Protein AF-0000000070401386 (afdb_homodimer)

InterPro domains:
  IPR006029 Neurotransmitter-gated ion-channel transmembrane domain [PF02932] (225-312)
  IPR006201 Neurotransmitter-gated ion-channel [PTHR18945] (27-308)
  IPR006202 Neurotransmitter-gated ion-channel ligand-binding domain [PF02931] (22-180)
  IPR036719 Neurotransmitter-gated ion-channel transmembrane domain superfamily [SSF90112] (221-349)
  IPR036734 Neurotransmitter-gated ion-channel ligand-binding domain superfamily [G3DSA:2.70.170.10] (16-221)
  IPR036734 Neurotransmitter-gated ion-channel ligand-binding domain superfamily [SSF63712] (21-200)
  IPR038050 Neuronal acetylcholine receptor [G3DSA:1.20.58.390] (222-329)

Foldseek 3Di:
DPPPPPPPPPPPPPPPPCLVVVLCCVLLPPVQADQVDALDPDQQAAKEKEWEKEFQAWPDADQVQQKGKGWMKIKIKTFRNSQADDCVVRVNDFKDKDAPVSHHDAWKFKAQFPDPGRTADKDIWMAGNRRMIMIMGGDMTMGGFHADQALPPFAKGKDKMKMFHPPDDLSHYWYDYDYYHYDPNHQDDPFKGWPDKDWDDDDTGMIMIMTMITTDCVVVCCVQVVVLVVLLVQLLCLLVDDLVPVCSLVSLVVSLVVLVVSVVVVVVVGRPDDPHDHLSNLLSVLLSVLSVLSNVLSVVLNVLLVVLVVVLVVVVVVVPPPDPDDDPDPVNVVSNVVSVVVSNVSSVVSSVSSVVSNVVSVVSNVVSNVVNCVVVVVD/DPPPPPPPPPVPPPCLVVLVVVLCCVLLPPVQADQVDDLDPDQQAAKEKEWEKEFQAWPDADQVQQKGKGWMKIKIKTFRPSQADDCVVRVNDFKDKDQCVSHHDAWKFKAQFPDPGRTADKDIWMAGNRRMIMIMGGDMTMGGFHADQALPPFAKGKDKMKMFHPPDDLSHYWYDYDYYHYDPNHQDDPFKGWPDKDWDDDDTGMIMIMTMITTDCVVVCCVQVVVLVVLLVQLLVLLVDDLVPVCSLVSLVVSLVVLVVSVVVVVVVRRPDDPHDHLSNLLSVLLSVLSVLSNVLSVVLNVLLVVLVVVLVVVVVVVVPPPPDDDPDPPNVVSNVVSVVVSNVSSVVSSVSSVVSNVVSVVSNVVSNVVNCVVVVVD

Solvent-accessible surface area (backbone atoms only — not comparable to full-atom values): 40080 Å² total; per-residue (Å²): 135,86,76,80,76,76,74,72,72,69,70,69,62,72,85,59,44,45,39,67,54,48,51,49,53,64,54,55,28,78,89,74,34,60,42,88,46,74,53,46,88,55,80,80,53,57,46,59,33,37,36,30,39,36,39,42,31,53,61,45,73,39,68,84,77,18,37,34,35,29,32,36,34,43,35,41,35,34,64,30,69,75,50,55,59,64,32,80,80,40,84,60,50,52,61,52,59,43,57,49,82,71,39,62,68,80,68,52,28,37,49,47,40,71,51,96,62,42,56,69,72,66,41,62,27,38,40,30,35,87,10,42,32,38,36,32,32,57,26,49,48,41,25,44,28,74,72,57,48,45,26,26,61,37,24,43,38,65,36,54,41,34,38,28,47,87,81,56,50,59,71,48,40,28,44,38,79,71,47,79,42,76,38,74,57,30,55,65,36,51,49,40,39,61,72,49,73,43,80,40,88,75,50,92,28,36,41,26,39,38,37,28,36,36,44,45,34,52,39,58,43,55,68,49,52,49,58,50,51,50,49,52,53,51,45,60,43,55,72,53,33,45,68,85,45,81,43,45,53,57,42,39,50,41,51,51,52,31,48,54,50,44,47,58,49,48,61,74,71,51,74,83,55,91,88,44,70,30,32,54,55,52,30,49,50,31,44,51,50,22,42,50,49,46,38,52,45,46,50,51,40,42,52,53,57,52,54,51,54,51,54,52,57,54,53,54,60,60,48,63,75,69,74,78,81,80,88,76,72,80,56,70,64,50,55,59,49,54,53,50,49,51,41,47,50,49,47,51,54,41,49,52,53,30,50,49,32,43,50,49,21,52,47,48,50,53,48,24,60,60,64,37,51,55,69,65,66,74,101,136,86,78,80,77,75,72,74,73,70,72,73,68,73,61,68,66,52,36,54,47,49,50,50,53,64,53,56,27,77,87,76,34,59,40,71,37,75,52,36,51,53,78,80,51,58,45,58,33,37,38,30,39,36,38,44,29,55,73,47,74,41,64,79,64,18,35,34,33,30,34,36,36,44,35,40,36,33,64,30,69,73,50,53,58,62,33,78,79,42,84,60,51,52,62,53,76,46,56,49,83,70,38,60,66,82,65,51,28,38,52,46,40,72,36,55,58,28,58,66,72,66,40,63,26,40,37,29,34,87,8,42,32,38,34,32,32,79,45,76,48,44,26,44,28,71,74,54,50,46,25,29,60,37,22,44,39,64,37,54,41,32,38,29,46,86,81,55,51,57,70,46,39,28,44,39,79,73,47,78,43,77,40,74,56,31,54,66,36,92,53,39,38,61,75,49,76,44,80,40,89,77,49,90,27,34,41,26,39,38,38,29,36,35,43,54,35,64,68,59,45,54,68,51,52,49,59,48,50,54,51,51,54,52,45,59,46,54,72,68,48,54,68,83,46,71,53,46,54,52,51,41,42,50,50,51,32,51,48,39,56,48,48,49,57,48,60,74,71,51,70,75,38,24,79,43,68,29,30,52,56,51,30,49,51,30,42,51,49,23,42,50,48,45,39,53,42,47,33,50,38,42,32,52,57,53,57,47,53,53,51,48,58,58,54,53,60,64,49,58,75,69,67,77,82,76,90,77,73,76,54,69,60,46,59,53,47,52,51,50,46,51,40,50,48,45,48,53,51,40,48,53,52,29,50,49,31,44,50,50,20,52,47,48,48,53,51,24,60,62,64,36,51,56,71,66,63,75,102

Secondary structure (DSSP, 8-state):
----------------S-HHHHHHHHHS-TTT--TTS-S-SSTTSPEEEEEEEEEEEEEEEETTTTEEEEEEEEEEEEE-TTS---GGGGTT--EEEE-GGGS-----EEETB-SS--B-----EEEETTSEEEEEEEEEEEEE-----TTTTS-EEEEEEEEE-SSS-TTTEEEEEEEEEE-GGGG--SSEEEEEEEEEEEETTEEEEEEEEEE--HHHIIIIIHHHHHHHHHHHHHTTS-TTSTHHHHHHHHHHHHHHHHHHHHHHHS---SSS--HHHHHHHHHHHHHHHHHHHHHHHHHHHHHHHHHHHHHHHHHHHH--SS-----HHHHHHHHHHHHHHHHHHHHHHHHHHHHHHHHHHHHHHHHTTHHHHT-/--------------THHHHHHHHHHHHS-TTT--TTS-S-SSTTSPEEEEEEEEEEEEEEEETTTTEEEEEEEEEEEEE-TT----GGGGTT--EEEE-GGGS-----EEETB-SS--B----PEEEETTSEEEEEEEEEEEEE-----TTTTS-EEEEEEEEE-SSS-TTTEEEEEEEEEE-GGGG--SSEEEEEEEEEEEETTEEEEEEEEEE--HHHIIIIIHHHHHHHHHHHHHTTS-TTSTHHHHHHHHHHHHHHHHHHHHHHHS---SSS--HHHHHHHHHHHHHHHHHHHHHHHHHHHHHHHHHHHHHHHHHHHH--SS-----HHHHHHHHHHHHHHHHHHHHHHHHHHHHHHHHHHHHHHHHTTHHHHT-

pLDDT: mean 83.63, std 17.45, range [29.8, 98.12]

Radius of gyration: 40.47 Å; Cα contacts (8 Å, |Δi|>4): 1368; chains: 2; bounding box: 64×164×123 Å

Nearest PDB structures (foldseek):
  8bl8-assembly1_E  TM=8.056E-01  e=4.457E-22  Homo sapiens
  4pir-assembly1_E  TM=6.881E-01  e=7.272E-24  Mus musculus
  8frw-assembly1_A  TM=6.995E-01  e=2.914E-24  Mus musculus
  6w1m-assembly1_A  TM=7.099E-01  e=8.022E-23  Mus musculus
  8bla-assembly1_A  TM=8.311E-01  e=7.280E-17  Homo sapiens

Organism: Crassostrea virginica (NCBI:txid6565)

Structure (mmCIF, N/CA/C/O backbone):
data_AF-0000000070401386-model_v1
#
loop_
_entity.id
_entity.type
_entity.pdbx_description
1 polymer 'Acetylcholine receptor subunit beta-type unc-29-like'
#
loop_
_atom_site.group_PDB
_atom_site.id
_atom_site.type_symbol
_atom_site.label_atom_id
_atom_site.label_alt_id
_atom_site.label_comp_id
_atom_site.label_asym_id
_atom_site.label_entity_id
_atom_site.label_seq_id
_atom_site.pdbx_PDB_ins_code
_atom_site.Cartn_x
_atom_site.Cartn_y
_atom_site.Cartn_z
_atom_site.occupancy
_atom_site.B_iso_or_equiv
_atom_site.auth_seq_id
_atom_site.auth_comp_id
_atom_site.auth_asym_id
_atom_site.auth_atom_id
_atom_site.pdbx_PDB_model_num
ATOM 1 N N . MET A 1 1 ? 14.156 -83.75 -37.094 1 29.8 1 MET A N 1
ATOM 2 C CA . MET A 1 1 ? 13.039 -82.875 -36.781 1 29.8 1 MET A CA 1
ATOM 3 C C . MET A 1 1 ? 13.383 -81.938 -35.656 1 29.8 1 MET A C 1
ATOM 5 O O . MET A 1 1 ? 13.18 -82.25 -34.469 1 29.8 1 MET A O 1
ATOM 9 N N . VAL A 1 2 ? 14.609 -81.312 -35.719 1 37.22 2 VAL A N 1
ATOM 10 C CA . VAL A 1 2 ? 15.203 -80.312 -34.812 1 37.22 2 VAL A CA 1
ATOM 11 C C . VAL A 1 2 ? 14.336 -79.062 -34.781 1 37.22 2 VAL A C 1
ATOM 13 O O . VAL A 1 2 ? 14.164 -78.375 -35.781 1 37.22 2 VAL A O 1
ATOM 16 N N . GLY A 1 3 ? 13.227 -79.125 -34 1 33 3 GLY A N 1
ATOM 17 C CA . GLY A 1 3 ? 12.32 -78 -33.719 1 33 3 GLY A CA 1
ATOM 18 C C . GLY A 1 3 ? 13.023 -76.812 -33.156 1 33 3 GLY A C 1
ATOM 19 O O . GLY A 1 3 ? 13.695 -76.875 -32.125 1 33 3 GLY A O 1
ATOM 20 N N . PHE A 1 4 ? 13.484 -75.875 -34.062 1 39.5 4 PHE A N 1
ATOM 21 C CA . PHE A 1 4 ? 13.969 -74.5 -33.781 1 39.5 4 PHE A CA 1
ATOM 22 C C . PHE A 1 4 ? 12.984 -73.75 -32.906 1 39.5 4 PHE A C 1
ATOM 24 O O . PHE A 1 4 ? 11.906 -73.375 -33.375 1 39.5 4 PHE A O 1
ATOM 31 N N . TRP A 1 5 ? 12.891 -74.062 -31.594 1 36.75 5 TRP A N 1
ATOM 32 C CA . TRP A 1 5 ? 12.195 -73.25 -30.625 1 36.75 5 TRP A CA 1
ATOM 33 C C . TRP A 1 5 ? 12.688 -71.812 -30.703 1 36.75 5 TRP A C 1
ATOM 35 O O . TRP A 1 5 ? 13.828 -71.5 -30.328 1 36.75 5 TRP A O 1
ATOM 45 N N . PHE A 1 6 ? 12.305 -71 -31.672 1 37.31 6 PHE A N 1
ATOM 46 C CA . PHE A 1 6 ? 12.43 -69.562 -31.625 1 37.31 6 PHE A CA 1
ATOM 47 C C . PHE A 1 6 ? 11.844 -69 -30.328 1 37.31 6 PHE A C 1
ATOM 49 O O . PHE A 1 6 ? 10.625 -69 -30.156 1 37.31 6 PHE A O 1
ATOM 56 N N . LEU A 1 7 ? 12.539 -69.188 -29.219 1 35.53 7 LEU A N 1
ATOM 57 C CA . LEU A 1 7 ? 12.219 -68.375 -28.031 1 35.53 7 LEU A CA 1
ATOM 58 C C . LEU A 1 7 ? 12.133 -66.938 -28.375 1 35.53 7 LEU A C 1
ATOM 60 O O . LEU A 1 7 ? 13.148 -66.312 -28.719 1 35.53 7 LEU A O 1
ATOM 64 N N . LEU A 1 8 ? 11.086 -66.5 -29.016 1 35.28 8 LEU A N 1
ATOM 65 C CA . LEU A 1 8 ? 10.758 -65.062 -29.062 1 35.28 8 LEU A CA 1
ATOM 66 C C . LEU A 1 8 ? 10.93 -64.438 -27.703 1 35.28 8 LEU A C 1
ATOM 68 O O . LEU A 1 8 ? 10.227 -64.812 -26.75 1 35.28 8 LEU A O 1
ATOM 72 N N . PHE A 1 9 ? 12.188 -64.25 -27.297 1 36 9 PHE A N 1
ATOM 73 C CA . PHE A 1 9 ? 12.438 -63.312 -26.203 1 36 9 PHE A CA 1
ATOM 74 C C . PHE A 1 9 ? 11.555 -62.062 -26.344 1 36 9 PHE A C 1
ATOM 76 O O . PHE A 1 9 ? 11.797 -61.219 -27.219 1 36 9 PHE A O 1
ATOM 83 N N . PHE A 1 10 ? 10.258 -62.312 -26.188 1 37.28 10 PHE A N 1
ATOM 84 C CA . PHE A 1 10 ? 9.5 -61.094 -25.906 1 37.28 10 PHE A CA 1
ATOM 85 C C . PHE A 1 10 ? 10.227 -60.25 -24.891 1 37.28 10 PHE A C 1
ATOM 87 O O . PHE A 1 10 ? 10.375 -60.625 -23.734 1 37.28 10 PHE A O 1
ATOM 94 N N . GLY A 1 11 ? 11.281 -59.562 -25.297 1 34.22 11 GLY A N 1
ATOM 95 C CA . GLY A 1 11 ? 11.773 -58.5 -24.469 1 34.22 11 GLY A CA 1
ATOM 96 C C . GLY A 1 11 ? 10.68 -57.812 -23.672 1 34.22 11 GLY A C 1
ATOM 97 O O . GLY A 1 11 ? 9.789 -57.156 -24.234 1 34.22 11 GLY A O 1
ATOM 98 N N . ILE A 1 12 ? 10.227 -58.438 -22.625 1 37.53 12 ILE A N 1
ATOM 99 C CA . ILE A 1 12 ? 9.523 -57.625 -21.625 1 37.53 12 ILE A CA 1
ATOM 100 C C . ILE A 1 12 ? 10.203 -56.25 -21.5 1 37.53 12 ILE A C 1
ATOM 102 O O . ILE A 1 12 ? 11.32 -56.156 -21 1 37.53 12 ILE A O 1
ATOM 106 N N . ARG A 1 13 ? 10.039 -55.469 -22.453 1 40.06 13 ARG A N 1
ATOM 107 C CA . ARG A 1 13 ? 10.32 -54.094 -22.141 1 40.06 13 ARG A CA 1
ATOM 108 C C . ARG A 1 13 ? 9.945 -53.75 -20.703 1 40.06 13 ARG A C 1
ATOM 110 O O . ARG A 1 13 ? 8.828 -54.062 -20.266 1 40.06 13 ARG A O 1
ATOM 117 N N . PRO A 1 14 ? 10.852 -53.812 -19.812 1 39.78 14 PRO A N 1
ATOM 118 C CA . PRO A 1 14 ? 10.469 -53.312 -18.484 1 39.78 14 PRO A CA 1
ATOM 119 C C . PRO A 1 14 ? 9.391 -52.25 -18.547 1 39.78 14 PRO A C 1
ATOM 121 O O . PRO A 1 14 ? 9.43 -51.375 -19.422 1 39.78 14 PRO A O 1
ATOM 124 N N . ILE A 1 15 ? 8.195 -52.688 -18.172 1 39.94 15 ILE A N 1
ATOM 125 C CA . ILE A 1 15 ? 7.098 -51.781 -17.844 1 39.94 15 ILE A CA 1
ATOM 126 C C . ILE A 1 15 ? 7.625 -50.594 -17.047 1 39.94 15 ILE A C 1
ATOM 128 O O . ILE A 1 15 ? 7.742 -50.656 -15.812 1 39.94 15 ILE A O 1
ATOM 132 N N . PHE A 1 16 ? 8.891 -50.125 -17.156 1 39.78 16 PHE A N 1
ATOM 133 C CA . PHE A 1 16 ? 9.461 -48.906 -16.562 1 39.78 16 PHE A CA 1
ATOM 134 C C . PHE A 1 16 ? 8.359 -47.938 -16.141 1 39.78 16 PHE A C 1
ATOM 136 O O . PHE A 1 16 ? 7.191 -48.125 -16.516 1 39.78 16 PHE A O 1
ATOM 143 N N . SER A 1 17 ? 8.781 -46.625 -15.664 1 46.41 17 SER A N 1
ATOM 144 C CA . SER A 1 17 ? 8.453 -45.375 -14.961 1 46.41 17 SER A CA 1
ATOM 145 C C . SER A 1 17 ? 7.152 -44.781 -15.492 1 46.41 17 SER A C 1
ATOM 147 O O . SER A 1 17 ? 6.879 -43.594 -15.281 1 46.41 17 SER A O 1
ATOM 149 N N . LEU A 1 18 ? 6.48 -45.531 -16.438 1 56.88 18 LEU A N 1
ATOM 150 C CA . LEU A 1 18 ? 5.352 -45.25 -17.328 1 56.88 18 LEU A CA 1
ATOM 151 C C . LEU A 1 18 ? 4.047 -45.188 -16.547 1 56.88 18 LEU A C 1
ATOM 153 O O . LEU A 1 18 ? 2.971 -45.062 -17.125 1 56.88 18 LEU A O 1
ATOM 157 N N . MET A 1 19 ? 4.301 -45.312 -15.234 1 72.81 19 MET A N 1
ATOM 158 C CA . MET A 1 19 ? 3.055 -45.688 -14.57 1 72.81 19 MET A CA 1
ATOM 159 C C . MET A 1 19 ? 2.109 -44.5 -14.477 1 72.81 19 MET A C 1
ATOM 161 O O . MET A 1 19 ? 0.922 -44.625 -14.781 1 72.81 19 MET A O 1
ATOM 165 N N . GLU A 1 20 ? 2.76 -43.406 -14.125 1 80.56 20 GLU A N 1
ATOM 166 C CA . GLU A 1 20 ? 1.847 -42.281 -14.078 1 80.56 20 GLU A CA 1
ATOM 167 C C . GLU A 1 20 ? 1.312 -41.938 -15.469 1 80.56 20 GLU A C 1
ATOM 169 O O . GLU A 1 20 ? 0.136 -41.594 -15.617 1 80.56 20 GLU A O 1
ATOM 174 N N . ALA A 1 21 ? 2.195 -42.062 -16.422 1 79.62 21 ALA A N 1
ATOM 175 C CA . ALA A 1 21 ? 1.771 -41.812 -17.797 1 79.62 21 ALA A CA 1
ATOM 176 C C . ALA A 1 21 ? 0.706 -42.812 -18.25 1 79.62 21 ALA A C 1
ATOM 178 O O . ALA A 1 21 ? -0.267 -42.438 -18.906 1 79.62 21 ALA A O 1
ATOM 179 N N . ASP A 1 22 ? 0.894 -44 -17.891 1 81.75 22 ASP A N 1
ATOM 180 C CA . ASP A 1 22 ? -0.069 -45.031 -18.25 1 81.75 22 ASP A CA 1
ATOM 181 C C . ASP A 1 22 ? -1.405 -44.812 -17.547 1 81.75 22 ASP A C 1
ATOM 183 O O . ASP A 1 22 ? -2.467 -45 -18.141 1 81.75 22 ASP A O 1
ATOM 187 N N . LEU A 1 23 ? -1.245 -44.469 -16.297 1 86.5 23 LEU A N 1
ATOM 188 C CA . LEU A 1 23 ? -2.453 -44.156 -15.539 1 86.5 23 LEU A CA 1
ATOM 189 C C . LEU A 1 23 ? -3.24 -43.031 -16.203 1 86.5 23 LEU A C 1
ATOM 191 O O . LEU A 1 23 ? -4.441 -43.156 -16.438 1 86.5 23 LEU A O 1
ATOM 195 N N . LYS A 1 24 ? -2.623 -41.969 -16.547 1 87.69 24 LYS A N 1
ATOM 196 C CA . LYS A 1 24 ? -3.279 -40.812 -17.172 1 87.69 24 LYS A CA 1
ATOM 197 C C . LYS A 1 24 ? -3.904 -41.188 -18.5 1 87.69 24 LYS A C 1
ATOM 199 O O . LYS A 1 24 ? -5.043 -40.781 -18.797 1 87.69 24 LYS A O 1
ATOM 204 N N . LYS A 1 25 ? -3.109 -41.875 -19.25 1 85.25 25 LYS A N 1
ATOM 205 C CA . LYS A 1 25 ? -3.611 -42.281 -20.562 1 85.25 25 LYS A CA 1
ATOM 206 C C . LYS A 1 25 ? -4.844 -43.156 -20.422 1 85.25 25 LYS A C 1
ATOM 208 O O . LYS A 1 25 ? -5.781 -43.062 -21.219 1 85.25 25 LYS A O 1
ATOM 213 N N . SER A 1 26 ? -4.879 -44.031 -19.5 1 87.31 26 SER A N 1
ATOM 214 C CA . SER A 1 26 ? -6 -44.938 -19.297 1 87.31 26 SER A CA 1
ATOM 215 C C . SER A 1 26 ? -7.23 -44.219 -18.781 1 87.31 26 SER A C 1
ATOM 217 O O . SER A 1 26 ? -8.352 -44.469 -19.219 1 87.31 26 SER A O 1
ATOM 219 N N . LEU A 1 27 ? -7.027 -43.312 -17.875 1 90.44 27 LEU A N 1
ATOM 220 C CA . LEU A 1 27 ? -8.148 -42.625 -17.219 1 90.44 27 LEU A CA 1
ATOM 221 C C . LEU A 1 27 ? -8.711 -41.531 -18.109 1 90.44 27 LEU A C 1
ATOM 223 O O . LEU A 1 27 ? -9.914 -41.25 -18.094 1 90.44 27 LEU A O 1
ATOM 227 N N . LEU A 1 28 ? -7.824 -40.875 -18.922 1 91.38 28 LEU A N 1
ATOM 228 C CA . LEU A 1 28 ? -8.25 -39.688 -19.641 1 91.38 28 LEU A CA 1
ATOM 229 C C . LEU A 1 28 ? -8.406 -39.969 -21.125 1 91.38 28 LEU A C 1
ATOM 231 O O . LEU A 1 28 ? -8.5 -39.062 -21.938 1 91.38 28 LEU A O 1
ATOM 235 N N . SER A 1 29 ? -8.406 -41.156 -21.422 1 89.12 29 SER A N 1
ATOM 236 C CA . SER A 1 29 ? -8.68 -41.5 -22.812 1 89.12 29 SER A CA 1
ATOM 237 C C . SER A 1 29 ? -10.039 -40.969 -23.266 1 89.12 29 SER A C 1
ATOM 239 O O . SER A 1 29 ? -11.016 -41.031 -22.5 1 89.12 29 SER A O 1
ATOM 241 N N . PRO A 1 30 ? -10.094 -40.438 -24.453 1 88.12 30 PRO A N 1
ATOM 242 C CA . PRO A 1 30 ? -11.352 -39.875 -24.953 1 88.12 30 PRO A CA 1
ATOM 243 C C . PRO A 1 30 ? -12.477 -40.906 -25 1 88.12 30 PRO A C 1
ATOM 245 O O . PRO A 1 30 ? -13.656 -40.531 -25.047 1 88.12 30 PRO A O 1
ATOM 248 N N . VAL A 1 31 ? -12.117 -42.094 -25 1 87.44 31 VAL A N 1
ATOM 249 C CA . VAL A 1 31 ? -13.117 -43.156 -25.062 1 87.44 31 VAL A CA 1
ATOM 250 C C . VAL A 1 31 ? -13.797 -43.312 -23.719 1 87.44 31 VAL A C 1
ATOM 252 O O . VAL A 1 31 ? -14.992 -43.625 -23.641 1 87.44 31 VAL A O 1
ATOM 255 N N . VAL A 1 32 ? -13.125 -43.031 -22.641 1 87.69 32 VAL A N 1
ATOM 256 C CA . VAL A 1 32 ? -13.617 -43.312 -21.297 1 87.69 32 VAL A CA 1
ATOM 257 C C . VAL A 1 32 ? -14.016 -42.031 -20.594 1 87.69 32 VAL A C 1
ATOM 259 O O . VAL A 1 32 ? -14.977 -42 -19.828 1 87.69 32 VAL A O 1
ATOM 262 N N . TYR A 1 33 ? -13.383 -41 -20.953 1 93.62 33 TYR A N 1
ATOM 263 C CA . TYR A 1 33 ? -13.586 -39.781 -20.188 1 93.62 33 TYR A CA 1
ATOM 264 C C . TYR A 1 33 ? -13.891 -38.594 -21.094 1 93.62 33 TYR A C 1
ATOM 266 O O . TYR A 1 33 ? -13.172 -38.344 -22.078 1 93.62 33 TYR A O 1
ATOM 274 N N . ASP A 1 34 ? -14.992 -37.781 -20.828 1 91.06 34 ASP A N 1
ATOM 275 C CA . ASP A 1 34 ? -15.391 -36.562 -21.531 1 91.06 34 ASP A CA 1
ATOM 276 C C . ASP A 1 34 ? -15.375 -35.375 -20.594 1 91.06 34 ASP A C 1
ATOM 278 O O . ASP A 1 34 ? -16.234 -35.25 -19.719 1 91.06 34 ASP A O 1
ATOM 282 N N . PRO A 1 35 ? -14.43 -34.5 -20.844 1 92.69 35 PRO A N 1
ATOM 283 C CA . PRO A 1 35 ? -14.312 -33.344 -19.953 1 92.69 35 PRO A CA 1
ATOM 284 C C . PRO A 1 35 ? -15.508 -32.406 -20.031 1 92.69 35 PRO A C 1
ATOM 286 O O . PRO A 1 35 ? -15.664 -31.531 -19.188 1 92.69 35 PRO A O 1
ATOM 289 N N . SER A 1 36 ? -16.422 -32.531 -20.969 1 91 36 SER A N 1
ATOM 290 C CA . SER A 1 36 ? -17.562 -31.641 -21.156 1 91 36 SER A CA 1
ATOM 291 C C . SER A 1 36 ? -18.781 -32.125 -20.391 1 91 36 SER A C 1
ATOM 293 O O . SER A 1 36 ? -19.766 -31.422 -20.266 1 91 36 SER A O 1
ATOM 295 N N . VAL A 1 37 ? -18.672 -33.312 -19.828 1 91.25 37 VAL A N 1
ATOM 296 C CA . VAL A 1 37 ? -19.797 -33.906 -19.109 1 91.25 37 VAL A CA 1
ATOM 297 C C . VAL A 1 37 ? -19.562 -33.781 -17.609 1 91.25 37 VAL A C 1
ATOM 299 O O . VAL A 1 37 ? -18.438 -34 -17.141 1 91.25 37 VAL A O 1
ATOM 302 N N . ARG A 1 38 ? -20.609 -33.531 -16.891 1 93.25 38 ARG A N 1
ATOM 303 C CA . ARG A 1 38 ? -20.516 -33.469 -15.445 1 93.25 38 ARG A CA 1
ATOM 304 C C . ARG A 1 38 ? -19.984 -34.781 -14.875 1 93.25 38 ARG A C 1
ATOM 306 O O . ARG A 1 38 ? -20.375 -35.844 -15.344 1 93.25 38 ARG A O 1
ATOM 313 N N . PRO A 1 39 ? -19.125 -34.688 -13.875 1 93.81 39 PRO A N 1
ATOM 314 C CA . PRO A 1 39 ? -18.438 -35.875 -13.375 1 93.81 39 PRO A CA 1
ATOM 315 C C . PRO A 1 39 ? -19.312 -36.75 -12.461 1 93.81 39 PRO A C 1
ATOM 317 O O . PRO A 1 39 ? -18.906 -37.062 -11.344 1 93.81 39 PRO A O 1
ATOM 320 N N . ARG A 1 40 ? -20.406 -37.031 -12.914 1 92.19 40 ARG A N 1
ATOM 321 C CA . ARG A 1 40 ? -21.344 -37.906 -12.219 1 92.19 40 ARG A CA 1
ATOM 322 C C . ARG A 1 40 ? -21.812 -39.062 -13.109 1 92.19 40 ARG A C 1
ATOM 324 O O . ARG A 1 40 ? -22.188 -38.844 -14.266 1 92.19 40 ARG A O 1
ATOM 331 N N . ILE A 1 41 ? -21.812 -40.219 -12.547 1 88.69 41 ILE A N 1
ATOM 332 C CA . ILE A 1 41 ? -22.297 -41.375 -13.289 1 88.69 41 ILE A CA 1
ATOM 333 C C . ILE A 1 41 ? -23.812 -41.281 -13.484 1 88.69 41 ILE A C 1
ATOM 335 O O . ILE A 1 41 ? -24.312 -41.5 -14.586 1 88.69 41 ILE A O 1
ATOM 339 N N . ASN A 1 42 ? -24.469 -40.906 -12.344 1 87.94 42 ASN A N 1
ATOM 340 C CA . ASN A 1 42 ? -25.891 -40.625 -12.398 1 87.94 42 ASN A CA 1
ATOM 341 C C . ASN A 1 42 ? -26.141 -39.125 -12.617 1 87.94 42 ASN A C 1
ATOM 343 O O . ASN A 1 42 ? -25.859 -38.312 -11.742 1 87.94 42 ASN A O 1
ATOM 347 N N . ALA A 1 43 ? -26.75 -38.812 -13.719 1 84.62 43 ALA A N 1
ATOM 348 C CA . ALA A 1 43 ? -26.938 -37.406 -14.141 1 84.62 43 ALA A CA 1
ATOM 349 C C . ALA A 1 43 ? -27.844 -36.656 -13.164 1 84.62 43 ALA A C 1
ATOM 351 O O . ALA A 1 43 ? -27.812 -35.438 -13.109 1 84.62 43 ALA A O 1
ATOM 352 N N . SER A 1 44 ? -28.641 -37.344 -12.414 1 86.81 44 SER A N 1
ATOM 353 C CA . SER A 1 44 ? -29.562 -36.688 -11.5 1 86.81 44 SER A CA 1
ATOM 354 C C . SER A 1 44 ? -28.859 -36.219 -10.227 1 86.81 44 SER A C 1
ATOM 356 O O . SER A 1 44 ? -29.391 -35.406 -9.477 1 86.81 44 SER A O 1
ATOM 358 N N . HIS A 1 45 ? -27.703 -36.75 -10.016 1 91.69 45 HIS A N 1
ATOM 359 C CA . HIS A 1 45 ? -26.953 -36.375 -8.828 1 91.69 45 HIS A CA 1
ATOM 360 C C . HIS A 1 45 ? -26.297 -35 -9.008 1 91.69 45 HIS A C 1
ATOM 362 O O . HIS A 1 45 ? -25.844 -34.688 -10.102 1 91.69 45 HIS A O 1
ATOM 368 N N . VAL A 1 46 ? -26.328 -34.219 -7.973 1 93.69 46 VAL A N 1
ATOM 369 C CA . VAL A 1 46 ? -25.734 -32.875 -7.973 1 93.69 46 VAL A CA 1
ATOM 370 C C . VAL A 1 46 ? -24.25 -33 -7.684 1 93.69 46 VAL A C 1
ATOM 372 O O . VAL A 1 46 ? -23.812 -33.812 -6.875 1 93.69 46 VAL A O 1
ATOM 375 N N . VAL A 1 47 ? -23.422 -32.219 -8.414 1 95.44 47 VAL A N 1
ATOM 376 C CA . VAL A 1 47 ? -22 -32.125 -8.133 1 95.44 47 VAL A CA 1
ATOM 377 C C . VAL A 1 47 ? -21.766 -31.078 -7.035 1 95.44 47 VAL A C 1
ATOM 379 O O . VAL A 1 47 ? -22.094 -29.906 -7.203 1 95.44 47 VAL A O 1
ATOM 382 N N . HIS A 1 48 ? -21.203 -31.484 -5.941 1 95.12 48 HIS A N 1
ATOM 383 C CA . HIS A 1 48 ? -20.891 -30.578 -4.84 1 95.12 48 HIS A CA 1
ATOM 384 C C . HIS A 1 48 ? -19.469 -30.062 -4.949 1 95.12 48 HIS A C 1
ATOM 386 O O . HIS A 1 48 ? -18.5 -30.828 -4.887 1 95.12 48 HIS A O 1
ATOM 392 N N . VAL A 1 49 ? -19.391 -28.781 -5.133 1 96.25 49 VAL A N 1
ATOM 393 C CA . VAL A 1 49 ? -18.078 -28.125 -5.203 1 96.25 49 VAL A CA 1
ATOM 394 C C . VAL A 1 49 ? -17.812 -27.375 -3.908 1 96.25 49 VAL A C 1
ATOM 396 O O . VAL A 1 49 ? -18.547 -26.453 -3.547 1 96.25 49 VAL A O 1
ATOM 399 N N . GLN A 1 50 ? -16.766 -27.734 -3.238 1 96.5 50 GLN A N 1
ATOM 400 C CA . GLN A 1 50 ? -16.344 -27.047 -2.02 1 96.5 50 GLN A CA 1
ATOM 401 C C . GLN A 1 50 ? -15.406 -25.875 -2.332 1 96.5 50 GLN A C 1
ATOM 403 O O . GLN A 1 50 ? -14.469 -26.031 -3.109 1 96.5 50 GLN A O 1
ATOM 408 N N . LEU A 1 51 ? -15.703 -24.781 -1.691 1 96 51 LEU A N 1
ATOM 409 C CA . LEU A 1 51 ? -14.891 -23.578 -1.9 1 96 51 LEU A CA 1
ATOM 410 C C . LEU A 1 51 ? -14.141 -23.203 -0.628 1 96 51 LEU A C 1
ATOM 412 O O . LEU A 1 51 ? -14.758 -22.953 0.41 1 96 51 LEU A O 1
ATOM 416 N N . ASP A 1 52 ? -12.828 -23.25 -0.684 1 96.88 52 ASP A N 1
ATOM 417 C CA . ASP A 1 52 ? -11.953 -22.703 0.35 1 96.88 52 ASP A CA 1
ATOM 418 C C . ASP A 1 52 ? -11.32 -21.391 -0.104 1 96.88 52 ASP A C 1
ATOM 420 O O . ASP A 1 52 ? -10.945 -21.25 -1.27 1 96.88 52 ASP A O 1
ATOM 424 N N . ILE A 1 53 ? -11.25 -20.5 0.809 1 96.38 53 ILE A N 1
ATOM 425 C CA . ILE A 1 53 ? -10.648 -19.203 0.487 1 96.38 53 ILE A CA 1
ATOM 426 C C . ILE A 1 53 ? -9.445 -18.953 1.394 1 96.38 53 ILE A C 1
ATOM 428 O O . ILE A 1 53 ? -9.516 -19.172 2.605 1 96.38 53 ILE A O 1
ATOM 432 N N . GLN A 1 54 ? -8.359 -18.609 0.782 1 94.81 54 GLN A N 1
ATOM 433 C CA . GLN A 1 54 ? -7.168 -18.172 1.499 1 94.81 54 GLN A CA 1
ATOM 434 C C . GLN A 1 54 ? -6.824 -16.719 1.153 1 94.81 54 GLN A C 1
ATOM 436 O O . GLN A 1 54 ? -6.461 -16.422 0.014 1 94.81 54 GLN A O 1
ATOM 441 N N . VAL A 1 55 ? -6.898 -15.914 2.131 1 94.94 55 VAL A N 1
ATOM 442 C CA . VAL A 1 55 ? -6.539 -14.516 1.936 1 94.94 55 VAL A CA 1
ATOM 443 C C . VAL A 1 55 ? -5.047 -14.32 2.207 1 94.94 55 VAL A C 1
ATOM 445 O O . VAL A 1 55 ? -4.59 -14.492 3.338 1 94.94 55 VAL A O 1
ATOM 448 N N . ILE A 1 56 ? -4.34 -13.883 1.241 1 90.12 56 ILE A N 1
ATOM 449 C CA . ILE A 1 56 ? -2.887 -13.82 1.347 1 90.12 56 ILE A CA 1
ATOM 450 C C . ILE A 1 56 ? -2.459 -12.422 1.784 1 90.12 56 ILE A C 1
ATOM 452 O O . ILE A 1 56 ? -1.85 -12.258 2.844 1 90.12 56 ILE A O 1
ATOM 456 N N . TYR A 1 57 ? -2.758 -11.438 1.021 1 88.19 57 TYR A N 1
ATOM 457 C CA . TYR A 1 57 ? -2.51 -10.062 1.434 1 88.19 57 TYR A CA 1
ATOM 458 C C . TYR A 1 57 ? -3.498 -9.109 0.773 1 88.19 57 TYR A C 1
ATOM 460 O O . TYR A 1 57 ? -4.09 -9.438 -0.259 1 88.19 57 TYR A O 1
ATOM 468 N N . ILE A 1 58 ? -3.654 -7.992 1.396 1 91.06 58 ILE A N 1
ATOM 469 C CA . ILE A 1 58 ? -4.543 -6.945 0.904 1 91.06 58 ILE A CA 1
ATOM 470 C C . ILE A 1 58 ? -3.729 -5.883 0.167 1 91.06 58 ILE A C 1
ATOM 472 O O . ILE A 1 58 ? -2.699 -5.422 0.667 1 91.06 58 ILE A O 1
ATOM 476 N N . LEU A 1 59 ? -4.066 -5.629 -1.023 1 88.25 59 LEU A N 1
ATOM 477 C CA . LEU A 1 59 ? -3.395 -4.582 -1.787 1 88.25 59 LEU A CA 1
ATOM 478 C C . LEU A 1 59 ? -3.951 -3.207 -1.436 1 88.25 59 LEU A C 1
ATOM 480 O O . LEU A 1 59 ? -3.193 -2.281 -1.143 1 88.25 59 LEU A O 1
ATOM 484 N N . GLY A 1 60 ? -5.324 -3.129 -1.492 1 87.56 60 GLY A N 1
ATOM 485 C CA . GLY A 1 60 ? -5.887 -1.859 -1.062 1 87.56 60 GLY A CA 1
ATOM 486 C C . GLY A 1 60 ? -7.219 -1.544 -1.716 1 87.56 60 GLY A C 1
ATOM 487 O O . GLY A 1 60 ? -7.793 -2.389 -2.406 1 87.56 60 GLY A O 1
ATOM 488 N N . LEU A 1 61 ? -7.664 -0.394 -1.312 1 89.88 61 LEU A N 1
ATOM 489 C CA . LEU A 1 61 ? -8.93 0.131 -1.814 1 89.88 61 LEU A CA 1
ATOM 490 C C . LEU A 1 61 ? -8.719 1.46 -2.531 1 89.88 61 LEU A C 1
ATOM 492 O O . LEU A 1 61 ? -8.055 2.354 -2.008 1 89.88 61 LEU A O 1
ATOM 496 N N . GLU A 1 62 ? -9.195 1.487 -3.721 1 84.75 62 GLU A N 1
ATOM 497 C CA . GLU A 1 62 ? -9.148 2.723 -4.496 1 84.75 62 GLU A CA 1
ATOM 498 C C . GLU A 1 62 ? -10.5 3.434 -4.484 1 84.75 62 GLU A C 1
ATOM 500 O O . GLU A 1 62 ? -11.484 2.916 -5.016 1 84.75 62 GLU A O 1
ATOM 505 N N . ASP A 1 63 ? -10.523 4.578 -3.99 1 78.19 63 ASP A N 1
ATOM 506 C CA . ASP A 1 63 ? -11.781 5.285 -3.764 1 78.19 63 ASP A CA 1
ATOM 507 C C . ASP A 1 63 ? -12.383 5.773 -5.082 1 78.19 63 ASP A C 1
ATOM 509 O O . ASP A 1 63 ? -13.594 5.699 -5.281 1 78.19 63 ASP A O 1
ATOM 513 N N . ARG A 1 64 ? -11.562 6.273 -5.91 1 77.88 64 ARG A N 1
ATOM 514 C CA . ARG A 1 64 ? -12.078 6.863 -7.145 1 77.88 64 ARG A CA 1
ATOM 515 C C . ARG A 1 64 ? -12.75 5.809 -8.016 1 77.88 64 ARG A C 1
ATOM 517 O O . ARG A 1 64 ? -13.828 6.051 -8.562 1 77.88 64 ARG A O 1
ATOM 524 N N . GLU A 1 65 ? -12.195 4.648 -7.984 1 82.44 65 GLU A N 1
ATOM 525 C CA . GLU A 1 65 ? -12.711 3.605 -8.867 1 82.44 65 GLU A CA 1
ATOM 526 C C . GLU A 1 65 ? -13.641 2.66 -8.117 1 82.44 65 GLU A C 1
ATOM 528 O O . GLU A 1 65 ? -14.391 1.902 -8.734 1 82.44 65 GLU A O 1
ATOM 533 N N . GLY A 1 66 ? -13.633 2.783 -6.828 1 88.19 66 GLY A N 1
ATOM 534 C CA . GLY A 1 66 ? -14.391 1.815 -6.055 1 88.19 66 GLY A CA 1
ATOM 535 C C . GLY A 1 66 ? -13.898 0.392 -6.227 1 88.19 66 GLY A C 1
ATOM 536 O O . GLY A 1 66 ? -14.695 -0.521 -6.465 1 88.19 66 GLY A O 1
ATOM 537 N N . LYS A 1 67 ? -12.664 0.24 -6.273 1 92.5 67 LYS A N 1
ATOM 538 C CA . LYS A 1 67 ? -12.008 -1.034 -6.547 1 92.5 67 LYS A CA 1
ATOM 539 C C . LYS A 1 67 ? -11.289 -1.56 -5.309 1 92.5 67 LYS A C 1
ATOM 541 O O . LYS A 1 67 ? -10.461 -0.858 -4.719 1 92.5 67 LYS A O 1
ATOM 546 N N . PHE A 1 68 ? -11.688 -2.754 -4.949 1 95.56 68 PHE A N 1
ATOM 547 C CA . PHE A 1 68 ? -11 -3.475 -3.887 1 95.56 68 PHE A CA 1
ATOM 548 C C . PHE A 1 68 ? -10.125 -4.586 -4.457 1 95.56 68 PHE A C 1
ATOM 550 O O . PHE A 1 68 ? -10.633 -5.5 -5.113 1 95.56 68 PHE A O 1
ATOM 557 N N . SER A 1 69 ? -8.758 -4.531 -4.18 1 92.94 69 SER A N 1
ATOM 558 C CA . SER A 1 69 ? -7.824 -5.512 -4.719 1 92.94 69 SER A CA 1
ATOM 559 C C . SER A 1 69 ? -7.148 -6.305 -3.605 1 92.94 69 SER A C 1
ATOM 561 O O . SER A 1 69 ? -6.73 -5.738 -2.594 1 92.94 69 SER A O 1
ATOM 563 N N . GLN A 1 70 ? -7.078 -7.559 -3.812 1 92.69 70 GLN A N 1
ATOM 564 C CA . GLN A 1 70 ? -6.453 -8.461 -2.854 1 92.69 70 GLN A CA 1
ATOM 565 C C . GLN A 1 70 ? -5.84 -9.672 -3.555 1 92.69 70 GLN A C 1
ATOM 567 O O . GLN A 1 70 ? -6.258 -10.031 -4.656 1 92.69 70 GLN A O 1
ATOM 572 N N . ALA A 1 71 ? -4.84 -10.18 -2.92 1 91.38 71 ALA A N 1
ATOM 573 C CA . ALA A 1 71 ? -4.328 -11.484 -3.334 1 91.38 71 ALA A CA 1
ATOM 574 C C . ALA A 1 71 ? -4.988 -12.609 -2.541 1 91.38 71 ALA A C 1
ATOM 576 O O . ALA A 1 71 ? -4.934 -12.625 -1.31 1 91.38 71 ALA A O 1
ATOM 577 N N . LEU A 1 72 ? -5.625 -13.469 -3.227 1 92.06 72 LEU A N 1
ATOM 578 C CA . LEU A 1 72 ? -6.258 -14.578 -2.523 1 92.06 72 LEU A CA 1
ATOM 579 C C . LEU A 1 72 ? -6.242 -15.844 -3.375 1 92.06 72 LEU A C 1
ATOM 581 O O . LEU A 1 72 ? -6.012 -15.773 -4.586 1 92.06 72 LEU A O 1
ATOM 585 N N . ASN A 1 73 ? -6.391 -16.969 -2.738 1 92.69 73 ASN A N 1
ATOM 586 C CA . ASN A 1 73 ? -6.566 -18.266 -3.375 1 92.69 73 ASN A CA 1
ATOM 587 C C . ASN A 1 73 ? -7.996 -18.781 -3.23 1 92.69 73 ASN A C 1
ATOM 589 O O . ASN A 1 73 ? -8.555 -18.766 -2.131 1 92.69 73 ASN A O 1
ATOM 593 N N . LEU A 1 74 ? -8.539 -19.078 -4.344 1 94.69 74 LEU A N 1
ATOM 594 C CA . LEU A 1 74 ? -9.789 -19.828 -4.34 1 94.69 74 LEU A CA 1
ATOM 595 C C . LEU A 1 74 ? -9.547 -21.312 -4.621 1 94.69 74 LEU A C 1
ATOM 597 O O . LEU A 1 74 ? -9.164 -21.688 -5.73 1 94.69 74 LEU A O 1
ATOM 601 N N . ILE A 1 75 ? -9.758 -22.109 -3.627 1 96 75 ILE A N 1
ATOM 602 C CA . ILE A 1 75 ? -9.516 -23.531 -3.77 1 96 75 ILE A CA 1
ATOM 603 C C . ILE A 1 75 ? -10.844 -24.266 -3.979 1 96 75 ILE A C 1
ATOM 605 O O . ILE A 1 75 ? -11.75 -24.172 -3.146 1 96 75 ILE A O 1
ATOM 609 N N . LEU A 1 76 ? -10.945 -24.906 -5.062 1 96.88 76 LEU A N 1
ATOM 610 C CA . LEU A 1 76 ? -12.148 -25.656 -5.398 1 96.88 76 LEU A CA 1
ATOM 611 C C . LEU A 1 76 ? -11.875 -27.156 -5.328 1 96.88 76 LEU A C 1
ATOM 613 O O . LEU A 1 76 ? -10.883 -27.641 -5.867 1 96.88 76 LEU A O 1
ATOM 617 N N . THR A 1 77 ? -12.719 -27.844 -4.652 1 97.75 77 THR A N 1
ATOM 618 C CA . THR A 1 77 ? -12.594 -29.297 -4.516 1 97.75 77 THR A CA 1
ATOM 619 C C . THR A 1 77 ? -13.922 -29.984 -4.82 1 97.75 77 THR A C 1
ATOM 621 O O . THR A 1 77 ? -14.977 -29.562 -4.336 1 97.75 77 THR A O 1
ATOM 624 N N . TRP A 1 78 ? -13.898 -30.984 -5.648 1 97.5 78 TRP A N 1
ATOM 625 C CA . TRP A 1 78 ? -15.07 -31.797 -5.938 1 97.5 78 TRP A CA 1
ATOM 626 C C . TRP A 1 78 ? -14.68 -33.25 -6.172 1 97.5 78 TRP A C 1
ATOM 628 O O . TRP A 1 78 ? -13.5 -33.594 -6.141 1 97.5 78 TRP A O 1
ATOM 638 N N . THR A 1 79 ? -15.68 -34.094 -6.27 1 97.12 79 THR A N 1
ATOM 639 C CA . THR A 1 79 ? -15.438 -35.5 -6.535 1 97.12 79 THR A CA 1
ATOM 640 C C . THR A 1 79 ? -15.844 -35.875 -7.961 1 97.12 79 THR A C 1
ATOM 642 O O . THR A 1 79 ? -16.984 -35.594 -8.375 1 97.12 79 THR A O 1
ATOM 645 N N . ASP A 1 80 ? -14.898 -36.312 -8.695 1 96.69 80 ASP A N 1
ATOM 646 C CA . ASP A 1 80 ? -15.172 -36.844 -10.023 1 96.69 80 ASP A CA 1
ATOM 647 C C . ASP A 1 80 ? -15.32 -38.375 -9.984 1 96.69 80 ASP A C 1
ATOM 649 O O . ASP A 1 80 ? -14.328 -39.094 -9.82 1 96.69 80 ASP A O 1
ATOM 653 N N . GLU A 1 81 ? -16.453 -38.875 -10.297 1 93.94 81 GLU A N 1
ATOM 654 C CA . GLU A 1 81 ? -16.75 -40.312 -10.141 1 93.94 81 GLU A CA 1
ATOM 655 C C . GLU A 1 81 ? -16.094 -41.125 -11.242 1 93.94 81 GLU A C 1
ATOM 657 O O . GLU A 1 81 ? -15.945 -42.344 -11.109 1 93.94 81 GLU A O 1
ATOM 662 N N . PHE A 1 82 ? -15.641 -40.469 -12.32 1 93.94 82 PHE A N 1
ATOM 663 C CA . PHE A 1 82 ? -15.031 -41.188 -13.438 1 93.94 82 PHE A CA 1
ATOM 664 C C . PHE A 1 82 ? -13.531 -41.344 -13.227 1 93.94 82 PHE A C 1
ATOM 666 O O . PHE A 1 82 ? -12.867 -42.062 -13.953 1 93.94 82 PHE A O 1
ATOM 673 N N . LEU A 1 83 ? -13 -40.656 -12.297 1 94.75 83 LEU A N 1
ATOM 674 C CA . LEU A 1 83 ? -11.547 -40.594 -12.156 1 94.75 83 LEU A CA 1
ATOM 675 C C . LEU A 1 83 ? -11.102 -41.312 -10.883 1 94.75 83 LEU A C 1
ATOM 677 O O . LEU A 1 83 ? -10.328 -40.75 -10.094 1 94.75 83 LEU A O 1
ATOM 681 N N . ARG A 1 84 ? -11.547 -42.5 -10.664 1 93.62 84 ARG A N 1
ATOM 682 C CA . ARG A 1 84 ? -11.117 -43.344 -9.555 1 93.62 84 ARG A CA 1
ATOM 683 C C . ARG A 1 84 ? -10.25 -44.5 -10.062 1 93.62 84 ARG A C 1
ATOM 685 O O . ARG A 1 84 ? -10.492 -45.031 -11.148 1 93.62 84 ARG A O 1
ATOM 692 N N . TRP A 1 85 ? -9.219 -44.844 -9.258 1 92.88 85 TRP A N 1
ATOM 693 C CA . TRP A 1 85 ? -8.398 -46 -9.625 1 92.88 85 TRP A CA 1
ATOM 694 C C . TRP A 1 85 ? -7.824 -46.656 -8.383 1 92.88 85 TRP A C 1
ATOM 696 O O . TRP A 1 85 ? -7.855 -46.094 -7.289 1 92.88 85 TRP A O 1
ATOM 706 N N . ASN A 1 86 ? -7.387 -47.906 -8.578 1 91.25 86 ASN A N 1
ATOM 707 C CA . ASN A 1 86 ? -6.699 -48.656 -7.527 1 91.25 86 ASN A CA 1
ATOM 708 C C . ASN A 1 86 ? -5.191 -48.438 -7.574 1 91.25 86 ASN A C 1
ATOM 710 O O . ASN A 1 86 ? -4.527 -48.812 -8.539 1 91.25 86 ASN A O 1
ATOM 714 N N . THR A 1 87 ? -4.652 -47.875 -6.543 1 88.94 87 THR A N 1
ATOM 715 C CA . THR A 1 87 ? -3.25 -47.469 -6.504 1 88.94 87 THR A CA 1
ATOM 716 C C . THR A 1 87 ? -2.336 -48.688 -6.691 1 88.94 87 THR A C 1
ATOM 718 O O . THR A 1 87 ? -1.233 -48.562 -7.227 1 88.94 87 THR A O 1
ATOM 721 N N . SER A 1 88 ? -2.752 -49.844 -6.312 1 86.38 88 SER A N 1
ATOM 722 C CA . SER A 1 88 ? -1.93 -51.031 -6.402 1 86.38 88 SER A CA 1
ATOM 723 C C . SER A 1 88 ? -1.651 -51.406 -7.855 1 86.38 88 SER A C 1
ATOM 725 O O . SER A 1 88 ? -0.631 -52.031 -8.164 1 86.38 88 SER A O 1
ATOM 727 N N . GLU A 1 89 ? -2.5 -50.969 -8.734 1 85.19 89 GLU A N 1
ATOM 728 C CA . GLU A 1 89 ? -2.359 -51.312 -10.148 1 85.19 89 GLU A CA 1
ATOM 729 C C . GLU A 1 89 ? -1.355 -50.375 -10.836 1 85.19 89 GLU A C 1
ATOM 731 O O . GLU A 1 89 ? -0.884 -50.656 -11.938 1 85.19 89 GLU A O 1
ATOM 736 N N . TYR A 1 90 ? -1.105 -49.344 -10.266 1 82.94 90 TYR A N 1
ATOM 737 C CA . TYR A 1 90 ? -0.235 -48.344 -10.883 1 82.94 90 TYR A CA 1
ATOM 738 C C . TYR A 1 90 ? 0.909 -47.969 -9.953 1 82.94 90 TYR A C 1
ATOM 740 O O . TYR A 1 90 ? 1.187 -46.781 -9.742 1 82.94 90 TYR A O 1
ATOM 748 N N . ASP A 1 91 ? 1.585 -48.906 -9.312 1 80.12 91 ASP A N 1
ATOM 749 C CA . ASP A 1 91 ? 2.779 -48.75 -8.484 1 80.12 91 ASP A CA 1
ATOM 750 C C . ASP A 1 91 ? 2.531 -47.75 -7.344 1 80.12 91 ASP A C 1
ATOM 752 O O . ASP A 1 91 ? 3.354 -46.875 -7.086 1 80.12 91 ASP A O 1
ATOM 756 N N . ASP A 1 92 ? 1.331 -47.656 -6.832 1 81.62 92 ASP A N 1
ATOM 757 C CA . ASP A 1 92 ? 0.944 -46.906 -5.629 1 81.62 92 ASP A CA 1
ATOM 758 C C . ASP A 1 92 ? 0.921 -45.406 -5.883 1 81.62 92 ASP A C 1
ATOM 760 O O . ASP A 1 92 ? 1.227 -44.625 -4.988 1 81.62 92 ASP A O 1
ATOM 764 N N . VAL A 1 93 ? 0.73 -45.125 -7.191 1 83.69 93 VAL A N 1
ATOM 765 C CA . VAL A 1 93 ? 0.505 -43.719 -7.508 1 83.69 93 VAL A CA 1
ATOM 766 C C . VAL A 1 93 ? -0.822 -43.25 -6.906 1 83.69 93 VAL A C 1
ATOM 768 O O . VAL A 1 93 ? -1.881 -43.781 -7.246 1 83.69 93 VAL A O 1
ATOM 771 N N . GLU A 1 94 ? -0.738 -42.25 -6.023 1 88.25 94 GLU A N 1
ATOM 772 C CA . GLU A 1 94 ? -1.94 -41.844 -5.316 1 88.25 94 GLU A CA 1
ATOM 773 C C . GLU A 1 94 ? -2.549 -40.594 -5.957 1 88.25 94 GLU A C 1
ATOM 775 O O . GLU A 1 94 ? -3.732 -40.312 -5.766 1 88.25 94 GLU A O 1
ATOM 780 N N . THR A 1 95 ? -1.739 -39.844 -6.617 1 89.25 95 THR A N 1
ATOM 781 C CA . THR A 1 95 ? -2.232 -38.594 -7.199 1 89.25 95 THR A CA 1
ATOM 782 C C . THR A 1 95 ? -1.501 -38.281 -8.5 1 89.25 95 THR A C 1
ATOM 784 O O . THR A 1 95 ? -0.407 -38.781 -8.742 1 89.25 95 THR A O 1
ATOM 787 N N . PHE A 1 96 ? -2.107 -37.531 -9.375 1 87 96 PHE A N 1
ATOM 788 C CA . PHE A 1 96 ? -1.435 -37 -10.547 1 87 96 PHE A CA 1
ATOM 789 C C . PHE A 1 96 ? -1.942 -35.594 -10.852 1 87 96 PHE A C 1
ATOM 791 O O . PHE A 1 96 ? -2.969 -35.156 -10.32 1 87 96 PHE A O 1
ATOM 798 N N . VAL A 1 97 ? -1.161 -34.812 -11.602 1 88.94 97 VAL A N 1
ATOM 799 C CA . VAL A 1 97 ? -1.483 -33.438 -11.953 1 88.94 97 VAL A CA 1
ATOM 800 C C . VAL A 1 97 ? -1.686 -33.344 -13.461 1 88.94 97 VAL A C 1
ATOM 802 O O . VAL A 1 97 ? -0.97 -33.969 -14.242 1 88.94 97 VAL A O 1
ATOM 805 N N . THR A 1 98 ? -2.705 -32.562 -13.836 1 88.94 98 THR A N 1
ATOM 806 C CA . THR A 1 98 ? -2.973 -32.375 -15.258 1 88.94 98 THR A CA 1
ATOM 807 C C . THR A 1 98 ? -3.523 -30.969 -15.531 1 88.94 98 THR A C 1
ATOM 809 O O . THR A 1 98 ? -3.734 -30.188 -14.602 1 88.94 98 THR A O 1
ATOM 812 N N . GLU A 1 99 ? -3.654 -30.641 -16.766 1 88.56 99 GLU A N 1
ATOM 813 C CA . GLU A 1 99 ? -4.219 -29.359 -17.172 1 88.56 99 GLU A CA 1
ATOM 814 C C . GLU A 1 99 ? -5.727 -29.312 -16.922 1 88.56 99 GLU A C 1
ATOM 816 O O . GLU A 1 99 ? -6.414 -30.328 -17.109 1 88.56 99 GLU A O 1
ATOM 821 N N . PRO A 1 100 ? -6.191 -28.141 -16.641 1 91 100 PRO A N 1
ATOM 822 C CA . PRO A 1 100 ? -7.625 -28.016 -16.375 1 91 100 PRO A CA 1
ATOM 823 C C . PRO A 1 100 ? -8.484 -28.359 -17.578 1 91 100 PRO A C 1
ATOM 825 O O . PRO A 1 100 ? -9.617 -28.828 -17.438 1 91 100 PRO A O 1
ATOM 828 N N . ALA A 1 101 ? -7.914 -28.234 -18.734 1 89.62 101 ALA A N 1
ATOM 829 C CA . ALA A 1 101 ? -8.68 -28.484 -19.953 1 89.62 101 ALA A CA 1
ATOM 830 C C . ALA A 1 101 ? -8.891 -29.984 -20.156 1 89.62 101 ALA A C 1
ATOM 832 O O . ALA A 1 101 ? -9.797 -30.391 -20.891 1 89.62 101 ALA A O 1
ATOM 833 N N . SER A 1 102 ? -8.125 -30.781 -19.484 1 91.38 102 SER A N 1
ATOM 834 C CA . SER A 1 102 ? -8.141 -32.219 -19.719 1 91.38 102 SER A CA 1
ATOM 835 C C . SER A 1 102 ? -9.227 -32.906 -18.891 1 91.38 102 SER A C 1
ATOM 837 O O . SER A 1 102 ? -9.562 -34.062 -19.125 1 91.38 102 SER A O 1
ATOM 839 N N . ILE A 1 103 ? -9.789 -32.188 -17.922 1 94.5 103 ILE A N 1
ATOM 840 C CA . ILE A 1 103 ? -10.836 -32.75 -17.094 1 94.5 103 ILE A CA 1
ATOM 841 C C . ILE A 1 103 ? -11.984 -31.75 -16.938 1 94.5 103 ILE A C 1
ATOM 843 O O . ILE A 1 103 ? -11.852 -30.594 -17.312 1 94.5 103 ILE A O 1
ATOM 847 N N . TRP A 1 104 ? -13.078 -32.25 -16.406 1 95.5 104 TRP A N 1
ATOM 848 C CA . TRP A 1 104 ? -14.195 -31.344 -16.109 1 95.5 104 TRP A CA 1
ATOM 849 C C . TRP A 1 104 ? -13.859 -30.406 -14.953 1 95.5 104 TRP A C 1
ATOM 851 O O . TRP A 1 104 ? -13.352 -30.844 -13.922 1 95.5 104 TRP A O 1
ATOM 861 N N . THR A 1 105 ? -14.023 -29.172 -15.156 1 95.62 105 THR A N 1
ATOM 862 C CA . THR A 1 105 ? -13.898 -28.172 -14.094 1 95.62 105 THR A CA 1
ATOM 863 C C . THR A 1 105 ? -15.172 -27.344 -13.977 1 95.62 105 THR A C 1
ATOM 865 O O . THR A 1 105 ? -15.859 -27.109 -14.969 1 95.62 105 THR A O 1
ATOM 868 N N . PRO A 1 106 ? -15.516 -27.031 -12.773 1 94.12 106 PRO A N 1
ATOM 869 C CA . PRO A 1 106 ? -16.688 -26.172 -12.633 1 94.12 106 PRO A CA 1
ATOM 870 C C . PRO A 1 106 ? -16.469 -24.781 -13.203 1 94.12 106 PRO A C 1
ATOM 872 O O . PRO A 1 106 ? -15.352 -24.266 -13.195 1 94.12 106 PRO A O 1
ATOM 875 N N . ASP A 1 107 ? -17.594 -24.297 -13.695 1 91.94 107 ASP A N 1
ATOM 876 C CA . ASP A 1 107 ? -17.562 -22.875 -14.07 1 91.94 107 ASP A CA 1
ATOM 877 C C . ASP A 1 107 ? -17.547 -21.984 -12.836 1 91.94 107 ASP A C 1
ATOM 879 O O . ASP A 1 107 ? -18.375 -22.141 -11.938 1 91.94 107 ASP A O 1
ATOM 883 N N . VAL A 1 108 ? -16.578 -21.172 -12.742 1 93.44 108 VAL A N 1
ATOM 884 C CA . VAL A 1 108 ? -16.453 -20.281 -11.586 1 93.44 108 VAL A CA 1
ATOM 885 C C . VAL A 1 108 ? -16.5 -18.828 -12.031 1 93.44 108 VAL A C 1
ATOM 887 O O . VAL A 1 108 ? -15.656 -18.375 -12.805 1 93.44 108 VAL A O 1
ATOM 890 N N . THR A 1 109 ? -17.469 -18.172 -11.539 1 93 109 THR A N 1
ATOM 891 C CA . THR A 1 109 ? -17.656 -16.75 -11.797 1 93 109 THR A CA 1
ATOM 892 C C . THR A 1 109 ? -17.609 -15.961 -10.492 1 93 109 THR A C 1
ATOM 894 O O . THR A 1 109 ? -18.219 -16.344 -9.5 1 93 109 THR A O 1
ATOM 897 N N . VAL A 1 110 ? -16.812 -14.938 -10.531 1 94.06 110 VAL A N 1
ATOM 898 C CA . VAL A 1 110 ? -16.781 -14.016 -9.406 1 94.06 110 VAL A CA 1
ATOM 899 C C . VAL A 1 110 ? -17.625 -12.781 -9.719 1 94.06 110 VAL A C 1
ATOM 901 O O . VAL A 1 110 ? -17.219 -11.93 -10.508 1 94.06 110 VAL A O 1
ATOM 904 N N . TYR A 1 111 ? -18.672 -12.734 -9.031 1 91.31 111 TYR A N 1
ATOM 905 C CA . TYR A 1 111 ? -19.562 -11.586 -9.227 1 91.31 111 TYR A CA 1
ATOM 906 C C . TYR A 1 111 ? -19.016 -10.352 -8.516 1 91.31 111 TYR A C 1
ATOM 908 O O . TYR A 1 111 ? -18.75 -10.383 -7.312 1 91.31 111 TYR A O 1
ATOM 916 N N . GLY A 1 112 ? -18.781 -9.258 -9.289 1 88.94 112 GLY A N 1
ATOM 917 C CA . GLY A 1 112 ? -18.188 -8.039 -8.742 1 88.94 112 GLY A CA 1
ATOM 918 C C . GLY A 1 112 ? -16.75 -7.828 -9.188 1 88.94 112 GLY A C 1
ATOM 919 O O . GLY A 1 112 ? -16.141 -6.812 -8.852 1 88.94 112 GLY A O 1
ATOM 920 N N . LYS A 1 113 ? -16.219 -8.906 -9.828 1 91.56 113 LYS A N 1
ATOM 921 C CA . LYS A 1 113 ? -14.875 -8.773 -10.367 1 91.56 113 LYS A CA 1
ATOM 922 C C . LYS A 1 113 ? -14.789 -7.594 -11.336 1 91.56 113 LYS A C 1
ATOM 924 O O . LYS A 1 113 ? -15.672 -7.406 -12.172 1 91.56 113 LYS A O 1
ATOM 929 N N . MET A 1 114 ? -13.836 -6.789 -11.125 1 89.38 114 MET A N 1
ATOM 930 C CA . MET A 1 114 ? -13.656 -5.605 -11.961 1 89.38 114 MET A CA 1
ATOM 931 C C . MET A 1 114 ? -12.742 -5.91 -13.141 1 89.38 114 MET A C 1
ATOM 933 O O . MET A 1 114 ? -11.648 -5.352 -13.242 1 89.38 114 MET A O 1
ATOM 937 N N . ASP A 1 115 ? -13.141 -6.762 -13.93 1 84.06 115 ASP A N 1
ATOM 938 C CA . ASP A 1 115 ? -12.469 -7.156 -15.164 1 84.06 115 ASP A CA 1
ATOM 939 C C . ASP A 1 115 ? -13.477 -7.461 -16.266 1 84.06 115 ASP A C 1
ATOM 941 O O . ASP A 1 115 ? -14.672 -7.59 -16 1 84.06 115 ASP A O 1
ATOM 945 N N . THR A 1 116 ? -13.008 -7.473 -17.438 1 74.44 116 THR A N 1
ATOM 946 C CA . THR A 1 116 ? -13.875 -7.766 -18.578 1 74.44 116 THR A CA 1
ATOM 947 C C . THR A 1 116 ? -14.453 -9.172 -18.469 1 74.44 116 THR A C 1
ATOM 949 O O . THR A 1 116 ? -15.625 -9.391 -18.766 1 74.44 116 THR A O 1
ATOM 952 N N . ASN A 1 117 ? -13.625 -10.047 -18.047 1 81.88 117 ASN A N 1
ATOM 953 C CA . ASN A 1 117 ? -14.031 -11.43 -17.828 1 81.88 117 ASN A CA 1
ATOM 954 C C . ASN A 1 117 ? -14.164 -11.742 -16.344 1 81.88 117 ASN A C 1
ATOM 956 O O . ASN A 1 117 ? -13.203 -11.617 -15.586 1 81.88 117 ASN A O 1
ATOM 960 N N . GLN A 1 118 ? -15.438 -12.078 -16.062 1 82.62 118 GLN A N 1
ATOM 961 C CA . GLN A 1 118 ? -15.672 -12.312 -14.633 1 82.62 118 GLN A CA 1
ATOM 962 C C . GLN A 1 118 ? -15.336 -13.75 -14.25 1 82.62 118 GLN A C 1
ATOM 964 O O . GLN A 1 118 ? -15.43 -14.125 -13.086 1 82.62 118 GLN A O 1
ATOM 969 N N . GLY A 1 119 ? -14.891 -14.477 -15.219 1 87.88 119 GLY A N 1
ATOM 970 C CA . GLY A 1 119 ? -14.375 -15.805 -14.922 1 87.88 119 GLY A CA 1
ATOM 971 C C . GLY A 1 119 ? -12.969 -15.789 -14.359 1 87.88 119 GLY A C 1
ATOM 972 O O . GLY A 1 119 ? -12.297 -14.75 -14.383 1 87.88 119 GLY A O 1
ATOM 973 N N . VAL A 1 120 ? -12.648 -16.969 -13.719 1 86.88 120 VAL A N 1
ATOM 974 C CA . VAL A 1 120 ? -11.297 -17.047 -13.172 1 86.88 120 VAL A CA 1
ATOM 975 C C . VAL A 1 120 ? -10.516 -18.141 -13.898 1 86.88 120 VAL A C 1
ATOM 977 O O . VAL A 1 120 ? -11.094 -19.141 -14.344 1 86.88 120 VAL A O 1
ATOM 980 N N . ASP A 1 121 ? -9.258 -17.922 -14.086 1 84.31 121 ASP A N 1
ATOM 981 C CA . ASP A 1 121 ? -8.375 -18.938 -14.641 1 84.31 121 ASP A CA 1
ATOM 982 C C . ASP A 1 121 ? -7.895 -19.906 -13.555 1 84.31 121 ASP A C 1
ATOM 984 O O . ASP A 1 121 ? -7.27 -19.469 -12.578 1 84.31 121 ASP A O 1
ATOM 988 N N . LEU A 1 122 ? -8.18 -21.109 -13.844 1 88 122 LEU A N 1
ATOM 989 C CA . LEU A 1 122 ? -7.82 -22.109 -12.859 1 88 122 LEU A CA 1
ATOM 990 C C . LEU A 1 122 ? -6.422 -22.656 -13.125 1 88 122 LEU A C 1
ATOM 992 O O . LEU A 1 122 ? -5.992 -22.734 -14.281 1 88 122 LEU A O 1
ATOM 996 N N . SER A 1 123 ? -5.758 -23 -12.07 1 86.38 123 SER A N 1
ATOM 997 C CA . SER A 1 123 ? -4.434 -23.609 -12.164 1 86.38 123 SER A CA 1
ATOM 998 C C . SER A 1 123 ? -4.527 -25.094 -12.477 1 86.38 123 SER A C 1
ATOM 1000 O O . SER A 1 123 ? -5.609 -25.609 -12.766 1 86.38 123 SER A O 1
ATOM 1002 N N . LEU A 1 124 ? -3.348 -25.719 -12.5 1 88.06 124 LEU A N 1
ATOM 1003 C CA . LEU A 1 124 ? -3.287 -27.172 -12.711 1 88.06 124 LEU A CA 1
ATOM 1004 C C . LEU A 1 124 ? -4.156 -27.906 -11.695 1 88.06 124 LEU A C 1
ATOM 1006 O O . LEU A 1 124 ? -4.328 -27.438 -10.57 1 88.06 124 LEU A O 1
ATOM 1010 N N . VAL A 1 125 ? -4.688 -29 -12.195 1 92.31 125 VAL A N 1
ATOM 1011 C CA . VAL A 1 125 ? -5.641 -29.766 -11.398 1 92.31 125 VAL A CA 1
ATOM 1012 C C . VAL A 1 125 ? -4.957 -31 -10.805 1 92.31 125 VAL A C 1
ATOM 1014 O O . VAL A 1 125 ? -4.191 -31.672 -11.492 1 92.31 125 VAL A O 1
ATOM 1017 N N . ARG A 1 126 ? -5.23 -31.234 -9.555 1 93.31 126 ARG A N 1
ATOM 1018 C CA . ARG A 1 126 ? -4.746 -32.438 -8.883 1 93.31 126 ARG A CA 1
ATOM 1019 C C . ARG A 1 126 ? -5.871 -33.438 -8.695 1 93.31 126 ARG A C 1
ATOM 1021 O O . ARG A 1 126 ? -6.934 -33.094 -8.164 1 93.31 126 ARG A O 1
ATOM 1028 N N . VAL A 1 127 ? -5.578 -34.625 -9.148 1 94.62 127 VAL A N 1
ATOM 1029 C CA . VAL A 1 127 ? -6.555 -35.688 -9.031 1 94.62 127 VAL A CA 1
ATOM 1030 C C . VAL A 1 127 ? -6.027 -36.781 -8.086 1 94.62 127 VAL A C 1
ATOM 1032 O O . VAL A 1 127 ? -4.871 -37.188 -8.195 1 94.62 127 VAL A O 1
ATOM 1035 N N . ARG A 1 128 ? -6.867 -37.156 -7.168 1 94.75 128 ARG A N 1
ATOM 1036 C CA . ARG A 1 128 ? -6.512 -38.219 -6.242 1 94.75 128 ARG A CA 1
ATOM 1037 C C . ARG A 1 128 ? -7.191 -39.531 -6.629 1 94.75 128 ARG A C 1
ATOM 1039 O O . ARG A 1 128 ? -8.234 -39.531 -7.281 1 94.75 128 ARG A O 1
ATOM 1046 N N . SER A 1 129 ? -6.66 -40.594 -6.098 1 94.5 129 SER A N 1
ATOM 1047 C CA . SER A 1 129 ? -7.121 -41.938 -6.484 1 94.5 129 SER A CA 1
ATOM 1048 C C . SER A 1 129 ? -8.57 -42.156 -6.062 1 94.5 129 SER A C 1
ATOM 1050 O O . SER A 1 129 ? -9.273 -42.969 -6.664 1 94.5 129 SER A O 1
ATOM 1052 N N . ASP A 1 130 ? -9.031 -41.469 -5.016 1 95.25 130 ASP A N 1
ATOM 1053 C CA . ASP A 1 130 ? -10.406 -41.625 -4.547 1 95.25 130 ASP A CA 1
ATOM 1054 C C . ASP A 1 130 ? -11.383 -40.812 -5.395 1 95.25 130 ASP A C 1
ATOM 1056 O O . ASP A 1 130 ? -12.594 -40.844 -5.16 1 95.25 130 ASP A O 1
ATOM 1060 N N . GLY A 1 131 ? -10.867 -40 -6.383 1 95.94 131 GLY A N 1
ATOM 1061 C CA . GLY A 1 131 ? -11.703 -39.219 -7.273 1 95.94 131 GLY A CA 1
ATOM 1062 C C . GLY A 1 131 ? -11.789 -37.75 -6.883 1 95.94 131 GLY A C 1
ATOM 1063 O O . GLY A 1 131 ? -12.406 -36.969 -7.586 1 95.94 131 GLY A O 1
ATOM 1064 N N . LYS A 1 132 ? -11.188 -37.5 -5.793 1 97.12 132 LYS A N 1
ATOM 1065 C CA . LYS A 1 132 ? -11.18 -36.094 -5.355 1 97.12 132 LYS A CA 1
ATOM 1066 C C . LYS A 1 132 ? -10.281 -35.25 -6.242 1 97.12 132 LYS A C 1
ATOM 1068 O O . LYS A 1 132 ? -9.141 -35.625 -6.527 1 97.12 132 LYS A O 1
ATOM 1073 N N . VAL A 1 133 ? -10.875 -34.188 -6.715 1 97.25 133 VAL A N 1
ATOM 1074 C CA . VAL A 1 133 ? -10.164 -33.281 -7.605 1 97.25 133 VAL A CA 1
ATOM 1075 C C . VAL A 1 133 ? -10.07 -31.891 -6.965 1 97.25 133 VAL A C 1
ATOM 1077 O O . VAL A 1 133 ? -11.031 -31.406 -6.363 1 97.25 133 VAL A O 1
ATOM 1080 N N . THR A 1 134 ? -8.906 -31.297 -7.004 1 96.25 134 THR A N 1
ATOM 1081 C CA . THR A 1 134 ? -8.688 -29.969 -6.438 1 96.25 134 THR A CA 1
ATOM 1082 C C . THR A 1 134 ? -7.992 -29.062 -7.445 1 96.25 134 THR A C 1
ATOM 1084 O O . THR A 1 134 ? -7.07 -29.484 -8.141 1 96.25 134 THR A O 1
ATOM 1087 N N . THR A 1 135 ? -8.5 -27.922 -7.609 1 94.69 135 THR A N 1
ATOM 1088 C CA . THR A 1 135 ? -7.879 -26.875 -8.406 1 94.69 135 THR A CA 1
ATOM 1089 C C . THR A 1 135 ? -7.977 -25.531 -7.688 1 94.69 135 THR A C 1
ATOM 1091 O O . THR A 1 135 ? -8.609 -25.422 -6.637 1 94.69 135 THR A O 1
ATOM 1094 N N . LYS A 1 136 ? -7.203 -24.578 -8.148 1 92 136 LYS A N 1
ATOM 1095 C CA . LYS A 1 136 ? -7.262 -23.312 -7.438 1 92 136 LYS A CA 1
ATOM 1096 C C . LYS A 1 136 ? -7.023 -22.125 -8.383 1 92 136 LYS A C 1
ATOM 1098 O O . LYS A 1 136 ? -6.457 -22.297 -9.461 1 92 136 LYS A O 1
ATOM 1103 N N . PHE A 1 137 ? -7.617 -21.078 -8.078 1 90.88 137 PHE A N 1
ATOM 1104 C CA . PHE A 1 137 ? -7.254 -19.766 -8.602 1 90.88 137 PHE A CA 1
ATOM 1105 C C . PHE A 1 137 ? -6.277 -19.062 -7.668 1 90.88 137 PHE A C 1
ATOM 1107 O O . PHE A 1 137 ? -6.531 -18.953 -6.465 1 90.88 137 PHE A O 1
ATOM 1114 N N . VAL A 1 138 ? -5.141 -18.734 -8.25 1 87.62 138 VAL A N 1
ATOM 1115 C CA . VAL A 1 138 ? -4.117 -18.031 -7.484 1 87.62 138 VAL A CA 1
ATOM 1116 C C . VAL A 1 138 ? -3.799 -16.688 -8.148 1 87.62 138 VAL A C 1
ATOM 1118 O O . VAL A 1 138 ? -3.389 -16.656 -9.305 1 87.62 138 VAL A O 1
ATOM 1121 N N . GLY A 1 139 ? -4.055 -15.625 -7.41 1 86.88 139 GLY A N 1
ATOM 1122 C CA . GLY A 1 139 ? -3.715 -14.336 -7.992 1 86.88 139 GLY A CA 1
ATOM 1123 C C . GLY A 1 139 ? -4.426 -13.172 -7.328 1 86.88 139 GLY A C 1
ATOM 1124 O O . GLY A 1 139 ? -4.906 -13.297 -6.199 1 86.88 139 GLY A O 1
ATOM 1125 N N . ILE A 1 140 ? -4.352 -12.109 -8.023 1 89.81 140 ILE A N 1
ATOM 1126 C CA . ILE A 1 140 ? -4.984 -10.891 -7.531 1 89.81 140 ILE A CA 1
ATOM 1127 C C . ILE A 1 140 ? -6.426 -10.82 -8.023 1 89.81 140 ILE A C 1
ATOM 1129 O O . ILE A 1 140 ? -6.699 -11.055 -9.203 1 89.81 140 ILE A O 1
ATOM 1133 N N . LEU A 1 141 ? -7.266 -10.586 -7.125 1 92.31 141 LEU A N 1
ATOM 1134 C CA . LEU A 1 141 ? -8.68 -10.383 -7.426 1 92.31 141 LEU A CA 1
ATOM 1135 C C . LEU A 1 141 ? -9.102 -8.961 -7.102 1 92.31 141 LEU A C 1
ATOM 1137 O O . LEU A 1 141 ? -8.945 -8.5 -5.969 1 92.31 141 LEU A O 1
ATOM 1141 N N . SER A 1 142 ? -9.578 -8.273 -8.094 1 93.06 142 SER A N 1
ATOM 1142 C CA . SER A 1 142 ? -10.125 -6.934 -7.922 1 93.06 142 SER A CA 1
ATOM 1143 C C . SER A 1 142 ? -11.648 -6.941 -8.023 1 93.06 142 SER A C 1
ATOM 1145 O O . SER A 1 142 ? -12.203 -7.387 -9.023 1 93.06 142 SER A O 1
ATOM 1147 N N . THR A 1 143 ? -12.281 -6.465 -7 1 94.81 143 THR A N 1
ATOM 1148 C CA . THR A 1 143 ? -13.742 -6.461 -6.973 1 94.81 143 THR A CA 1
ATOM 1149 C C . THR A 1 143 ? -14.273 -5.055 -6.699 1 94.81 143 THR A C 1
ATOM 1151 O O . THR A 1 143 ? -13.539 -4.195 -6.203 1 94.81 143 THR A O 1
ATOM 1154 N N . HIS A 1 144 ? -15.492 -4.879 -7.094 1 93.56 144 HIS A N 1
ATOM 1155 C CA . HIS A 1 144 ? -16.141 -3.596 -6.863 1 93.56 144 HIS A CA 1
ATOM 1156 C C . HIS A 1 144 ? -16.5 -3.412 -5.391 1 93.56 144 HIS A C 1
ATOM 1158 O O . HIS A 1 144 ? -16.969 -4.348 -4.738 1 93.56 144 HIS A O 1
ATOM 1164 N N . CYS A 1 145 ? -16.172 -2.238 -4.875 1 92.75 145 CYS A N 1
ATOM 1165 C CA . CYS A 1 145 ? -16.484 -1.884 -3.492 1 92.75 145 CYS A CA 1
ATOM 1166 C C . CYS A 1 145 ? -16.734 -0.388 -3.357 1 92.75 145 CYS A C 1
ATOM 1168 O O . CYS A 1 145 ? -15.828 0.421 -3.506 1 92.75 145 CYS A O 1
ATOM 1170 N N . ILE A 1 146 ? -17.969 -0.044 -3.023 1 87.56 146 ILE A N 1
ATOM 1171 C CA . ILE A 1 146 ? -18.312 1.358 -2.834 1 87.56 146 ILE A CA 1
ATOM 1172 C C . ILE A 1 146 ? -17.938 1.802 -1.423 1 87.56 146 ILE A C 1
ATOM 1174 O O . ILE A 1 146 ? -18.406 1.221 -0.437 1 87.56 146 ILE A O 1
ATOM 1178 N N . MET A 1 147 ? -17.141 2.805 -1.357 1 89.12 147 MET A N 1
ATOM 1179 C CA . MET A 1 147 ? -16.641 3.27 -0.067 1 89.12 147 MET A CA 1
ATOM 1180 C C . MET A 1 147 ? -17.609 4.254 0.572 1 89.12 147 MET A C 1
ATOM 1182 O O . MET A 1 147 ? -18.312 4.992 -0.13 1 89.12 147 MET A O 1
ATOM 1186 N N . ASN A 1 148 ? -17.734 4.246 1.8 1 89.5 148 ASN A N 1
ATOM 1187 C CA . ASN A 1 148 ? -18.422 5.242 2.619 1 89.5 148 ASN A CA 1
ATOM 1188 C C . ASN A 1 148 ? -17.438 6.199 3.279 1 89.5 148 ASN A C 1
ATOM 1190 O O . ASN A 1 148 ? -16.734 5.828 4.23 1 89.5 148 ASN A O 1
ATOM 1194 N N . ALA A 1 149 ? -17.438 7.406 2.842 1 90.62 149 ALA A N 1
ATOM 1195 C CA . ALA A 1 149 ? -16.422 8.344 3.297 1 90.62 149 ALA A CA 1
ATOM 1196 C C . ALA A 1 149 ? -16.969 9.281 4.371 1 90.62 149 ALA A C 1
ATOM 1198 O O . ALA A 1 149 ? -16.328 10.273 4.73 1 90.62 149 ALA A O 1
ATOM 1199 N N . ALA A 1 150 ? -18.094 9.031 4.926 1 91.31 150 ALA A N 1
ATOM 1200 C CA . ALA A 1 150 ? -18.75 9.922 5.875 1 91.31 150 ALA A CA 1
ATOM 1201 C C . ALA A 1 150 ? -17.844 10.203 7.074 1 91.31 150 ALA A C 1
ATOM 1203 O O . ALA A 1 150 ? -17.812 11.328 7.59 1 91.31 150 ALA A O 1
ATOM 1204 N N . HIS A 1 151 ? -17.125 9.25 7.488 1 92.75 151 HIS A N 1
ATOM 1205 C CA . HIS A 1 151 ? -16.312 9.406 8.688 1 92.75 151 HIS A CA 1
ATOM 1206 C C . HIS A 1 151 ? -14.828 9.391 8.344 1 92.75 151 HIS A C 1
ATOM 1208 O O . HIS A 1 151 ? -13.992 9.078 9.195 1 92.75 151 HIS A O 1
ATOM 1214 N N . PHE A 1 152 ? -14.484 9.648 7.152 1 93.56 152 PHE A N 1
ATOM 1215 C CA . PHE A 1 152 ? -13.102 9.781 6.723 1 93.56 152 PHE A CA 1
ATOM 1216 C C . PHE A 1 152 ? -12.367 10.828 7.551 1 93.56 152 PHE A C 1
ATOM 1218 O O . PHE A 1 152 ? -12.875 11.938 7.746 1 93.56 152 PHE A O 1
ATOM 1225 N N . PRO A 1 153 ? -11.18 10.586 8.109 1 93 153 PRO A N 1
ATOM 1226 C CA . PRO A 1 153 ? -10.312 9.438 7.828 1 93 153 PRO A CA 1
ATOM 1227 C C . PRO A 1 153 ? -10.438 8.336 8.883 1 93 153 PRO A C 1
ATOM 1229 O O . PRO A 1 153 ? -9.555 7.48 8.984 1 93 153 PRO A O 1
ATOM 1232 N N . PHE A 1 154 ? -11.531 8.398 9.719 1 93.69 154 PHE A N 1
ATOM 1233 C CA . PHE A 1 154 ? -11.758 7.371 10.727 1 93.69 154 PHE A CA 1
ATOM 1234 C C . PHE A 1 154 ? -12.852 6.406 10.273 1 93.69 154 PHE A C 1
ATOM 1236 O O . PHE A 1 154 ? -13.648 5.93 11.086 1 93.69 154 PHE A O 1
ATOM 1243 N N . ASP A 1 155 ? -12.875 6.113 9.039 1 91.19 155 ASP A N 1
ATOM 1244 C CA . ASP A 1 155 ? -13.969 5.344 8.453 1 91.19 155 ASP A CA 1
ATOM 1245 C C . ASP A 1 155 ? -13.609 3.859 8.367 1 91.19 155 ASP A C 1
ATOM 1247 O O . ASP A 1 155 ? -12.438 3.494 8.445 1 91.19 155 ASP A O 1
ATOM 1251 N N . TYR A 1 156 ? -14.633 3.074 8.266 1 91.44 156 TYR A N 1
ATOM 1252 C CA . TYR A 1 156 ? -14.531 1.661 7.922 1 91.44 156 TYR A CA 1
ATOM 1253 C C . TYR A 1 156 ? -15.266 1.366 6.617 1 91.44 156 TYR A C 1
ATOM 1255 O O . TYR A 1 156 ? -16.156 2.119 6.215 1 91.44 156 TYR A O 1
ATOM 1263 N N . GLN A 1 157 ? -14.867 0.381 5.961 1 92.06 157 GLN A N 1
ATOM 1264 C CA . GLN A 1 157 ? -15.461 0.003 4.684 1 92.06 157 GLN A CA 1
ATOM 1265 C C . GLN A 1 157 ? -15.898 -1.459 4.695 1 92.06 157 GLN A C 1
ATOM 1267 O O . GLN A 1 157 ? -15.219 -2.314 5.258 1 92.06 157 GLN A O 1
ATOM 1272 N N . LEU A 1 158 ? -17.031 -1.704 4.156 1 92.31 158 LEU A N 1
ATOM 1273 C CA . LEU A 1 158 ? -17.547 -3.053 3.938 1 92.31 158 LEU A CA 1
ATOM 1274 C C . LEU A 1 158 ? -17.5 -3.414 2.455 1 92.31 158 LEU A C 1
ATOM 1276 O O . LEU A 1 158 ? -18.062 -2.695 1.624 1 92.31 158 LEU A O 1
ATOM 1280 N N . CYS A 1 159 ? -16.828 -4.422 2.164 1 93.88 159 CYS A N 1
ATOM 1281 C CA . CYS A 1 159 ? -16.734 -4.879 0.78 1 93.88 159 CYS A CA 1
ATOM 1282 C C . CYS A 1 159 ? -17.25 -6.309 0.641 1 93.88 159 CYS A C 1
ATOM 1284 O O . CYS A 1 159 ? -17.047 -7.137 1.529 1 93.88 159 CYS A O 1
ATOM 1286 N N . TYR A 1 160 ? -17.859 -6.547 -0.535 1 92.38 160 TYR A N 1
ATOM 1287 C CA . TYR A 1 160 ? -18.484 -7.84 -0.791 1 92.38 160 TYR A CA 1
ATOM 1288 C C . TYR A 1 160 ? -18.141 -8.344 -2.189 1 92.38 160 TYR A C 1
ATOM 1290 O O . TYR A 1 160 ? -17.969 -7.551 -3.117 1 92.38 160 TYR A O 1
ATOM 1298 N N . PHE A 1 161 ? -18 -9.625 -2.248 1 93.62 161 PHE A N 1
ATOM 1299 C CA . PHE A 1 161 ? -18.062 -10.273 -3.555 1 93.62 161 PHE A CA 1
ATOM 1300 C C . PHE A 1 161 ? -18.672 -11.664 -3.449 1 93.62 161 PHE A C 1
ATOM 1302 O O . PHE A 1 161 ? -18.828 -12.195 -2.35 1 93.62 161 PHE A O 1
ATOM 1309 N N . TYR A 1 162 ? -19.094 -12.172 -4.59 1 93.12 162 TYR A N 1
ATOM 1310 C CA . TYR A 1 162 ? -19.781 -13.453 -4.629 1 93.12 162 TYR A CA 1
ATOM 1311 C C . TYR A 1 162 ? -19.156 -14.383 -5.656 1 93.12 162 TYR A C 1
ATOM 1313 O O . TYR A 1 162 ? -18.672 -13.93 -6.695 1 93.12 162 TYR A O 1
ATOM 1321 N N . VAL A 1 163 ? -19.125 -15.586 -5.309 1 94.31 163 VAL A N 1
ATOM 1322 C CA . VAL A 1 163 ? -18.578 -16.609 -6.203 1 94.31 163 VAL A CA 1
ATOM 1323 C C . VAL A 1 163 ? -19.656 -17.656 -6.488 1 94.31 163 VAL A C 1
ATOM 1325 O O . VAL A 1 163 ? -20.312 -18.141 -5.566 1 94.31 163 VAL A O 1
ATOM 1328 N N . GLY A 1 164 ? -19.859 -17.906 -7.73 1 92.19 164 GLY A N 1
ATOM 1329 C CA . GLY A 1 164 ? -20.812 -18.906 -8.141 1 92.19 164 GLY A CA 1
ATOM 1330 C C . GLY A 1 164 ? -20.672 -19.328 -9.594 1 92.19 164 GLY A C 1
ATOM 1331 O O . GLY A 1 164 ? -19.625 -19.094 -10.203 1 92.19 164 GLY A O 1
ATOM 1332 N N . SER A 1 165 ? -21.609 -20.125 -10.023 1 91.56 165 SER A N 1
ATOM 1333 C CA . SER A 1 165 ? -21.641 -20.547 -11.422 1 91.56 165 SER A CA 1
ATOM 1334 C C . SER A 1 165 ? -22.672 -19.75 -12.219 1 91.56 165 SER A C 1
ATOM 1336 O O . SER A 1 165 ? -23.766 -19.469 -11.727 1 91.56 165 SER A O 1
ATOM 1338 N N . ASP A 1 166 ? -22.281 -19.297 -13.375 1 88.56 166 ASP A N 1
ATOM 1339 C CA . ASP A 1 166 ? -23.188 -18.578 -14.242 1 88.56 166 ASP A CA 1
ATOM 1340 C C . ASP A 1 166 ? -23.875 -19.516 -15.234 1 88.56 166 ASP A C 1
ATOM 1342 O O . ASP A 1 166 ? -24.875 -19.141 -15.859 1 88.56 166 ASP A O 1
ATOM 1346 N N . VAL A 1 167 ? -23.375 -20.734 -15.344 1 90 167 VAL A N 1
ATOM 1347 C CA . VAL A 1 167 ? -23.844 -21.641 -16.375 1 90 167 VAL A CA 1
ATOM 1348 C C . VAL A 1 167 ? -24.734 -22.719 -15.75 1 90 167 VAL A C 1
ATOM 1350 O O . VAL A 1 167 ? -25.797 -23.047 -16.281 1 90 167 VAL A O 1
ATOM 1353 N N . TYR A 1 168 ? -24.328 -23.266 -14.688 1 91.19 168 TYR A N 1
ATOM 1354 C CA . TYR A 1 168 ? -25.031 -24.391 -14.078 1 91.19 168 TYR A CA 1
ATOM 1355 C C . TYR A 1 168 ? -26.047 -23.906 -13.062 1 91.19 168 TYR A C 1
ATOM 1357 O O . TYR A 1 168 ? -25.812 -22.938 -12.344 1 91.19 168 TYR A O 1
ATOM 1365 N N . VAL A 1 169 ? -27.109 -24.625 -12.984 1 90.12 169 VAL A N 1
ATOM 1366 C CA . VAL A 1 169 ? -28.109 -24.391 -11.945 1 90.12 169 VAL A CA 1
ATOM 1367 C C . VAL A 1 169 ? -27.75 -25.203 -10.703 1 90.12 169 VAL A C 1
ATOM 1369 O O . VAL A 1 169 ? -26.922 -26.094 -10.758 1 90.12 169 VAL A O 1
ATOM 1372 N N . THR A 1 170 ? -28.359 -24.906 -9.602 1 91.06 170 THR A N 1
ATOM 1373 C CA . THR A 1 170 ? -28.016 -25.484 -8.305 1 91.06 170 THR A CA 1
ATOM 1374 C C . THR A 1 170 ? -28.359 -26.969 -8.273 1 91.06 170 THR A C 1
ATOM 1376 O O . THR A 1 170 ? -27.812 -27.719 -7.461 1 91.06 170 THR A O 1
ATOM 1379 N N . SER A 1 171 ? -29.266 -27.438 -9.133 1 90.5 171 SER A N 1
ATOM 1380 C CA . SER A 1 171 ? -29.609 -28.859 -9.18 1 90.5 171 SER A CA 1
ATOM 1381 C C . SER A 1 171 ? -28.531 -29.656 -9.891 1 90.5 171 SER A C 1
ATOM 1383 O O . SER A 1 171 ? -28.484 -30.891 -9.766 1 90.5 171 SER A O 1
ATOM 1385 N N . GLU A 1 172 ? -27.719 -28.969 -10.57 1 93.12 172 GLU A N 1
ATOM 1386 C CA . GLU A 1 172 ? -26.625 -29.625 -11.305 1 93.12 172 GLU A CA 1
ATOM 1387 C C . GLU A 1 172 ? -25.312 -29.5 -10.555 1 93.12 172 GLU A C 1
ATOM 1389 O O . GLU A 1 172 ? -24.625 -30.5 -10.305 1 93.12 172 GLU A O 1
ATOM 1394 N N . VAL A 1 173 ? -24.969 -28.281 -10.297 1 94.06 173 VAL A N 1
ATOM 1395 C CA . VAL A 1 173 ? -23.734 -27.984 -9.578 1 94.06 173 VAL A CA 1
ATOM 1396 C C . VAL A 1 173 ? -24.016 -27.016 -8.438 1 94.06 173 VAL A C 1
ATOM 1398 O O . VAL A 1 173 ? -24.672 -25.984 -8.633 1 94.06 173 VAL A O 1
ATOM 1401 N N . VAL A 1 174 ? -23.594 -27.359 -7.23 1 93 174 VAL A N 1
ATOM 1402 C CA . VAL A 1 174 ? -23.781 -26.469 -6.082 1 93 174 VAL A CA 1
ATOM 1403 C C . VAL A 1 174 ? -22.438 -26.172 -5.43 1 93 174 VAL A C 1
ATOM 1405 O O . VAL A 1 174 ? -21.672 -27.094 -5.125 1 93 174 VAL A O 1
ATOM 1408 N N . MET A 1 175 ? -22.188 -24.922 -5.293 1 93.31 175 MET A N 1
ATOM 1409 C CA . MET A 1 175 ? -20.969 -24.5 -4.617 1 93.31 175 MET A CA 1
ATOM 1410 C C . MET A 1 175 ? -21.234 -24.219 -3.143 1 93.31 175 MET A C 1
ATOM 1412 O O . MET A 1 175 ? -22.219 -23.547 -2.799 1 93.31 175 MET A O 1
ATOM 1416 N N . GLU A 1 176 ? -20.375 -24.766 -2.312 1 93.31 176 GLU A N 1
ATOM 1417 C CA . GLU A 1 176 ? -20.531 -24.594 -0.871 1 93.31 176 GLU A CA 1
ATOM 1418 C C . GLU A 1 176 ? -19.234 -24.094 -0.232 1 93.31 176 GLU A C 1
ATOM 1420 O O . GLU A 1 176 ? -18.156 -24.516 -0.63 1 93.31 176 GLU A O 1
ATOM 1425 N N . THR A 1 177 ? -19.422 -23.219 0.749 1 93.5 177 THR A N 1
ATOM 1426 C CA . THR A 1 177 ? -18.266 -22.703 1.465 1 93.5 177 THR A CA 1
ATOM 1427 C C . THR A 1 177 ? -17.734 -23.75 2.443 1 93.5 177 THR A C 1
ATOM 1429 O O . THR A 1 177 ? -18.5 -24.5 3.039 1 93.5 177 THR A O 1
ATOM 1432 N N . ASN A 1 178 ? -16.422 -23.719 2.611 1 93.44 178 ASN A N 1
ATOM 1433 C CA . ASN A 1 178 ? -15.812 -24.703 3.51 1 93.44 178 ASN A CA 1
ATOM 1434 C C . ASN A 1 178 ? -14.859 -24.031 4.496 1 93.44 178 ASN A C 1
ATOM 1436 O O . ASN A 1 178 ? -15.234 -23.734 5.633 1 93.44 178 ASN A O 1
ATOM 1440 N N . VAL A 1 179 ? -13.703 -23.656 4.039 1 94.62 179 VAL A N 1
ATOM 1441 C CA . VAL A 1 179 ? -12.695 -23.109 4.941 1 94.62 179 VAL A CA 1
ATOM 1442 C C . VAL A 1 179 ? -12.281 -21.719 4.48 1 94.62 179 VAL A C 1
ATOM 1444 O O . VAL A 1 179 ? -12.164 -21.453 3.279 1 94.62 179 VAL A O 1
ATOM 1447 N N . MET A 1 180 ? -12.172 -20.859 5.48 1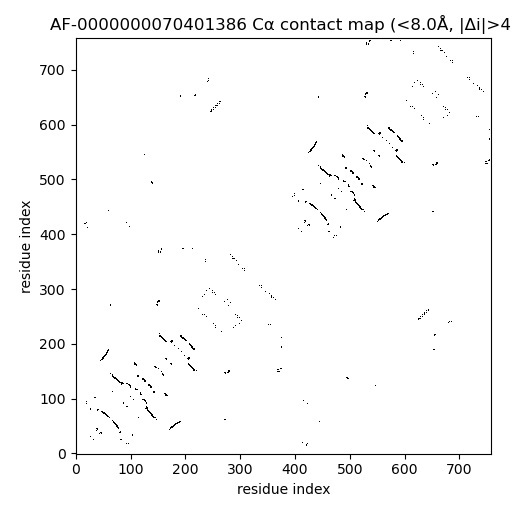 95.19 180 MET A N 1
ATOM 1448 C CA . MET A 1 180 ? -11.586 -19.531 5.281 1 95.19 180 MET A CA 1
ATOM 1449 C C . MET A 1 180 ? -10.297 -19.375 6.078 1 95.19 180 MET A C 1
ATOM 1451 O O . MET A 1 180 ? -10.297 -19.531 7.301 1 95.19 180 MET A O 1
ATOM 1455 N N . GLU A 1 181 ? -9.211 -19.188 5.352 1 95.75 181 GLU A N 1
ATOM 1456 C CA . GLU A 1 181 ? -7.922 -18.984 6 1 95.75 181 GLU A CA 1
ATOM 1457 C C . GLU A 1 181 ? -7.371 -17.578 5.711 1 95.75 181 GLU A C 1
ATOM 1459 O O . GLU A 1 181 ? -7.305 -17.172 4.555 1 95.75 181 GLU A O 1
ATOM 1464 N N . ILE A 1 182 ? -7.027 -16.906 6.766 1 94.81 182 ILE A N 1
ATOM 1465 C CA . ILE A 1 182 ? -6.438 -15.57 6.645 1 94.81 182 ILE A CA 1
ATOM 1466 C C . ILE A 1 182 ? -4.953 -15.633 7.008 1 94.81 182 ILE A C 1
ATOM 1468 O O . ILE A 1 182 ? -4.602 -15.969 8.141 1 94.81 182 ILE A O 1
ATOM 1472 N N . TYR A 1 183 ? -4.168 -15.258 6.078 1 90.75 183 TYR A N 1
ATOM 1473 C CA . TYR A 1 183 ? -2.73 -15.258 6.328 1 90.75 183 TYR A CA 1
ATOM 1474 C C . TYR A 1 183 ? -2.314 -14.031 7.125 1 90.75 183 TYR A C 1
ATOM 1476 O O . TYR A 1 183 ? -3.01 -13.008 7.113 1 90.75 183 TYR A O 1
ATOM 1484 N N . GLU A 1 184 ? -1.146 -14.07 7.789 1 87.06 184 GLU A N 1
ATOM 1485 C CA . GLU A 1 184 ? -0.623 -12.945 8.562 1 87.06 184 GLU A CA 1
ATOM 1486 C C . GLU A 1 184 ? -0.287 -11.766 7.66 1 87.06 184 GLU A C 1
ATOM 1488 O O . GLU A 1 184 ? -0.435 -10.609 8.062 1 87.06 184 GLU A O 1
ATOM 1493 N N . SER A 1 185 ? 0.036 -12.102 6.484 1 85.12 185 SER A N 1
ATOM 1494 C CA . SER A 1 185 ? 0.384 -11.055 5.523 1 85.12 185 SER A CA 1
ATOM 1495 C C . SER A 1 185 ? -0.828 -10.203 5.172 1 85.12 185 SER A C 1
ATOM 1497 O O . SER A 1 185 ? -0.681 -9.055 4.742 1 85.12 185 SER A O 1
ATOM 1499 N N . ALA A 1 186 ? -1.983 -10.773 5.344 1 89.88 186 ALA A N 1
ATOM 1500 C CA . ALA A 1 186 ? -3.207 -10.039 5.039 1 89.88 186 ALA A CA 1
ATOM 1501 C C . ALA A 1 186 ? -3.506 -9 6.113 1 89.88 186 ALA A C 1
ATOM 1503 O O . ALA A 1 186 ? -4.266 -8.055 5.879 1 89.88 186 ALA A O 1
ATOM 1504 N N . LYS A 1 187 ? -2.855 -9.102 7.199 1 88.88 187 LYS A N 1
ATOM 1505 C CA . LYS A 1 187 ? -3.156 -8.242 8.336 1 88.88 187 LYS A CA 1
ATOM 1506 C C . LYS A 1 187 ? -2.168 -7.082 8.43 1 88.88 187 LYS A C 1
ATOM 1508 O O . LYS A 1 187 ? -2.314 -6.199 9.273 1 88.88 187 LYS A O 1
ATOM 1513 N N . ILE A 1 188 ? -1.181 -7.141 7.59 1 84.69 188 ILE A N 1
ATOM 1514 C CA . ILE A 1 188 ? -0.132 -6.133 7.699 1 84.69 188 ILE A CA 1
ATOM 1515 C C . ILE A 1 188 ? -0.234 -5.156 6.531 1 84.69 188 ILE A C 1
ATOM 1517 O O . ILE A 1 188 ? 0.708 -5.016 5.75 1 84.69 188 ILE A O 1
ATOM 1521 N N . ASN A 1 189 ? -1.325 -4.57 6.312 1 86.81 189 ASN A N 1
ATOM 1522 C CA . ASN A 1 189 ? -1.482 -3.521 5.312 1 86.81 189 ASN A CA 1
ATOM 1523 C C . ASN A 1 189 ? -1.176 -2.143 5.891 1 86.81 189 ASN A C 1
ATOM 1525 O O . ASN A 1 189 ? -1.544 -1.847 7.027 1 86.81 189 ASN A O 1
ATOM 1529 N N . PRO A 1 190 ? -0.495 -1.34 5.176 1 86.75 190 PRO A N 1
ATOM 1530 C CA . PRO A 1 190 ? -0.088 -0.045 5.727 1 86.75 190 PRO A CA 1
ATOM 1531 C C . PRO A 1 190 ? -1.258 0.924 5.883 1 86.75 190 PRO A C 1
ATOM 1533 O O . PRO A 1 190 ? -1.199 1.839 6.711 1 86.75 190 PRO A O 1
ATOM 1536 N N . SER A 1 191 ? -2.309 0.8 5.188 1 88.94 191 SER A N 1
ATOM 1537 C CA . SER A 1 191 ? -3.375 1.796 5.168 1 88.94 191 SER A CA 1
ATOM 1538 C C . SER A 1 191 ? -4.656 1.246 5.789 1 88.94 191 SER A C 1
ATOM 1540 O O . SER A 1 191 ? -5.527 2.012 6.211 1 88.94 191 SER A O 1
ATOM 1542 N N . TRP A 1 192 ? -4.727 -0.075 5.82 1 91 192 TRP A N 1
ATOM 1543 C CA . TRP A 1 192 ? -5.996 -0.659 6.238 1 91 192 TRP A CA 1
ATOM 1544 C C . TRP A 1 192 ? -5.773 -1.752 7.281 1 91 192 TRP A C 1
ATOM 1546 O O . TRP A 1 192 ? -4.832 -2.539 7.172 1 91 192 TRP A O 1
ATOM 1556 N N . ASP A 1 193 ? -6.645 -1.742 8.258 1 91.56 193 ASP A N 1
ATOM 1557 C CA . ASP A 1 193 ? -6.723 -2.855 9.195 1 91.56 193 ASP A CA 1
ATOM 1558 C C . ASP A 1 193 ? -7.844 -3.82 8.812 1 91.56 193 ASP A C 1
ATOM 1560 O O . ASP A 1 193 ? -9.008 -3.42 8.703 1 91.56 193 ASP A O 1
ATOM 1564 N N . LEU A 1 194 ? -7.438 -5.031 8.555 1 93.5 194 LEU A N 1
ATOM 1565 C CA . LEU A 1 194 ? -8.445 -6.055 8.297 1 93.5 194 LEU A CA 1
ATOM 1566 C C . LEU A 1 194 ? -9.086 -6.527 9.594 1 93.5 194 LEU A C 1
ATOM 1568 O O . LEU A 1 194 ? -8.43 -7.168 10.422 1 93.5 194 LEU A O 1
ATOM 1572 N N . ILE A 1 195 ? -10.312 -6.25 9.766 1 92.94 195 ILE A N 1
ATOM 1573 C CA . ILE A 1 195 ? -11.008 -6.586 11.008 1 92.94 195 ILE A CA 1
ATOM 1574 C C . ILE A 1 195 ? -11.539 -8.016 10.922 1 92.94 195 ILE A C 1
ATOM 1576 O O . ILE A 1 195 ? -11.273 -8.836 11.805 1 92.94 195 ILE A O 1
ATOM 1580 N N . PHE A 1 196 ? -12.281 -8.289 9.82 1 92.56 196 PHE A N 1
ATOM 1581 C CA . PHE A 1 196 ? -12.727 -9.672 9.633 1 92.56 196 PHE A CA 1
ATOM 1582 C C . PHE A 1 196 ? -13 -9.9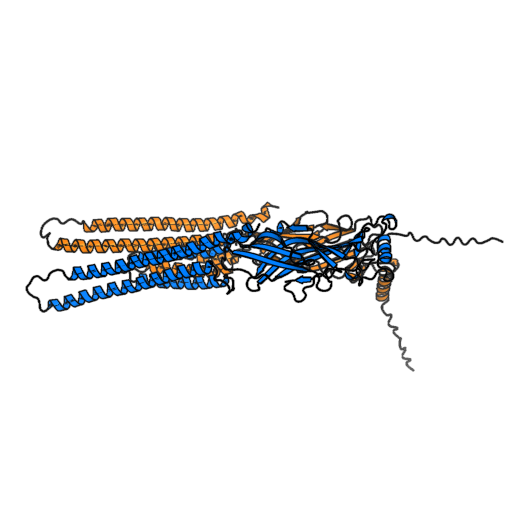53 8.156 1 92.56 196 PHE A C 1
ATOM 1584 O O . PHE A 1 196 ? -13.156 -9.023 7.359 1 92.56 196 PHE A O 1
ATOM 1591 N N . VAL A 1 197 ? -12.891 -11.125 7.871 1 94.81 197 VAL A N 1
ATOM 1592 C CA . VAL A 1 197 ? -13.367 -11.734 6.633 1 94.81 197 VAL A CA 1
ATOM 1593 C C . VAL A 1 197 ? -14.297 -12.906 6.953 1 94.81 197 VAL A C 1
ATOM 1595 O O . VAL A 1 197 ? -13.945 -13.781 7.75 1 94.81 197 VAL A O 1
ATOM 1598 N N . ARG A 1 198 ? -15.469 -12.898 6.348 1 93.06 198 ARG A N 1
ATOM 1599 C CA . ARG A 1 198 ? -16.391 -13.977 6.68 1 93.06 198 ARG A CA 1
ATOM 1600 C C . ARG A 1 198 ? -17.25 -14.359 5.477 1 93.06 198 ARG A C 1
ATOM 1602 O O . ARG A 1 198 ? -17.391 -13.57 4.539 1 93.06 198 ARG A O 1
ATOM 1609 N N . PHE A 1 199 ? -17.641 -15.609 5.551 1 94 199 PHE A N 1
ATOM 1610 C CA . PHE A 1 199 ? -18.625 -16.062 4.566 1 94 199 PHE A CA 1
ATOM 1611 C C . PHE A 1 199 ? -20 -15.508 4.887 1 94 199 PHE A C 1
ATOM 1613 O O . PHE A 1 199 ? -20.391 -15.43 6.055 1 94 199 PHE A O 1
ATOM 1620 N N . VAL A 1 200 ? -20.594 -14.992 3.916 1 88 200 VAL A N 1
ATOM 1621 C CA . VAL A 1 200 ? -21.984 -14.562 4.098 1 88 200 VAL A CA 1
ATOM 1622 C C . VAL A 1 200 ? -22.906 -15.375 3.191 1 88 200 VAL A C 1
ATOM 1624 O O . VAL A 1 200 ? -22.531 -15.711 2.064 1 88 200 VAL A O 1
ATOM 1627 N N . ASN A 1 201 ? -23.844 -16.078 3.811 1 71.94 201 ASN A N 1
ATOM 1628 C CA . ASN A 1 201 ? -24.766 -16.922 3.072 1 71.94 201 ASN A CA 1
ATOM 1629 C C . ASN A 1 201 ? -25.781 -16.109 2.287 1 71.94 201 ASN A C 1
ATOM 1631 O O . ASN A 1 201 ? -26.453 -15.234 2.846 1 71.94 201 ASN A O 1
ATOM 1635 N N . SER A 1 202 ? -25.719 -16.078 1.027 1 69.38 202 SER A N 1
ATOM 1636 C CA . SER A 1 202 ? -26.703 -15.328 0.27 1 69.38 202 SER A CA 1
ATOM 1637 C C . SER A 1 202 ? -27.766 -16.25 -0.329 1 69.38 202 SER A C 1
ATOM 1639 O O . SER A 1 202 ? -28.938 -16.156 0.018 1 69.38 202 SER A O 1
ATOM 1641 N N . THR A 1 203 ? -27.5 -16.953 -1.357 1 78.88 203 THR A N 1
ATOM 1642 C CA . THR A 1 203 ? -28.375 -17.891 -2.07 1 78.88 203 THR A CA 1
ATOM 1643 C C . THR A 1 203 ? -27.672 -19.2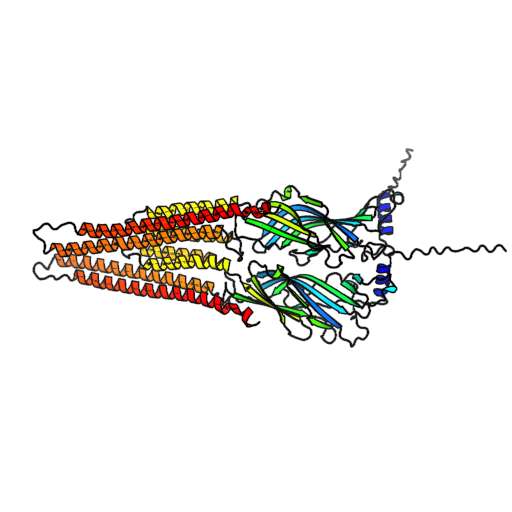19 -2.273 1 78.88 203 THR A C 1
ATOM 1645 O O . THR A 1 203 ? -26.438 -19.281 -2.312 1 78.88 203 THR A O 1
ATOM 1648 N N . PRO A 1 204 ? -28.547 -20.281 -2.166 1 80.94 204 PRO A N 1
ATOM 1649 C CA . PRO A 1 204 ? -27.922 -21.578 -2.43 1 80.94 204 PRO A CA 1
ATOM 1650 C C . PRO A 1 204 ? -27.109 -21.594 -3.717 1 80.94 204 PRO A C 1
ATOM 1652 O O . PRO A 1 204 ? -27.578 -21.141 -4.762 1 80.94 204 PRO A O 1
ATOM 1655 N N . GLY A 1 205 ? -25.859 -21.984 -3.635 1 87 205 GLY A N 1
ATOM 1656 C CA . GLY A 1 205 ? -25 -22.125 -4.809 1 87 205 GLY A CA 1
ATOM 1657 C C . GLY A 1 205 ? -24.094 -20.922 -5.031 1 87 205 GLY A C 1
ATOM 1658 O O . GLY A 1 205 ? -23.234 -20.953 -5.91 1 87 205 GLY A O 1
ATOM 1659 N N . VAL A 1 206 ? -24.406 -19.906 -4.406 1 89.94 206 VAL A N 1
ATOM 1660 C CA . VAL A 1 206 ? -23.547 -18.734 -4.516 1 89.94 206 VAL A CA 1
ATOM 1661 C C . VAL A 1 206 ? -22.922 -18.422 -3.162 1 89.94 206 VAL A C 1
ATOM 1663 O O . VAL A 1 206 ? -23.625 -18.281 -2.156 1 89.94 206 VAL A O 1
ATOM 1666 N N . CYS A 1 207 ? -21.625 -18.359 -3.16 1 92.81 207 CYS A N 1
ATOM 1667 C CA . CYS A 1 207 ? -20.875 -18.094 -1.933 1 92.81 207 CYS A CA 1
ATOM 1668 C C . CYS A 1 207 ? -20.5 -16.625 -1.819 1 92.81 207 CYS A C 1
ATOM 1670 O O . CYS A 1 207 ? -19.844 -16.078 -2.715 1 92.81 207 CYS A O 1
ATOM 1672 N N . GLY A 1 208 ? -20.906 -16.031 -0.754 1 93.94 208 GLY A N 1
ATOM 1673 C CA . GLY A 1 208 ? -20.562 -14.641 -0.522 1 93.94 208 GLY A CA 1
ATOM 1674 C C . GLY A 1 208 ? -19.453 -14.461 0.488 1 93.94 208 GLY A C 1
ATOM 1675 O O . GLY A 1 208 ? -19.359 -15.211 1.458 1 93.94 208 GLY A O 1
ATOM 1676 N N . VAL A 1 209 ? -18.703 -13.492 0.233 1 95.06 209 VAL A N 1
ATOM 1677 C CA . VAL A 1 209 ? -17.625 -13.141 1.15 1 95.06 209 VAL A CA 1
ATOM 1678 C C . VAL A 1 209 ? -17.719 -11.664 1.523 1 95.06 209 VAL A C 1
ATOM 1680 O O . VAL A 1 209 ? -17.938 -10.805 0.656 1 95.06 209 VAL A O 1
ATOM 1683 N N . GLU A 1 210 ? -17.578 -11.414 2.77 1 94.12 210 GLU A N 1
ATOM 1684 C CA . GLU A 1 210 ? -17.641 -10.055 3.283 1 94.12 210 GLU A CA 1
ATOM 1685 C C . GLU A 1 210 ? -16.344 -9.656 3.984 1 94.12 210 GLU A C 1
ATOM 1687 O O . GLU A 1 210 ? -15.812 -10.43 4.789 1 94.12 210 GLU A O 1
ATOM 1692 N N . TYR A 1 211 ? -15.883 -8.523 3.621 1 95.12 211 TYR A N 1
ATOM 1693 C CA . TYR A 1 211 ? -14.719 -7.938 4.266 1 95.12 211 TYR A CA 1
ATOM 1694 C C . TYR A 1 211 ? -15.102 -6.707 5.078 1 95.12 211 TYR A C 1
ATOM 1696 O O . TYR A 1 211 ? -15.953 -5.922 4.656 1 95.12 211 TYR A O 1
ATOM 1704 N N . CYS A 1 212 ? -14.484 -6.52 6.184 1 94.5 212 CYS A N 1
ATOM 1705 C CA . CYS A 1 212 ? -14.539 -5.273 6.941 1 94.5 212 CYS A CA 1
ATOM 1706 C C . CYS A 1 212 ? -13.141 -4.691 7.137 1 94.5 212 CYS A C 1
ATOM 1708 O O . CYS A 1 212 ? -12.289 -5.316 7.773 1 94.5 212 CYS A O 1
ATOM 1710 N N . LEU A 1 213 ? -12.938 -3.521 6.602 1 93.5 213 LEU A N 1
ATOM 1711 C CA . LEU A 1 213 ? -11.648 -2.848 6.676 1 93.5 213 LEU A CA 1
ATOM 1712 C C . LEU A 1 213 ? -11.766 -1.521 7.418 1 93.5 213 LEU A C 1
ATOM 1714 O O . LEU A 1 213 ? -12.688 -0.74 7.156 1 93.5 213 LEU A O 1
ATOM 1718 N N . TYR A 1 214 ? -10.859 -1.31 8.312 1 92.94 214 TYR A N 1
ATOM 1719 C CA . TYR A 1 214 ? -10.758 -0.041 9.031 1 92.94 214 TYR A CA 1
ATOM 1720 C C . TYR A 1 214 ? -9.547 0.756 8.562 1 92.94 214 TYR A C 1
ATOM 1722 O O . TYR A 1 214 ? -8.43 0.238 8.531 1 92.94 214 TYR A O 1
ATOM 1730 N N . ARG A 1 215 ? -9.758 1.966 8.227 1 91.81 215 ARG A N 1
ATOM 1731 C CA . ARG A 1 215 ? -8.664 2.805 7.754 1 91.81 215 ARG A CA 1
ATOM 1732 C C . ARG A 1 215 ? -7.738 3.191 8.898 1 91.81 215 ARG A C 1
ATOM 1734 O O . ARG A 1 215 ? -8.195 3.59 9.969 1 91.81 215 ARG A O 1
ATOM 1741 N N . LYS A 1 216 ? -6.445 3.053 8.633 1 91.62 216 LYS A N 1
ATOM 1742 C CA . LYS A 1 216 ? -5.465 3.629 9.555 1 91.62 216 LYS A CA 1
ATOM 1743 C C . LYS A 1 216 ? -5.352 5.137 9.359 1 91.62 216 LYS A C 1
ATOM 1745 O O . LYS A 1 216 ? -4.973 5.605 8.289 1 91.62 216 LYS A O 1
ATOM 1750 N N . SER A 1 217 ? -5.633 5.883 10.32 1 93.19 217 SER A N 1
ATOM 1751 C CA . SER A 1 217 ? -5.816 7.316 10.148 1 93.19 217 SER A CA 1
ATOM 1752 C C . SER A 1 217 ? -4.605 8.094 10.641 1 93.19 217 SER A C 1
ATOM 1754 O O . SER A 1 217 ? -4.578 9.328 10.57 1 93.19 217 SER A O 1
ATOM 1756 N N . LEU A 1 218 ? -3.549 7.457 11.086 1 92.06 218 LEU A N 1
ATOM 1757 C CA . LEU A 1 218 ? -2.428 8.148 11.703 1 92.06 218 LEU A CA 1
ATOM 1758 C C . LEU A 1 218 ? -1.784 9.125 10.727 1 92.06 218 LEU A C 1
ATOM 1760 O O . LEU A 1 218 ? -1.568 10.297 11.062 1 92.06 218 LEU A O 1
ATOM 1764 N N . TYR A 1 219 ? -1.546 8.695 9.57 1 89.44 219 TYR A N 1
ATOM 1765 C CA . TYR A 1 219 ? -0.909 9.516 8.555 1 89.44 219 TYR A CA 1
ATOM 1766 C C . TYR A 1 219 ? -1.745 10.758 8.25 1 89.44 219 TYR A C 1
ATOM 1768 O O . TYR A 1 219 ? -1.253 11.883 8.344 1 89.44 219 TYR A O 1
ATOM 1776 N N . LEU A 1 220 ? -2.945 10.555 7.969 1 92.31 220 LEU A N 1
ATOM 1777 C CA . LEU A 1 220 ? -3.828 11.656 7.598 1 92.31 220 LEU A CA 1
ATOM 1778 C C . LEU A 1 220 ? -4.168 12.516 8.812 1 92.31 220 LEU A C 1
ATOM 1780 O O . LEU A 1 220 ? -4.289 13.742 8.695 1 92.31 220 LEU A O 1
ATOM 1784 N N . GLY A 1 221 ? -4.312 11.914 9.906 1 92.56 221 GLY A N 1
ATOM 1785 C CA . GLY A 1 221 ? -4.605 12.656 11.125 1 92.56 221 GLY A CA 1
ATOM 1786 C C . GLY A 1 221 ? -3.537 13.672 11.477 1 92.56 221 GLY A C 1
ATOM 1787 O O . GLY A 1 221 ? -3.84 14.844 11.703 1 92.56 221 GLY A O 1
ATOM 1788 N N . VAL A 1 222 ? -2.365 13.234 11.469 1 92.62 222 VAL A N 1
ATOM 1789 C CA . VAL A 1 222 ? -1.266 14.133 11.82 1 92.62 222 VAL A CA 1
ATOM 1790 C C . VAL A 1 222 ? -1.088 15.18 10.719 1 92.62 222 VAL A C 1
ATOM 1792 O O . VAL A 1 222 ? -0.906 16.359 11.016 1 92.62 222 VAL A O 1
ATOM 1795 N N . LEU A 1 223 ? -1.233 14.727 9.539 1 93.62 223 LEU A N 1
ATOM 1796 C CA . LEU A 1 223 ? -0.978 15.594 8.391 1 93.62 223 LEU A CA 1
ATOM 1797 C C . LEU A 1 223 ? -1.996 16.734 8.328 1 93.62 223 LEU A C 1
ATOM 1799 O O . LEU A 1 223 ? -1.664 17.844 7.914 1 93.62 223 LEU A O 1
ATOM 1803 N N . TYR A 1 224 ? -3.223 16.484 8.812 1 95.38 224 TYR A N 1
ATOM 1804 C CA . TYR A 1 224 ? -4.246 17.5 8.578 1 95.38 224 TYR A CA 1
ATOM 1805 C C . TYR A 1 224 ? -4.766 18.062 9.891 1 95.38 224 TYR A C 1
ATOM 1807 O O . TYR A 1 224 ? -5.074 19.25 9.984 1 95.38 224 TYR A O 1
ATOM 1815 N N . MET A 1 225 ? -4.758 17.312 10.898 1 94.94 225 MET A N 1
ATOM 1816 C CA . MET A 1 225 ? -5.352 17.812 12.141 1 94.94 225 MET A CA 1
ATOM 1817 C C . MET A 1 225 ? -4.367 18.688 12.898 1 94.94 225 MET A C 1
ATOM 1819 O O . MET A 1 225 ? -4.773 19.656 13.539 1 94.94 225 MET A O 1
ATOM 1823 N N . VAL A 1 226 ? -3.102 18.422 12.773 1 94.69 226 VAL A N 1
ATOM 1824 C CA . VAL A 1 226 ? -2.117 19.203 13.523 1 94.69 226 VAL A CA 1
ATOM 1825 C C . VAL A 1 226 ? -2.025 20.609 12.953 1 94.69 226 VAL A C 1
ATOM 1827 O O . VAL A 1 226 ? -2.234 21.594 13.664 1 94.69 226 VAL A O 1
ATOM 1830 N N . PRO A 1 227 ? -1.807 20.781 11.695 1 95.38 227 PRO A N 1
ATOM 1831 C CA . PRO A 1 227 ? -1.776 22.141 11.148 1 95.38 227 PRO A CA 1
ATOM 1832 C C . PRO A 1 227 ? -3.1 22.875 11.344 1 95.38 227 PRO A C 1
ATOM 1834 O O . PRO A 1 227 ? -3.105 24.094 11.555 1 95.38 227 PRO A O 1
ATOM 1837 N N . THR A 1 228 ? -4.168 22.219 11.242 1 96.31 228 THR A N 1
ATOM 1838 C CA . THR A 1 228 ? -5.461 22.875 11.438 1 96.31 228 THR A CA 1
ATOM 1839 C C . THR A 1 228 ? -5.59 23.375 12.875 1 96.31 228 THR A C 1
ATOM 1841 O O . THR A 1 228 ? -6.121 24.469 13.102 1 96.31 228 THR A O 1
ATOM 1844 N N . SER A 1 229 ? -5.137 22.609 13.781 1 95.25 229 SER A N 1
ATOM 1845 C CA . SER A 1 229 ? -5.145 23.047 15.172 1 95.25 229 SER A CA 1
ATOM 1846 C C . SER A 1 229 ? -4.242 24.266 15.367 1 95.25 229 SER A C 1
ATOM 1848 O O . SER A 1 229 ? -4.547 25.141 16.172 1 95.25 229 SER A O 1
ATOM 1850 N N . MET A 1 230 ? -3.182 24.297 14.68 1 96.12 230 MET A N 1
ATOM 1851 C CA . MET A 1 230 ? -2.316 25.469 14.719 1 96.12 230 MET A CA 1
ATOM 1852 C C . MET A 1 230 ? -3.041 26.688 14.172 1 96.12 230 MET A C 1
ATOM 1854 O O . MET A 1 230 ? -2.951 27.781 14.75 1 96.12 230 MET A O 1
ATOM 1858 N N . HIS A 1 231 ? -3.75 26.531 13.086 1 96.81 231 HIS A N 1
ATOM 1859 C CA . HIS A 1 231 ? -4.578 27.609 12.555 1 96.81 231 HIS A CA 1
ATOM 1860 C C . HIS A 1 231 ? -5.594 28.094 13.586 1 96.81 231 HIS A C 1
ATOM 1862 O O . HIS A 1 231 ? -5.816 29.297 13.734 1 96.81 231 HIS A O 1
ATOM 1868 N N . ALA A 1 232 ? -6.152 27.109 14.258 1 96.56 232 ALA A N 1
ATOM 1869 C CA . ALA A 1 232 ? -7.164 27.453 15.266 1 96.56 232 ALA A CA 1
ATOM 1870 C C . ALA A 1 232 ? -6.582 28.344 16.359 1 96.56 232 ALA A C 1
ATOM 1872 O O . ALA A 1 232 ? -7.207 29.328 16.766 1 96.56 232 ALA A O 1
ATOM 1873 N N . ILE A 1 233 ? -5.422 28.016 16.766 1 96 233 ILE A N 1
ATOM 1874 C CA . ILE A 1 233 ? -4.746 28.828 17.781 1 96 233 ILE A CA 1
ATOM 1875 C C . ILE A 1 233 ? -4.516 30.234 17.25 1 96 233 ILE A C 1
ATOM 1877 O O . ILE A 1 233 ? -4.773 31.219 17.953 1 96 233 ILE A O 1
ATOM 1881 N N . LEU A 1 234 ? -4.141 30.344 16.062 1 95 234 LEU A N 1
ATOM 1882 C CA . LEU A 1 234 ? -3.838 31.641 15.469 1 95 234 LEU A CA 1
ATOM 1883 C C . LEU A 1 234 ? -5.113 32.438 15.242 1 95 234 LEU A C 1
ATOM 1885 O O . LEU A 1 234 ? -5.105 33.656 15.352 1 95 234 LEU A O 1
ATOM 1889 N N . ILE A 1 235 ? -6.164 31.766 14.938 1 95.81 235 ILE A N 1
ATOM 1890 C CA . ILE A 1 235 ? -7.453 32.438 14.805 1 95.81 235 ILE A CA 1
ATOM 1891 C C . ILE A 1 235 ? -7.828 33.094 16.125 1 95.81 235 ILE A C 1
ATOM 1893 O O . ILE A 1 235 ? -8.211 34.281 16.172 1 95.81 235 ILE A O 1
ATOM 1897 N N . LEU A 1 236 ? -7.641 32.406 17.125 1 94.5 236 LEU A N 1
ATOM 1898 C CA . LEU A 1 236 ? -7.988 32.938 18.438 1 94.5 236 LEU A CA 1
ATOM 1899 C C . LEU A 1 236 ? -7.043 34.062 18.828 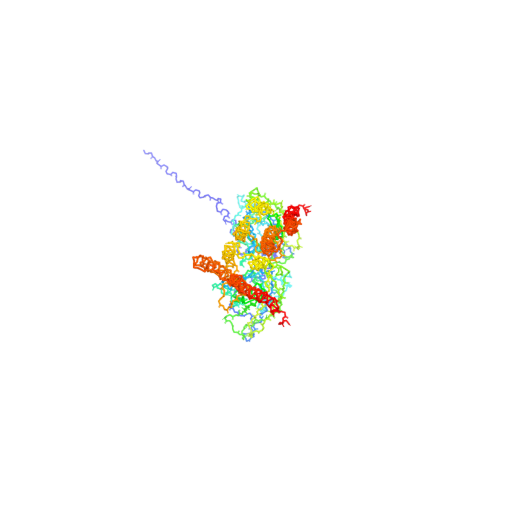1 94.5 236 LEU A C 1
ATOM 1901 O O . LEU A 1 236 ? -7.445 35 19.516 1 94.5 236 LEU A O 1
ATOM 1905 N N . MET A 1 237 ? -5.867 34 18.328 1 91.5 237 MET A N 1
ATOM 1906 C CA . MET A 1 237 ? -4.891 35.062 18.625 1 91.5 237 MET A CA 1
ATOM 1907 C C . MET A 1 237 ? -5.258 36.344 17.906 1 91.5 237 MET A C 1
ATOM 1909 O O . MET A 1 237 ? -4.84 37.438 18.328 1 91.5 237 MET A O 1
ATOM 1913 N N . THR A 1 238 ? -6.008 36.281 16.859 1 90.06 238 THR A N 1
ATOM 1914 C CA . THR A 1 238 ? -6.449 37.5 16.156 1 90.06 238 THR A CA 1
ATOM 1915 C C . THR A 1 238 ? -7.246 38.406 17.094 1 90.06 238 THR A C 1
ATOM 1917 O O . THR A 1 238 ? -7.199 39.625 16.953 1 90.06 238 THR A O 1
ATOM 1920 N N . TYR A 1 239 ? -7.922 37.844 18.031 1 90.31 239 TYR A N 1
ATOM 1921 C CA . TYR A 1 239 ? -8.758 38.625 18.953 1 90.31 239 TYR A CA 1
ATOM 1922 C C . TYR A 1 239 ? -7.914 39.25 20.047 1 90.31 239 TYR A C 1
ATOM 1924 O O . TYR A 1 239 ? -8.375 40.156 20.75 1 90.31 239 TYR A O 1
ATOM 1932 N N . VAL A 1 240 ? -6.703 38.781 20.188 1 86.12 240 VAL A N 1
ATOM 1933 C CA . VAL A 1 240 ? -5.809 39.312 21.219 1 86.12 240 VAL A CA 1
ATOM 1934 C C . VAL A 1 240 ? -5 40.469 20.641 1 86.12 240 VAL A C 1
ATOM 1936 O O . VAL A 1 240 ? -4.605 41.375 21.375 1 86.12 240 VAL A O 1
ATOM 1939 N N . VAL A 1 241 ? -4.781 40.469 19.328 1 83.12 241 VAL A N 1
ATOM 1940 C CA . VAL A 1 241 ? -4.027 41.531 18.672 1 83.12 241 VAL A CA 1
ATOM 1941 C C . VAL A 1 241 ? -4.809 42.844 18.734 1 83.12 241 VAL A C 1
ATOM 1943 O O . VAL A 1 241 ? -5.984 42.906 18.375 1 83.12 241 VAL A O 1
ATOM 1946 N N . PRO A 1 242 ? -4.168 43.844 19.281 1 78.12 242 PRO A N 1
ATOM 1947 C CA . PRO A 1 242 ? -4.871 45.125 19.406 1 78.12 242 PRO A CA 1
ATOM 1948 C C . PRO A 1 242 ? -5.258 45.719 18.062 1 78.12 242 PRO A C 1
ATOM 1950 O O . PRO A 1 242 ? -4.527 45.562 17.078 1 78.12 242 PRO A O 1
ATOM 1953 N N . SER A 1 243 ? -6.418 46.344 18.031 1 73 243 SER A N 1
ATOM 1954 C CA . SER A 1 243 ? -6.953 46.938 16.797 1 73 243 SER A CA 1
ATOM 1955 C C . SER A 1 243 ? -6.164 48.156 16.391 1 73 243 SER A C 1
ATOM 1957 O O . SER A 1 243 ? -6.191 48.562 15.219 1 73 243 SER A O 1
ATOM 1959 N N . GLU A 1 244 ? -5.492 48.656 17.359 1 68.31 244 GLU A N 1
ATOM 1960 C CA . GLU A 1 244 ? -4.754 49.875 17.094 1 68.31 244 GLU A CA 1
ATOM 1961 C C . GLU A 1 244 ? -3.516 49.594 16.234 1 68.31 244 GLU A C 1
ATOM 1963 O O . GLU A 1 244 ? -3.006 50.469 15.555 1 68.31 244 GLU A O 1
ATOM 1968 N N . VAL A 1 245 ? -3.203 48.219 16.328 1 68.88 245 VAL A N 1
ATOM 1969 C CA . VAL A 1 245 ? -2.039 47.844 15.531 1 68.88 245 VAL A CA 1
ATOM 1970 C C . VAL A 1 245 ? -2.469 47.531 14.102 1 68.88 245 VAL A C 1
ATOM 1972 O O . VAL A 1 245 ? -3.469 46.844 13.883 1 68.88 245 VAL A O 1
ATOM 1975 N N . GLY A 1 246 ? -2.727 48.438 13.148 1 65.94 246 GLY A N 1
ATOM 1976 C CA . GLY A 1 246 ? -3.125 48.312 11.758 1 65.94 246 GLY A CA 1
ATOM 1977 C C . GLY A 1 246 ? -2.801 46.969 11.164 1 65.94 246 GLY A C 1
ATOM 1978 O O . GLY A 1 246 ? -3.213 46.656 10.039 1 65.94 246 GLY A O 1
ATOM 1979 N N . GLU A 1 247 ? -2.268 46 11.938 1 79.31 247 GLU A N 1
ATOM 1980 C CA . GLU A 1 247 ? -1.812 44.75 11.328 1 79.31 247 GLU A CA 1
ATOM 1981 C C . GLU A 1 247 ? -2.809 43.625 11.57 1 79.31 247 GLU A C 1
ATOM 1983 O O . GLU A 1 247 ? -2.676 42.562 11.008 1 79.31 247 GLU A O 1
ATOM 1988 N N . ARG A 1 248 ? -3.803 43.875 12.289 1 84.62 248 ARG A N 1
ATOM 1989 C CA . ARG A 1 248 ? -4.77 42.844 12.648 1 84.62 248 ARG A CA 1
ATOM 1990 C C . ARG A 1 248 ? -5.492 42.312 11.414 1 84.62 248 ARG A C 1
ATOM 1992 O O . ARG A 1 248 ? -5.66 41.094 11.266 1 84.62 248 ARG A O 1
ATOM 1999 N N . ILE A 1 249 ? -5.836 43.125 10.508 1 85.88 249 ILE A N 1
ATOM 2000 C CA . ILE A 1 249 ? -6.562 42.719 9.305 1 85.88 249 ILE A CA 1
ATOM 2001 C C . ILE A 1 249 ? -5.629 41.969 8.367 1 85.88 249 ILE A C 1
ATOM 2003 O O . ILE A 1 249 ? -6.016 40.938 7.797 1 85.88 249 ILE A O 1
ATOM 2007 N N . SER A 1 250 ? -4.41 42.469 8.219 1 86.44 250 SER A N 1
ATOM 2008 C CA . SER A 1 250 ? -3.432 41.781 7.387 1 86.44 250 SER A CA 1
ATOM 2009 C C . SER A 1 250 ? -3.131 40.375 7.93 1 86.44 250 SER A C 1
ATOM 2011 O O . SER A 1 250 ? -2.979 39.438 7.16 1 86.44 250 SER A O 1
ATOM 2013 N N . PHE A 1 251 ? -3.068 40.312 9.219 1 87.81 251 PHE A N 1
ATOM 2014 C CA . PHE A 1 251 ? -2.887 39.031 9.891 1 87.81 251 PHE A CA 1
ATOM 2015 C C . PHE A 1 251 ? -4.012 38.062 9.531 1 87.81 251 PHE A C 1
ATOM 2017 O O . PHE A 1 251 ? -3.756 36.906 9.133 1 87.81 251 PHE A O 1
ATOM 2024 N N . GLY A 1 252 ? -5.227 38.5 9.578 1 88 252 GLY A N 1
ATOM 2025 C CA . GLY A 1 252 ? -6.375 37.656 9.258 1 88 252 GLY A CA 1
ATOM 2026 C C . GLY A 1 252 ? -6.422 37.25 7.801 1 88 252 GLY A C 1
ATOM 2027 O O . GLY A 1 252 ? -6.766 36.094 7.492 1 88 252 GLY A O 1
ATOM 2028 N N . MET A 1 253 ? -6.062 38.125 6.969 1 90 253 MET A N 1
ATOM 2029 C CA . MET A 1 253 ? -6.062 37.812 5.543 1 90 253 MET A CA 1
ATOM 2030 C C . MET A 1 253 ? -5.016 36.75 5.211 1 90 253 MET A C 1
ATOM 2032 O O . MET A 1 253 ? -5.273 35.844 4.414 1 90 253 MET A O 1
ATOM 2036 N N . SER A 1 254 ? -3.848 36.906 5.777 1 91.25 254 SER A N 1
ATOM 2037 C CA . SER A 1 254 ? -2.801 35.906 5.562 1 91.25 254 SER A CA 1
ATOM 2038 C C . SER A 1 254 ? -3.215 34.531 6.105 1 91.25 254 SER A C 1
ATOM 2040 O O . SER A 1 254 ? -2.893 33.5 5.512 1 91.25 254 SER A O 1
ATOM 2042 N N . LEU A 1 255 ? -3.875 34.625 7.18 1 93.06 255 LEU A N 1
ATOM 2043 C CA . LEU A 1 255 ? -4.379 33.375 7.75 1 93.06 255 LEU A CA 1
ATOM 2044 C C . LEU A 1 255 ? -5.379 32.688 6.809 1 93.06 255 LEU A C 1
ATOM 2046 O O . LEU A 1 255 ? -5.34 31.484 6.617 1 93.06 255 LEU A O 1
ATOM 2050 N N . PHE A 1 256 ? -6.254 33.531 6.223 1 92.38 256 PHE A N 1
ATOM 2051 C CA . PHE A 1 256 ? -7.223 33.031 5.27 1 92.38 256 PHE A CA 1
ATOM 2052 C C . PHE A 1 256 ? -6.523 32.469 4.035 1 92.38 256 PHE A C 1
ATOM 2054 O O . PHE A 1 256 ? -6.879 31.391 3.537 1 92.38 256 PHE A O 1
ATOM 2061 N N . LEU A 1 257 ? -5.523 33.156 3.607 1 93.25 257 LEU A N 1
ATOM 2062 C CA . LEU A 1 257 ? -4.734 32.688 2.479 1 93.25 257 LEU A CA 1
ATOM 2063 C C . LEU A 1 257 ? -4.051 31.359 2.814 1 93.25 257 LEU A C 1
ATOM 2065 O O . LEU A 1 257 ? -3.988 30.453 1.974 1 93.25 257 LEU A O 1
ATOM 2069 N N . SER A 1 258 ? -3.572 31.25 4.008 1 93.94 258 SER A N 1
ATOM 2070 C CA . SER A 1 258 ? -2.963 30 4.465 1 93.94 258 SER A CA 1
ATOM 2071 C C . SER A 1 258 ? -3.967 28.859 4.438 1 93.94 258 SER A C 1
ATOM 2073 O O . SER A 1 258 ? -3.627 27.734 4.043 1 93.94 258 SER A O 1
ATOM 2075 N N . PHE A 1 259 ? -5.203 29.125 4.777 1 93.69 259 PHE A N 1
ATOM 2076 C CA . PHE A 1 259 ? -6.258 28.109 4.711 1 93.69 259 PHE A CA 1
ATOM 2077 C C . PHE A 1 259 ? -6.512 27.688 3.266 1 93.69 259 PHE A C 1
ATOM 2079 O O . PHE A 1 259 ? -6.734 26.516 2.986 1 93.69 259 PHE A O 1
ATOM 2086 N N . MET A 1 260 ? -6.422 28.594 2.418 1 92.94 260 MET A N 1
ATOM 2087 C CA . MET A 1 260 ? -6.688 28.281 1.015 1 92.94 260 MET A CA 1
ATOM 2088 C C . MET A 1 260 ? -5.602 27.391 0.436 1 92.94 260 MET A C 1
ATOM 2090 O O . MET A 1 260 ? -5.895 26.453 -0.312 1 92.94 260 MET A O 1
ATOM 2094 N N . VAL A 1 261 ? -4.414 27.656 0.829 1 92.81 261 VAL A N 1
ATOM 2095 C CA . VAL A 1 261 ? -3.322 26.797 0.392 1 92.81 261 VAL A CA 1
ATOM 2096 C C . VAL A 1 261 ? -3.496 25.406 0.991 1 92.81 261 VAL A C 1
ATOM 2098 O O . VAL A 1 261 ? -3.32 24.391 0.299 1 92.81 261 VAL A O 1
ATOM 2101 N N . PHE A 1 262 ? -3.832 25.406 2.201 1 93.69 262 PHE A N 1
ATOM 2102 C CA . PHE A 1 262 ? -4.031 24.141 2.895 1 93.69 262 PHE A CA 1
ATOM 2103 C C . PHE A 1 262 ? -5.176 23.359 2.27 1 93.69 262 PHE A C 1
ATOM 2105 O O . PHE A 1 262 ? -5.137 22.125 2.209 1 93.69 262 PHE A O 1
ATOM 2112 N N . LEU A 1 263 ? -6.164 24.047 1.832 1 92.75 263 LEU A N 1
ATOM 2113 C CA . LEU A 1 263 ? -7.312 23.422 1.188 1 92.75 263 LEU A CA 1
ATOM 2114 C C . LEU A 1 263 ? -6.898 22.734 -0.108 1 92.75 263 LEU A C 1
ATOM 2116 O O . LEU A 1 263 ? -7.438 21.688 -0.457 1 92.75 263 LEU A O 1
ATOM 2120 N N . LEU A 1 264 ? -5.965 23.266 -0.751 1 92.75 264 LEU A N 1
ATOM 2121 C CA . LEU A 1 264 ? -5.461 22.625 -1.962 1 92.75 264 LEU A CA 1
ATOM 2122 C C . LEU A 1 264 ? -4.844 21.266 -1.645 1 92.75 264 LEU A C 1
ATOM 2124 O O . LEU A 1 264 ? -5.039 20.297 -2.387 1 92.75 264 LEU A O 1
ATOM 2128 N N . GLN A 1 265 ? -4.172 21.234 -0.615 1 92.31 265 GLN A N 1
ATOM 2129 C CA . GLN A 1 265 ? -3.551 20 -0.181 1 92.31 265 GLN A CA 1
ATOM 2130 C C . GLN A 1 265 ? -4.602 18.984 0.264 1 92.31 265 GLN A C 1
ATOM 2132 O O . GLN A 1 265 ? -4.527 17.797 -0.091 1 92.31 265 GLN A O 1
ATOM 2137 N N . LEU A 1 266 ? -5.52 19.406 1.014 1 92.44 266 LEU A N 1
ATOM 2138 C CA . LEU A 1 266 ? -6.578 18.547 1.521 1 92.44 266 LEU A CA 1
ATOM 2139 C C . LEU A 1 266 ? -7.395 17.953 0.377 1 92.44 266 LEU A C 1
ATOM 2141 O O . LEU A 1 266 ? -7.773 16.781 0.421 1 92.44 266 LEU A O 1
ATOM 2145 N N . ASN A 1 267 ? -7.656 18.703 -0.638 1 90.38 267 ASN A N 1
ATOM 2146 C CA . ASN A 1 267 ? -8.438 18.266 -1.788 1 90.38 267 ASN A CA 1
ATOM 2147 C C . ASN A 1 267 ? -7.809 17.062 -2.473 1 90.38 267 ASN A C 1
ATOM 2149 O O . ASN A 1 267 ? -8.516 16.188 -2.998 1 90.38 267 ASN A O 1
ATOM 2153 N N . GLY A 1 268 ? -6.547 16.953 -2.402 1 87.94 268 GLY A N 1
ATOM 2154 C CA . GLY A 1 268 ? -5.848 15.852 -3.031 1 87.94 268 GLY A CA 1
ATOM 2155 C C . GLY A 1 268 ? -6.016 14.539 -2.287 1 87.94 268 GLY A C 1
ATOM 2156 O O . GLY A 1 268 ? -5.91 13.461 -2.881 1 87.94 268 GLY A O 1
ATOM 2157 N N . ASP A 1 269 ? -6.34 14.625 -1.014 1 90.25 269 ASP A N 1
ATOM 2158 C CA . ASP A 1 269 ? -6.379 13.414 -0.196 1 90.25 269 ASP A CA 1
ATOM 2159 C C . ASP A 1 269 ? -7.82 13.023 0.136 1 90.25 269 ASP A C 1
ATOM 2161 O O . ASP A 1 269 ? -8.07 11.914 0.606 1 90.25 269 ASP A O 1
ATOM 2165 N N . LEU A 1 270 ? -8.773 13.867 -0.138 1 91 270 LEU A N 1
ATOM 2166 C CA . LEU A 1 270 ? -10.172 13.57 0.158 1 91 270 LEU A CA 1
ATOM 2167 C C . LEU A 1 270 ? -10.758 12.617 -0.878 1 91 270 LEU A C 1
ATOM 2169 O O . LEU A 1 270 ? -10.477 12.742 -2.072 1 91 270 LEU A O 1
ATOM 2173 N N . PRO A 1 271 ? -11.508 11.609 -0.316 1 88.38 271 PRO A N 1
ATOM 2174 C CA . PRO A 1 271 ? -12.188 10.758 -1.289 1 88.38 271 PRO A CA 1
ATOM 2175 C C . PRO A 1 271 ? -13.219 11.523 -2.119 1 88.38 271 PRO A C 1
ATOM 2177 O O . PRO A 1 271 ? -13.914 12.391 -1.597 1 88.38 271 PRO A O 1
ATOM 2180 N N . GLU A 1 272 ? -13.266 11.258 -3.406 1 85.19 272 GLU A N 1
ATOM 2181 C CA . GLU A 1 272 ? -14.188 11.938 -4.309 1 85.19 272 GLU A CA 1
ATOM 2182 C C . GLU A 1 272 ? -15.539 11.227 -4.355 1 85.19 272 GLU A C 1
ATOM 2184 O O . GLU A 1 272 ? -15.93 10.688 -5.395 1 85.19 272 GLU A O 1
ATOM 2189 N N . ILE A 1 273 ? -16.141 11.211 -3.281 1 82.62 273 ILE A N 1
ATOM 2190 C CA . ILE A 1 273 ? -17.453 10.57 -3.156 1 82.62 273 ILE A CA 1
ATOM 2191 C C . ILE A 1 273 ? -18.5 11.609 -2.768 1 82.62 273 ILE A C 1
ATOM 2193 O O . ILE A 1 273 ? -18.281 12.398 -1.841 1 82.62 273 ILE A O 1
ATOM 2197 N N . SER A 1 274 ? -19.656 11.656 -3.508 1 79.88 274 SER A N 1
ATOM 2198 C CA . SER A 1 274 ? -20.625 12.734 -3.326 1 79.88 274 SER A CA 1
ATOM 2199 C C . SER A 1 274 ? -21.812 12.273 -2.488 1 79.88 274 SER A C 1
ATOM 2201 O O . SER A 1 274 ? -22.812 12.984 -2.373 1 79.88 274 SER A O 1
ATOM 2203 N N . THR A 1 275 ? -21.75 11.086 -1.865 1 85.19 275 THR A N 1
ATOM 2204 C CA . THR A 1 275 ? -22.875 10.602 -1.081 1 85.19 275 THR A CA 1
ATOM 2205 C C . THR A 1 275 ? -22.828 11.172 0.334 1 85.19 275 THR A C 1
ATOM 2207 O O . THR A 1 275 ? -23.859 11.219 1.017 1 85.19 275 THR A O 1
ATOM 2210 N N . SER A 1 276 ? -21.688 11.516 0.763 1 88.19 276 SER A N 1
ATOM 2211 C CA . SER A 1 276 ? -21.547 12.102 2.09 1 88.19 276 SER A CA 1
ATOM 2212 C C . SER A 1 276 ? -20.359 13.07 2.141 1 88.19 276 SER A C 1
ATOM 2214 O O . SER A 1 276 ? -19.484 13.031 1.28 1 88.19 276 SER A O 1
ATOM 2216 N N . ILE A 1 277 ? -20.484 14.016 3.012 1 93.19 277 ILE A N 1
ATOM 2217 C CA . ILE A 1 277 ? -19.359 14.914 3.266 1 93.19 277 ILE A CA 1
ATOM 2218 C C . ILE A 1 277 ? -18.438 14.305 4.324 1 93.19 277 ILE A C 1
ATOM 2220 O O . ILE A 1 277 ? -18.875 14.047 5.449 1 93.19 277 ILE A O 1
ATOM 2224 N N . PRO A 1 278 ? -17.219 14.023 3.947 1 94.38 278 PRO A N 1
ATOM 2225 C CA . PRO A 1 278 ? -16.297 13.445 4.918 1 94.38 278 PRO A CA 1
ATOM 2226 C C . PRO A 1 278 ? -16.156 14.289 6.184 1 94.38 278 PRO A C 1
ATOM 2228 O O . PRO A 1 278 ? -16.188 15.523 6.117 1 94.38 278 PRO A O 1
ATOM 2231 N N . ALA A 1 279 ? -15.992 13.68 7.301 1 95.81 279 ALA A N 1
ATOM 2232 C CA . ALA A 1 279 ? -15.82 14.359 8.586 1 95.81 279 ALA A CA 1
ATOM 2233 C C . ALA A 1 279 ? -14.633 15.312 8.547 1 95.81 279 ALA A C 1
ATOM 2235 O O . ALA A 1 279 ? -14.703 16.422 9.078 1 95.81 279 ALA A O 1
ATOM 2236 N N . LEU A 1 280 ? -13.57 14.898 7.969 1 96.31 280 LEU A N 1
ATOM 2237 C CA . LEU A 1 280 ? -12.367 15.727 7.887 1 96.31 280 LEU A CA 1
ATOM 2238 C C . LEU A 1 280 ? -12.656 17.031 7.152 1 96.31 280 LEU A C 1
ATOM 2240 O O . LEU A 1 280 ? -12.109 18.078 7.504 1 96.31 280 LEU A O 1
ATOM 2244 N N . GLU A 1 281 ? -13.492 16.984 6.145 1 95.69 281 GLU A N 1
ATOM 2245 C CA . GLU A 1 281 ? -13.867 18.172 5.395 1 95.69 281 GLU A CA 1
ATOM 2246 C C . GLU A 1 281 ? -14.719 19.109 6.238 1 95.69 281 GLU A C 1
ATOM 2248 O O . GLU A 1 281 ? -14.523 20.328 6.211 1 95.69 281 GLU A O 1
ATOM 2253 N N . ILE A 1 282 ? -15.641 18.625 6.938 1 96.5 282 ILE A N 1
ATOM 2254 C CA . ILE A 1 282 ? -16.469 19.422 7.828 1 96.5 282 ILE A CA 1
ATOM 2255 C C . ILE A 1 282 ? -15.586 20.094 8.891 1 96.5 282 ILE A C 1
ATOM 2257 O O . ILE A 1 282 ? -15.742 21.281 9.172 1 96.5 282 ILE A O 1
ATOM 2261 N N . PHE A 1 283 ? -14.703 19.312 9.414 1 97.56 283 PHE A N 1
ATOM 2262 C CA . PHE A 1 283 ? -13.734 19.797 10.391 1 97.56 283 PHE A CA 1
ATOM 2263 C C . PHE A 1 283 ? -12.977 21 9.844 1 97.56 283 PHE A C 1
ATOM 2265 O O . PHE A 1 283 ? -12.883 22.047 10.508 1 97.56 283 PHE A O 1
ATOM 2272 N N . PHE A 1 284 ? -12.531 20.859 8.688 1 96.94 284 PHE A N 1
ATOM 2273 C CA . PHE A 1 284 ? -11.758 21.906 8.039 1 96.94 284 PHE A CA 1
ATOM 2274 C C . PHE A 1 284 ? -12.617 23.125 7.754 1 96.94 284 PHE A C 1
ATOM 2276 O O . PHE A 1 284 ? -12.219 24.25 8.031 1 96.94 284 PHE A O 1
ATOM 2283 N N . MET A 1 285 ? -13.828 22.969 7.27 1 96.81 285 MET A N 1
ATOM 2284 C CA . MET A 1 285 ? -14.719 24.062 6.895 1 96.81 285 MET A CA 1
ATOM 2285 C C . MET A 1 285 ? -15.156 24.844 8.125 1 96.81 285 MET A C 1
ATOM 2287 O O . MET A 1 285 ? -15.281 26.078 8.062 1 96.81 285 MET A O 1
ATOM 2291 N N . LEU A 1 286 ? -15.312 24.172 9.148 1 97.56 286 LEU A N 1
ATOM 2292 C CA . LEU A 1 286 ? -15.711 24.859 10.375 1 97.56 286 LEU A CA 1
ATOM 2293 C C . LEU A 1 286 ? -14.57 25.734 10.898 1 97.56 286 LEU A C 1
ATOM 2295 O O . LEU A 1 286 ? -14.805 26.859 11.352 1 97.56 286 LEU A O 1
ATOM 2299 N N . HIS A 1 287 ? -13.383 25.25 10.82 1 97.75 287 HIS A N 1
ATOM 2300 C CA . HIS A 1 287 ? -12.242 26.062 11.234 1 97.75 287 HIS A CA 1
ATOM 2301 C C . HIS A 1 287 ? -12.055 27.266 10.305 1 97.75 287 HIS A C 1
ATOM 2303 O O . HIS A 1 287 ? -11.789 28.375 10.766 1 97.75 287 HIS A O 1
ATOM 2309 N N . MET A 1 288 ? -12.195 26.969 9.039 1 96.38 288 MET A N 1
ATOM 2310 C CA . MET A 1 288 ? -12.086 28.062 8.078 1 96.38 288 MET A CA 1
ATOM 2311 C C . MET A 1 288 ? -13.156 29.125 8.328 1 96.38 288 MET A C 1
ATOM 2313 O O . MET A 1 288 ? -12.875 30.328 8.273 1 96.38 288 MET A O 1
ATOM 2317 N N . SER A 1 289 ? -14.359 28.703 8.594 1 96.88 289 SER A N 1
ATOM 2318 C CA . SER A 1 289 ? -15.445 29.625 8.898 1 96.88 289 SER A CA 1
ATOM 2319 C C . SER A 1 289 ? -15.141 30.438 10.148 1 96.88 289 SER A C 1
ATOM 2321 O O . SER A 1 289 ? -15.461 31.625 10.211 1 96.88 289 SER A O 1
ATOM 2323 N N . SER A 1 290 ? -14.57 29.781 11.07 1 97.19 290 SER A N 1
ATOM 2324 C CA . SER A 1 290 ? -14.148 30.5 12.273 1 97.19 290 SER A CA 1
ATOM 2325 C C . SER A 1 290 ? -13.156 31.609 11.938 1 97.19 290 SER A C 1
ATOM 2327 O O . SER A 1 290 ? -13.219 32.688 12.508 1 97.19 290 SER A O 1
ATOM 2329 N N . GLY A 1 291 ? -12.266 31.312 11.031 1 95.56 291 GLY A N 1
ATOM 2330 C CA . GLY A 1 291 ? -11.32 32.344 10.578 1 95.56 291 GLY A CA 1
ATOM 2331 C C . GLY A 1 291 ? -11.992 33.5 9.883 1 95.56 291 GLY A C 1
ATOM 2332 O O . GLY A 1 291 ? -11.594 34.656 10.07 1 95.56 291 GLY A O 1
ATOM 2333 N N . VAL A 1 292 ? -13 33.25 9.125 1 95.62 292 VAL A N 1
ATOM 2334 C CA . VAL A 1 292 ? -13.734 34.312 8.43 1 95.62 292 VAL A CA 1
ATOM 2335 C C . VAL A 1 292 ? -14.445 35.188 9.445 1 95.62 292 VAL A C 1
ATOM 2337 O O . VAL A 1 292 ? -14.438 36.406 9.32 1 95.62 292 VAL A O 1
ATOM 2340 N N . VAL A 1 293 ? -14.992 34.594 10.398 1 96.38 293 VAL A N 1
ATOM 2341 C CA . VAL A 1 293 ? -15.648 35.375 11.445 1 96.38 293 VAL A CA 1
ATOM 2342 C C . VAL A 1 293 ? -14.641 36.312 12.117 1 96.38 293 VAL A C 1
ATOM 2344 O O . VAL A 1 293 ? -14.922 37.469 12.328 1 96.38 293 VAL A O 1
ATOM 2347 N N . ALA A 1 294 ? -13.523 35.75 12.438 1 95.25 294 ALA A N 1
ATOM 2348 C CA . ALA A 1 294 ? -12.484 36.531 13.078 1 95.25 294 ALA A CA 1
ATOM 2349 C C . ALA A 1 294 ? -12.078 37.719 12.203 1 95.25 294 ALA A C 1
ATOM 2351 O O . ALA A 1 294 ? -11.875 38.812 12.703 1 95.25 294 ALA A O 1
ATOM 2352 N N . LEU A 1 295 ? -12.008 37.531 10.953 1 93 295 LEU A N 1
ATOM 2353 C CA . LEU A 1 295 ? -11.617 38.562 10.023 1 93 295 LEU A CA 1
ATOM 2354 C C . LEU A 1 295 ? -12.703 39.656 9.93 1 93 295 LEU A C 1
ATOM 2356 O O . LEU A 1 295 ? -12.391 40.844 9.883 1 93 295 LEU A O 1
ATOM 2360 N N . VAL A 1 296 ? -13.922 39.25 9.891 1 93.88 296 VAL A N 1
ATOM 2361 C CA . VAL A 1 296 ? -15.039 40.219 9.82 1 93.88 296 VAL A CA 1
ATOM 2362 C C . VAL A 1 296 ? -15.07 41.062 11.086 1 93.88 296 VAL A C 1
ATOM 2364 O O . VAL A 1 296 ? -15.25 42.281 11.008 1 93.88 296 VAL A O 1
ATOM 2367 N N . VAL A 1 297 ? -14.883 40.438 12.203 1 93 297 VAL A N 1
ATOM 2368 C CA . VAL A 1 297 ? -14.867 41.188 13.469 1 93 297 VAL A CA 1
ATOM 2369 C C . VAL A 1 297 ? -13.695 42.156 13.492 1 93 297 VAL A C 1
ATOM 2371 O O . VAL A 1 297 ? -13.828 43.281 13.922 1 93 297 VAL A O 1
ATOM 2374 N N . ALA A 1 298 ? -12.531 41.719 13.023 1 90.62 298 ALA A N 1
ATOM 2375 C CA . ALA A 1 298 ? -11.359 42.562 12.969 1 90.62 298 ALA A CA 1
ATOM 2376 C C . ALA A 1 298 ? -11.617 43.781 12.086 1 90.62 298 ALA A C 1
ATOM 2378 O O . ALA A 1 298 ? -11.289 44.906 12.469 1 90.62 298 ALA A O 1
ATOM 2379 N N . ALA A 1 299 ? -12.258 43.594 10.984 1 89.44 299 ALA A N 1
ATOM 2380 C CA . ALA A 1 299 ? -12.539 44.688 10.062 1 89.44 299 ALA A CA 1
ATOM 2381 C C . ALA A 1 299 ? -13.586 45.656 10.641 1 89.44 299 ALA A C 1
ATOM 2383 O O . ALA A 1 299 ? -13.453 46.875 10.523 1 89.44 299 ALA A O 1
ATOM 2384 N N . THR A 1 300 ? -14.57 45.125 11.242 1 89.81 300 THR A N 1
ATOM 2385 C CA . THR A 1 300 ? -15.633 45.969 11.797 1 89.81 300 THR A CA 1
ATOM 2386 C C . THR A 1 300 ? -15.133 46.781 12.992 1 89.81 300 THR A C 1
ATOM 2388 O O . THR A 1 300 ? -15.484 47.938 13.164 1 89.81 300 THR A O 1
ATOM 2391 N N . THR A 1 301 ? -14.344 46.156 13.867 1 85.81 301 THR A N 1
ATOM 2392 C CA . THR A 1 301 ? -13.789 46.875 15.016 1 85.81 301 THR A CA 1
ATOM 2393 C C . THR A 1 301 ? -12.867 48 14.562 1 85.81 301 THR A C 1
ATOM 2395 O O . THR A 1 301 ? -12.828 49.062 15.18 1 85.81 301 THR A O 1
ATOM 2398 N N . ALA A 1 302 ? -12.062 47.75 13.539 1 83.44 302 ALA A N 1
ATOM 2399 C CA . ALA A 1 302 ? -11.203 48.781 12.992 1 83.44 302 ALA A CA 1
ATOM 2400 C C . ALA A 1 302 ? -12.031 49.938 12.445 1 83.44 302 ALA A C 1
ATOM 2402 O O . ALA A 1 302 ? -11.68 51.125 12.625 1 83.44 302 ALA A O 1
ATOM 2403 N N . TYR A 1 303 ? -13.07 49.656 11.789 1 83.06 303 TYR A N 1
ATOM 2404 C CA . TYR A 1 303 ? -13.961 50.656 11.234 1 83.06 303 TYR A CA 1
ATOM 2405 C C . TYR A 1 303 ? -14.57 51.531 12.344 1 83.06 303 TYR A C 1
ATOM 2407 O O . TYR A 1 303 ? -14.609 52.75 12.242 1 83.06 303 TYR A O 1
ATOM 2415 N N . VAL A 1 304 ? -14.992 50.938 13.43 1 81.12 304 VAL A N 1
ATOM 2416 C CA . VAL A 1 304 ? -15.648 51.656 14.531 1 81.12 304 VAL A CA 1
ATOM 2417 C C . VAL A 1 304 ? -14.633 52.531 15.266 1 81.12 304 VAL A C 1
ATOM 2419 O O . VAL A 1 304 ? -14.938 53.656 15.648 1 81.12 304 VAL A O 1
ATOM 2422 N N . THR A 1 305 ? -13.438 52.062 15.531 1 74.81 305 THR A N 1
ATOM 2423 C CA . THR A 1 305 ? -12.406 52.812 16.25 1 74.81 305 THR A CA 1
ATOM 2424 C C . THR A 1 305 ? -11.961 54 15.438 1 74.81 305 THR A C 1
ATOM 2426 O O . THR A 1 305 ? -11.75 55.094 15.992 1 74.81 305 THR A O 1
ATOM 2429 N N . LEU A 1 306 ? -11.836 53.906 14.164 1 74.62 306 LEU A N 1
ATOM 2430 C CA . LEU A 1 306 ? -11.398 55 13.312 1 74.62 306 LEU A CA 1
ATOM 2431 C C . LEU A 1 306 ? -12.484 56.062 13.211 1 74.62 306 LEU A C 1
ATOM 2433 O O . LEU A 1 306 ? -12.18 57.25 13.18 1 74.62 306 LEU A O 1
ATOM 2437 N N . ASN A 1 307 ? -13.664 55.75 13.086 1 72.06 307 ASN A N 1
ATOM 2438 C CA . ASN A 1 307 ? -14.75 56.719 12.945 1 72.06 307 ASN A CA 1
ATOM 2439 C C . ASN A 1 307 ? -15 57.469 14.25 1 72.06 307 ASN A C 1
ATOM 2441 O O . ASN A 1 307 ? -15.445 58.625 14.234 1 72.06 307 ASN A O 1
ATOM 2445 N N . THR A 1 308 ? -14.664 56.875 15.352 1 64.06 308 THR A N 1
ATOM 2446 C CA . THR A 1 308 ? -14.828 57.562 16.625 1 64.06 308 THR A CA 1
ATOM 2447 C C . THR A 1 308 ? -13.719 58.594 16.828 1 64.06 308 THR A C 1
ATOM 2449 O O . THR A 1 308 ? -13.961 59.656 17.359 1 64.06 308 THR A O 1
ATOM 2452 N N . THR A 1 309 ? -12.578 58.281 16.438 1 60.97 309 THR A N 1
ATOM 2453 C CA . THR A 1 309 ? -11.477 59.219 16.578 1 60.97 309 THR A CA 1
ATOM 2454 C C . THR A 1 309 ? -11.664 60.406 15.641 1 60.97 309 THR A C 1
ATOM 2456 O O . THR A 1 309 ? -11.336 61.531 16 1 60.97 309 THR A O 1
ATOM 2459 N N . GLN A 1 310 ? -12.203 60.188 14.5 1 58.06 310 GLN A N 1
ATOM 2460 C CA . GLN A 1 310 ? -12.438 61.281 13.562 1 58.06 310 GLN A CA 1
ATOM 2461 C C . GLN A 1 310 ? -13.562 62.219 14.047 1 58.06 310 GLN A C 1
ATOM 2463 O O . GLN A 1 310 ? -13.5 63.438 13.867 1 58.06 310 GLN A O 1
ATOM 2468 N N . THR A 1 311 ? -14.547 61.656 14.633 1 53.78 311 THR A N 1
ATOM 2469 C CA . THR A 1 311 ? -15.641 62.5 15.117 1 53.78 311 THR A CA 1
ATOM 2470 C C . THR A 1 311 ? -15.18 63.375 16.281 1 53.78 311 THR A C 1
ATOM 2472 O O . THR A 1 311 ? -15.617 64.5 16.422 1 53.78 311 THR A O 1
ATOM 2475 N N . VAL A 1 312 ? -14.227 62.938 17.062 1 52.69 312 VAL A N 1
ATOM 2476 C CA . VAL A 1 312 ? -13.734 63.719 18.188 1 52.69 312 VAL A CA 1
ATOM 2477 C C . VAL A 1 312 ? -12.844 64.875 17.672 1 52.69 312 VAL A C 1
ATOM 2479 O O . VAL A 1 312 ? -12.898 66 18.188 1 52.69 312 VAL A O 1
ATOM 2482 N N . SER A 1 313 ? -12.062 64.625 16.625 1 51.72 313 SER A N 1
ATOM 2483 C CA . SER A 1 313 ? -11.211 65.688 16.094 1 51.72 313 SER A CA 1
ATOM 2484 C C . SER A 1 313 ? -12.039 66.75 15.438 1 51.72 313 SER A C 1
ATOM 2486 O O . SER A 1 313 ? -11.695 67.938 15.539 1 51.72 313 SER A O 1
ATOM 2488 N N . LEU A 1 314 ? -13.086 66.5 14.805 1 50.59 314 LEU A N 1
ATOM 2489 C CA . LEU A 1 314 ? -13.906 67.5 14.141 1 50.59 314 LEU A CA 1
ATOM 2490 C C . LEU A 1 314 ? -14.734 68.312 15.156 1 50.59 314 LEU A C 1
ATOM 2492 O O . LEU A 1 314 ? -14.953 69.5 14.992 1 50.59 314 LEU A O 1
ATOM 2496 N N . GLY A 1 315 ? -15.125 67.75 16.156 1 45.62 315 GLY A N 1
ATOM 2497 C CA . GLY A 1 315 ? -15.891 68.5 17.172 1 45.62 315 GLY A CA 1
ATOM 2498 C C . GLY A 1 315 ? -15.047 69.438 17.969 1 45.62 315 GLY A C 1
ATOM 2499 O O . GLY A 1 315 ? -15.539 70.5 18.375 1 45.62 315 GLY A O 1
ATOM 2500 N N . SER A 1 316 ? -13.766 69.125 18.109 1 47 316 SER A N 1
ATOM 2501 C CA . SER A 1 316 ? -12.883 70.062 18.812 1 47 316 SER A CA 1
ATOM 2502 C C . SER A 1 316 ? -12.562 71.25 17.969 1 47 316 SER A C 1
ATOM 2504 O O . SER A 1 316 ? -12.406 72.375 18.484 1 47 316 SER A O 1
ATOM 2506 N N . VAL A 1 317 ? -12.469 71.125 16.672 1 46.94 317 VAL A N 1
ATOM 2507 C CA . VAL A 1 317 ? -12.125 72.25 15.859 1 46.94 317 VAL A CA 1
ATOM 2508 C C . VAL A 1 317 ? -13.312 73.188 15.797 1 46.94 317 VAL A C 1
ATOM 2510 O O . VAL A 1 317 ? -13.133 74.438 15.773 1 46.94 317 VAL A O 1
ATOM 2513 N N . ARG A 1 318 ? -14.469 72.75 15.742 1 47.09 318 ARG A N 1
ATOM 2514 C CA . ARG A 1 318 ? -15.57 73.688 15.625 1 47.09 318 ARG A CA 1
ATOM 2515 C C . ARG A 1 318 ? -15.773 74.5 16.922 1 47.09 318 ARG A C 1
ATOM 2517 O O . ARG A 1 318 ? -16.188 75.625 16.906 1 47.09 318 ARG A O 1
ATOM 2524 N N . ASP A 1 319 ? -15.5 73.812 18.016 1 40.47 319 ASP A N 1
ATOM 2525 C CA . ASP A 1 319 ? -15.812 74.562 19.25 1 40.47 319 ASP A CA 1
ATOM 2526 C C . ASP A 1 319 ? -14.703 75.5 19.625 1 40.47 319 ASP A C 1
ATOM 2528 O O . ASP A 1 319 ? -14.797 76.25 20.641 1 40.47 319 ASP A O 1
ATOM 2532 N N . VAL A 1 320 ? -13.539 75.562 18.891 1 41.81 320 VAL A N 1
ATOM 2533 C CA . VAL A 1 320 ? -12.57 76.562 19.312 1 41.81 320 VAL A CA 1
ATOM 2534 C C . VAL A 1 320 ? -13.094 77.938 18.969 1 41.81 320 VAL A C 1
ATOM 2536 O O . VAL A 1 320 ? -12.727 78.938 19.609 1 41.81 320 VAL A O 1
ATOM 2539 N N . SER A 1 321 ? -13.758 78.188 17.828 1 38.34 321 SER A N 1
ATOM 2540 C CA . SER A 1 321 ? -14.078 79.625 17.562 1 38.34 321 SER A CA 1
ATOM 2541 C C . SER A 1 321 ? -15.062 80.125 18.594 1 38.34 321 SER A C 1
ATOM 2543 O O . SER A 1 321 ? -15.016 81.312 18.922 1 38.34 321 SER A O 1
ATOM 2545 N N . THR A 1 322 ? -16.281 79.688 18.703 1 35.56 322 THR A N 1
ATOM 2546 C CA . THR A 1 322 ? -17.281 80.438 19.438 1 35.56 322 THR A CA 1
ATOM 2547 C C . THR A 1 322 ? -17.062 80.375 20.938 1 35.56 322 THR A C 1
ATOM 2549 O O . THR A 1 322 ? -17.391 81.25 21.688 1 35.56 322 THR A O 1
ATOM 2552 N N . VAL A 1 323 ? -17.188 79.25 21.609 1 34.56 323 VAL A N 1
ATOM 2553 C CA . VAL A 1 323 ? -17.516 79.188 23.031 1 34.56 323 VAL A CA 1
ATOM 2554 C C . VAL A 1 323 ? -16.297 79.562 23.875 1 34.56 323 VAL A C 1
ATOM 2556 O O . VAL A 1 323 ? -15.305 78.812 23.891 1 34.56 323 VAL A O 1
ATOM 2559 N N . THR A 1 324 ? -15.867 80.938 23.906 1 34.34 324 THR A N 1
ATOM 2560 C CA . THR A 1 324 ? -15.086 81.562 24.953 1 34.34 324 THR A CA 1
ATOM 2561 C C . THR A 1 324 ? -15.336 80.938 26.312 1 34.34 324 THR A C 1
ATOM 2563 O O . THR A 1 324 ? -14.406 80.688 27.094 1 34.34 324 THR A O 1
ATOM 2566 N N . SER A 1 325 ? -16.531 81.5 26.953 1 32.09 325 SER A N 1
ATOM 2567 C CA . SER A 1 325 ? -16.641 81.562 28.406 1 32.09 325 SER A CA 1
ATOM 2568 C C . SER A 1 325 ? -16.734 80.188 29.031 1 32.09 325 SER A C 1
ATOM 2570 O O . SER A 1 325 ? -16.062 79.875 30.031 1 32.09 325 SER A O 1
ATOM 2572 N N . LEU A 1 326 ? -18.109 79.625 29.078 1 32.56 326 LEU A N 1
ATOM 2573 C CA . LEU A 1 326 ? -18.625 78.812 30.188 1 32.56 326 LEU A CA 1
ATOM 2574 C C . LEU A 1 326 ? -17.984 77.438 30.203 1 32.56 326 LEU A C 1
ATOM 2576 O O . LEU A 1 326 ? -17.391 77 29.203 1 32.56 326 LEU A O 1
ATOM 2580 N N . ASN A 1 327 ? -18.734 76.375 31.062 1 33.31 327 ASN A N 1
ATOM 2581 C CA . ASN A 1 327 ? -18.484 75.125 31.719 1 33.31 327 ASN A CA 1
ATOM 2582 C C . ASN A 1 327 ? -18.312 74 30.703 1 33.31 327 ASN A C 1
ATOM 2584 O O . ASN A 1 327 ? -19.297 73.375 30.281 1 33.31 327 ASN A O 1
ATOM 2588 N N . LYS A 1 328 ? -17.672 74.062 29.766 1 42.88 328 LYS A N 1
ATOM 2589 C CA . LYS A 1 328 ? -17.5 73.062 28.719 1 42.88 328 LYS A CA 1
ATOM 2590 C C . LYS A 1 328 ? -17.016 71.75 29.297 1 42.88 328 LYS A C 1
ATOM 2592 O O . LYS A 1 328 ? -15.828 71.562 29.594 1 42.88 328 LYS A O 1
ATOM 2597 N N . LYS A 1 329 ? -17.875 71 29.922 1 42.28 329 LYS A N 1
ATOM 2598 C CA . LYS A 1 329 ? -17.656 69.688 30.484 1 42.28 329 LYS A CA 1
ATOM 2599 C C . LYS A 1 329 ? -17.156 68.688 29.406 1 42.28 329 LYS A C 1
ATOM 2601 O O . LYS A 1 329 ? -17.469 68.875 28.234 1 42.28 329 LYS A O 1
ATOM 2606 N N . PRO A 1 330 ? -16.25 67.562 29.797 1 38.94 330 PRO A N 1
ATOM 2607 C CA . PRO A 1 330 ? -15.477 66.5 29.188 1 38.94 330 PRO A CA 1
ATOM 2608 C C . PRO A 1 330 ? -16.328 65.562 28.344 1 38.94 330 PRO A C 1
ATOM 2610 O O . PRO A 1 330 ? -16.859 64.562 28.859 1 38.94 330 PRO A O 1
ATOM 2613 N N . LEU A 1 331 ? -17.203 65.875 27.562 1 39.53 331 LEU A N 1
ATOM 2614 C CA . LEU A 1 331 ? -17.969 65.062 26.688 1 39.53 331 LEU A CA 1
ATOM 2615 C C . LEU A 1 331 ? -17.062 64.188 25.797 1 39.53 331 LEU A C 1
ATOM 2617 O O . LEU A 1 331 ? -17.422 63.094 25.391 1 39.53 331 LEU A O 1
ATOM 2621 N N . ARG A 1 332 ? -15.977 64.625 25.359 1 45.91 332 ARG A N 1
ATOM 2622 C CA . ARG A 1 332 ? -15.023 63.906 24.5 1 45.91 332 ARG A CA 1
ATOM 2623 C C . ARG A 1 332 ? -14.617 62.594 25.125 1 45.91 332 ARG A C 1
ATOM 2625 O O . ARG A 1 332 ? -14.414 61.594 24.406 1 45.91 332 ARG A O 1
ATOM 2632 N N . SER A 1 333 ? -14.43 62.625 26.391 1 44.81 333 SER A N 1
ATOM 2633 C CA . SER A 1 333 ? -14.031 61.406 27.094 1 44.81 333 SER A CA 1
ATOM 2634 C C . SER A 1 333 ? -15.148 60.375 27.078 1 44.81 333 SER A C 1
ATOM 2636 O O . SER A 1 333 ? -14.875 59.156 27.047 1 44.81 333 SER A O 1
ATOM 2638 N N . LEU A 1 334 ? -16.359 60.812 26.922 1 44.12 334 LEU A N 1
ATOM 2639 C CA . LEU A 1 334 ? -17.469 59.906 27 1 44.12 334 LEU A CA 1
ATOM 2640 C C . LEU A 1 334 ? -17.609 59.094 25.703 1 44.12 334 LEU A C 1
ATOM 2642 O O . LEU A 1 334 ? -17.922 57.906 25.719 1 44.12 334 LEU A O 1
ATOM 2646 N N . CYS A 1 335 ? -17.562 59.75 24.547 1 42.47 335 CYS A N 1
ATOM 2647 C CA . CYS A 1 335 ? -17.75 59.094 23.266 1 42.47 335 CYS A CA 1
ATOM 2648 C C . CYS A 1 335 ? -16.656 58.062 23.016 1 42.47 335 CYS A C 1
ATOM 2650 O O . CYS A 1 335 ? -16.922 56.969 22.516 1 42.47 335 CYS A O 1
ATOM 2652 N N . ARG A 1 336 ? -15.445 58.438 23.297 1 51.69 336 ARG A N 1
ATOM 2653 C CA . ARG A 1 336 ? -14.328 57.531 23.141 1 51.69 336 ARG A CA 1
ATOM 2654 C C . ARG A 1 336 ? -14.531 56.281 24 1 51.69 336 ARG A C 1
ATOM 2656 O O . ARG A 1 336 ? -14.219 55.156 23.578 1 51.69 336 ARG A O 1
ATOM 2663 N N . CYS A 1 337 ? -15.125 56.531 25.141 1 49.78 337 CYS A N 1
ATOM 2664 C CA . CYS A 1 337 ? -15.344 55.406 26.078 1 49.78 337 CYS A CA 1
ATOM 2665 C C . CYS A 1 337 ? -16.438 54.5 25.562 1 49.78 337 CYS A C 1
ATOM 2667 O O . CYS A 1 337 ? -16.328 53.281 25.703 1 49.78 337 CYS A O 1
ATOM 2669 N N . ARG A 1 338 ? -17.578 55.094 24.969 1 48.22 338 ARG A N 1
ATOM 2670 C CA . ARG A 1 338 ? -18.688 54.25 24.531 1 48.22 338 ARG A CA 1
ATOM 2671 C C . ARG A 1 338 ? -18.281 53.406 23.328 1 48.22 338 ARG A C 1
ATOM 2673 O O . ARG A 1 338 ? -18.656 52.219 23.219 1 48.22 338 ARG A O 1
ATOM 2680 N N . CYS A 1 339 ? -17.578 53.969 22.391 1 52.28 339 CYS A N 1
ATOM 2681 C CA . CYS A 1 339 ? -17.156 53.281 21.172 1 52.28 339 CYS A CA 1
ATOM 2682 C C . CYS A 1 339 ? -16.125 52.188 21.484 1 52.28 339 CYS A C 1
ATOM 2684 O O . CYS A 1 339 ? -16.156 51.094 20.906 1 52.28 339 CYS A O 1
ATOM 2686 N N . LEU A 1 340 ? -15.383 52.469 22.438 1 58.53 340 LEU A N 1
ATOM 2687 C CA . LEU A 1 340 ? -14.414 51.469 22.891 1 58.53 340 LEU A CA 1
ATOM 2688 C C . LEU A 1 340 ? -15.109 50.281 23.562 1 58.53 340 LEU A C 1
ATOM 2690 O O . LEU A 1 340 ? -14.68 49.156 23.406 1 58.53 340 LEU A O 1
ATOM 2694 N N . LYS A 1 341 ? -16.219 50.688 24.188 1 69.88 341 LYS A N 1
ATOM 2695 C CA . LYS A 1 341 ? -17 49.656 24.828 1 69.88 341 LYS A CA 1
ATOM 2696 C C . LYS A 1 341 ? -17.688 48.75 23.781 1 69.88 341 LYS A C 1
ATOM 2698 O O . LYS A 1 341 ? -17.75 47.531 23.938 1 69.88 341 LYS A O 1
ATOM 2703 N N . SER A 1 342 ? -18.109 49.375 22.719 1 70.25 342 SER A N 1
ATOM 2704 C CA . SER A 1 342 ? -18.766 48.625 21.656 1 70.25 342 SER A CA 1
ATOM 2705 C C . SER A 1 342 ? -17.781 47.719 20.922 1 70.25 342 SER A C 1
ATOM 2707 O O . SER A 1 342 ? -18.078 46.562 20.609 1 70.25 342 SER A O 1
ATOM 2709 N N . ALA A 1 343 ? -16.656 48.188 20.641 1 78.62 343 ALA A N 1
ATOM 2710 C CA . ALA A 1 343 ? -15.609 47.406 19.984 1 78.62 343 ALA A CA 1
ATOM 2711 C C . ALA A 1 343 ? -15.172 46.219 20.844 1 78.62 343 ALA A C 1
ATOM 2713 O O . ALA A 1 343 ? -14.922 45.125 20.328 1 78.62 343 ALA A O 1
ATOM 2714 N N . SER A 1 344 ? -15.234 46.406 22.109 1 81.56 344 SER A N 1
ATOM 2715 C CA . SER A 1 344 ? -14.859 45.344 23.031 1 81.56 344 SER A CA 1
ATOM 2716 C C . SER A 1 344 ? -15.93 44.25 23.094 1 81.56 344 SER A C 1
ATOM 2718 O O . SER A 1 344 ? -15.609 43.062 23.188 1 81.56 344 SER A O 1
ATOM 2720 N N . LEU A 1 345 ? -17.094 44.781 23.031 1 86.88 345 LEU A N 1
ATOM 2721 C CA . LEU A 1 345 ? -18.188 43.812 23.047 1 86.88 345 LEU A CA 1
ATOM 2722 C C . LEU A 1 345 ? -18.188 42.969 21.766 1 86.88 345 LEU A C 1
ATOM 2724 O O . LEU A 1 345 ? -18.438 41.781 21.812 1 86.88 345 LEU A O 1
ATOM 2728 N N . LEU A 1 346 ? -17.953 43.594 20.641 1 88.69 346 LEU A N 1
ATOM 2729 C CA . LEU A 1 346 ? -17.859 42.875 19.359 1 88.69 346 LEU A CA 1
ATOM 2730 C C . LEU A 1 346 ? -16.719 41.875 19.359 1 88.69 346 LEU A C 1
ATOM 2732 O O . LEU A 1 346 ? -16.859 40.75 18.859 1 88.69 346 LEU A O 1
ATOM 2736 N N . ASN A 1 347 ? -15.656 42.219 19.922 1 90.62 347 ASN A N 1
ATOM 2737 C CA . ASN A 1 347 ? -14.492 41.344 20.016 1 90.62 347 ASN A CA 1
ATOM 2738 C C . ASN A 1 347 ? -14.773 40.156 20.906 1 90.62 347 ASN A C 1
ATOM 2740 O O . ASN A 1 347 ? -14.398 39.031 20.578 1 90.62 347 ASN A O 1
ATOM 2744 N N . ARG A 1 348 ? -15.453 40.375 21.984 1 91.56 348 ARG A N 1
ATOM 2745 C CA . ARG A 1 348 ? -15.789 39.312 22.906 1 91.56 348 ARG A CA 1
ATOM 2746 C C . ARG A 1 348 ? -16.797 38.344 22.266 1 91.56 348 ARG A C 1
ATOM 2748 O O . ARG A 1 348 ? -16.656 37.125 22.375 1 91.56 348 ARG A O 1
ATOM 2755 N N . THR A 1 349 ? -17.781 38.938 21.641 1 93.25 349 THR A N 1
ATOM 2756 C CA . THR A 1 349 ? -18.781 38.094 20.969 1 93.25 349 THR A CA 1
ATOM 2757 C C . THR A 1 349 ? -18.141 37.312 19.828 1 93.25 349 THR A C 1
ATOM 2759 O O . THR A 1 349 ? -18.453 36.125 19.641 1 93.25 349 THR A O 1
ATOM 2762 N N . GLY A 1 350 ? -17.312 37.938 19.031 1 94.81 350 GLY A N 1
ATOM 2763 C CA . GLY A 1 350 ? -16.594 37.25 17.969 1 94.81 350 GLY A CA 1
ATOM 2764 C C . GLY A 1 350 ? -15.734 36.094 18.453 1 94.81 350 GLY A C 1
ATOM 2765 O O . GLY A 1 350 ? -15.68 35.031 17.828 1 94.81 350 GLY A O 1
ATOM 2766 N N . PHE A 1 351 ? -15.023 36.312 19.562 1 95.25 351 PHE A N 1
ATOM 2767 C CA . PHE A 1 351 ? -14.195 35.281 20.156 1 95.25 351 PHE A CA 1
ATOM 2768 C C . PHE A 1 351 ? -15.031 34.062 20.547 1 95.25 351 PHE A C 1
ATOM 2770 O O . PHE A 1 351 ? -14.656 32.938 20.266 1 95.25 351 PHE A O 1
ATOM 2777 N N . VAL A 1 352 ? -16.172 34.312 21.141 1 96.5 352 VAL A N 1
ATOM 2778 C CA . VAL A 1 352 ? -17.047 33.219 21.594 1 96.5 352 VAL A CA 1
ATOM 2779 C C . VAL A 1 352 ? -17.562 32.438 20.391 1 96.5 352 VAL A C 1
ATOM 2781 O O . VAL A 1 352 ? -17.594 31.219 20.406 1 96.5 352 VAL A O 1
ATOM 2784 N N . VAL A 1 353 ? -17.953 33.125 19.344 1 96.56 353 VAL A N 1
ATOM 2785 C CA . VAL A 1 353 ? -18.469 32.469 18.141 1 96.56 353 VAL A CA 1
ATOM 2786 C C . VAL A 1 353 ? -17.359 31.625 17.5 1 96.56 353 VAL A C 1
ATOM 2788 O O . VAL A 1 353 ? -17.578 30.469 17.156 1 96.56 353 VAL A O 1
ATOM 2791 N N . SER A 1 354 ? -16.203 32.188 17.312 1 97.31 354 SER A N 1
ATOM 2792 C CA . SER A 1 354 ? -15.078 31.469 16.719 1 97.31 354 SER A CA 1
ATOM 2793 C C . SER A 1 354 ? -14.695 30.266 17.578 1 97.31 354 SER A C 1
ATOM 2795 O O . SER A 1 354 ? -14.445 29.172 17.047 1 97.31 354 SER A O 1
ATOM 2797 N N . PHE A 1 355 ? -14.695 30.469 18.844 1 97.19 355 PHE A N 1
ATOM 2798 C CA . PHE A 1 355 ? -14.344 29.375 19.766 1 97.19 355 PHE A CA 1
ATOM 2799 C C . PHE A 1 355 ? -15.367 28.25 19.688 1 97.19 355 PHE A C 1
ATOM 2801 O O . PHE A 1 355 ? -15.008 27.078 19.719 1 97.19 355 PHE A O 1
ATOM 2808 N N . THR A 1 356 ? -16.594 28.578 19.578 1 97.69 356 THR A N 1
ATOM 2809 C CA . THR A 1 356 ? -17.656 27.578 19.469 1 97.69 356 THR A CA 1
ATOM 2810 C C . THR A 1 356 ? -17.531 26.812 18.156 1 97.69 356 THR A C 1
ATOM 2812 O O . THR A 1 356 ? -17.766 25.594 18.125 1 97.69 356 THR A O 1
ATOM 2815 N N . LEU A 1 357 ? -17.203 27.469 17.125 1 97.69 357 LEU A N 1
ATOM 2816 C CA . LEU A 1 357 ? -17 26.797 15.852 1 97.69 357 LEU A CA 1
ATOM 2817 C C . LEU A 1 357 ? -15.828 25.828 15.914 1 97.69 357 LEU A C 1
ATOM 2819 O O . LEU A 1 357 ? -15.898 24.734 15.367 1 97.69 357 LEU A O 1
ATOM 2823 N N . ILE A 1 358 ? -14.75 26.234 16.547 1 97.94 358 ILE A N 1
ATOM 2824 C CA . ILE A 1 358 ? -13.578 25.391 16.703 1 97.94 358 ILE A CA 1
ATOM 2825 C C . ILE A 1 358 ? -13.938 24.172 17.547 1 97.94 358 ILE A C 1
ATOM 2827 O O . ILE A 1 358 ? -13.539 23.047 17.234 1 97.94 358 ILE A O 1
ATOM 2831 N N . LEU A 1 359 ? -14.711 24.391 18.594 1 97.75 359 LEU A N 1
ATOM 2832 C CA . LEU A 1 359 ? -15.148 23.281 19.438 1 97.75 359 LEU A CA 1
ATOM 2833 C C . LEU A 1 359 ? -16.047 22.328 18.656 1 97.75 359 LEU A C 1
ATOM 2835 O O . LEU A 1 359 ? -15.953 21.109 18.812 1 97.75 359 LEU A O 1
ATOM 2839 N N . ALA A 1 360 ? -16.969 22.891 17.891 1 97.69 360 ALA A N 1
ATOM 2840 C CA . ALA A 1 360 ? -17.828 22.078 17.047 1 97.69 360 ALA A CA 1
ATOM 2841 C C . ALA A 1 360 ? -17.016 21.234 16.078 1 97.69 360 ALA A C 1
ATOM 2843 O O . ALA A 1 360 ? -17.344 20.062 15.836 1 97.69 360 ALA A O 1
ATOM 2844 N N . ALA A 1 361 ? -16.016 21.812 15.461 1 97.62 361 ALA A N 1
ATOM 2845 C CA . ALA A 1 361 ? -15.133 21.094 14.547 1 97.62 361 ALA A CA 1
ATOM 2846 C C . ALA A 1 361 ? -14.484 19.891 15.242 1 97.62 361 ALA A C 1
ATOM 2848 O O . ALA A 1 361 ? -14.461 18.781 14.703 1 97.62 361 ALA A O 1
ATOM 2849 N N . ASN A 1 362 ? -14.008 20.094 16.5 1 97.12 362 ASN A N 1
ATOM 2850 C CA . ASN A 1 362 ? -13.383 19.016 17.25 1 97.12 362 ASN A CA 1
ATOM 2851 C C . ASN A 1 362 ? -14.391 17.953 17.641 1 97.12 362 ASN A C 1
ATOM 2853 O O . ASN A 1 362 ? -14.062 16.766 17.703 1 97.12 362 ASN A O 1
ATOM 2857 N N . PHE A 1 363 ? -15.594 18.375 17.891 1 96.75 363 PHE A N 1
ATOM 2858 C CA . PHE A 1 363 ? -16.641 17.438 18.219 1 96.75 363 PHE A CA 1
ATOM 2859 C C . PHE A 1 363 ? -16.969 16.547 17.031 1 96.75 363 PHE A C 1
ATOM 2861 O O . PHE A 1 363 ? -17.219 15.344 17.188 1 96.75 363 PHE A O 1
ATOM 2868 N N . VAL A 1 364 ? -17.016 17.094 15.875 1 95.44 364 VAL A N 1
ATOM 2869 C CA . VAL A 1 364 ? -17.266 16.328 14.664 1 95.44 364 VAL A CA 1
ATOM 2870 C C . VAL A 1 364 ? -16.203 15.234 14.508 1 95.44 364 VAL A C 1
ATOM 2872 O O . VAL A 1 364 ? -16.531 14.086 14.211 1 95.44 364 VAL A O 1
ATOM 2875 N N . MET A 1 365 ? -14.969 15.586 14.742 1 94.88 365 MET A N 1
ATOM 2876 C CA . MET A 1 365 ? -13.883 14.625 14.602 1 94.88 365 MET A CA 1
ATOM 2877 C C . MET A 1 365 ? -13.945 13.562 15.688 1 94.88 365 MET A C 1
ATOM 2879 O O . MET A 1 365 ? -13.695 12.383 15.43 1 94.88 365 MET A O 1
ATOM 2883 N N . LEU A 1 366 ? -14.281 13.969 16.859 1 93.81 366 LEU A N 1
ATOM 2884 C CA . LEU A 1 366 ? -14.422 13.016 17.953 1 93.81 366 LEU A CA 1
ATOM 2885 C C . LEU A 1 366 ? -15.555 12.031 17.672 1 93.81 366 LEU A C 1
ATOM 2887 O O . LEU A 1 366 ? -15.414 10.828 17.922 1 93.81 366 LEU A O 1
ATOM 2891 N N . ASN A 1 367 ? -16.625 12.477 17.156 1 92.56 367 ASN A N 1
ATOM 2892 C CA . ASN A 1 367 ? -17.75 11.617 16.781 1 92.56 367 ASN A CA 1
ATOM 2893 C C . ASN A 1 367 ? -17.359 10.625 15.688 1 92.56 367 ASN A C 1
ATOM 2895 O O . ASN A 1 367 ? -17.781 9.469 15.711 1 92.56 367 ASN A O 1
ATOM 2899 N N . ALA A 1 368 ? -16.594 11.07 14.758 1 92.31 368 ALA A N 1
ATOM 2900 C CA . ALA A 1 368 ? -16.141 10.203 13.68 1 92.31 368 ALA A CA 1
ATOM 2901 C C . ALA A 1 368 ? -15.289 9.055 14.211 1 92.31 368 ALA A C 1
ATOM 2903 O O . ALA A 1 368 ? -15.359 7.934 13.703 1 92.31 368 ALA A O 1
ATOM 2904 N N . THR A 1 369 ? -14.531 9.273 15.258 1 88.75 369 THR A N 1
ATOM 2905 C CA . THR A 1 369 ? -13.688 8.242 15.852 1 88.75 369 THR A CA 1
ATOM 2906 C C . THR A 1 369 ? -14.539 7.215 16.594 1 88.75 369 THR A C 1
ATOM 2908 O O . THR A 1 369 ? -14.195 6.035 16.656 1 88.75 369 THR A O 1
ATOM 2911 N N . ILE A 1 370 ? -15.641 7.602 17.078 1 84.75 370 ILE A N 1
ATOM 2912 C CA . ILE A 1 370 ? -16.484 6.738 17.906 1 84.75 370 ILE A CA 1
ATOM 2913 C C . ILE A 1 370 ? -17.359 5.867 17.016 1 84.75 370 ILE A C 1
ATOM 2915 O O . ILE A 1 370 ? -17.516 4.668 17.266 1 84.75 370 ILE A O 1
ATOM 2919 N N . VAL A 1 371 ? -17.984 6.406 16.016 1 76.31 371 VAL A N 1
ATOM 2920 C CA . VAL A 1 371 ? -18.938 5.691 15.18 1 76.31 371 VAL A CA 1
ATOM 2921 C C . VAL A 1 371 ? -18.203 4.688 14.297 1 76.31 371 VAL A C 1
ATOM 2923 O O . VAL A 1 371 ? -18.781 3.676 13.891 1 76.31 371 VAL A O 1
ATOM 2926 N N . SER A 1 372 ? -16.984 4.824 14.016 1 67.56 372 SER A N 1
ATOM 2927 C CA . SER A 1 372 ? -16.234 3.988 13.086 1 67.56 372 SER A CA 1
ATOM 2928 C C . SER A 1 372 ? -16.047 2.582 13.648 1 67.56 372 SER A C 1
ATOM 2930 O O . SER A 1 372 ? -15.492 1.709 12.969 1 67.56 372 SER A O 1
ATOM 2932 N N . ASP A 1 373 ? -16.562 2.311 14.75 1 66 373 ASP A N 1
ATOM 2933 C CA . ASP A 1 373 ? -16.406 0.956 15.273 1 66 373 ASP A CA 1
ATOM 2934 C C . ASP A 1 373 ? -17.469 0.023 14.703 1 66 373 ASP A C 1
ATOM 2936 O O . ASP A 1 373 ? -17.891 -0.935 15.359 1 66 373 ASP A O 1
ATOM 2940 N N . GLY A 1 374 ? -17.922 0.271 13.516 1 65.81 374 GLY A N 1
ATOM 2941 C CA . GLY A 1 374 ? -19 -0.502 12.93 1 65.81 374 GLY A CA 1
ATOM 2942 C C . GLY A 1 374 ? -18.609 -1.94 12.641 1 65.81 374 GLY A C 1
ATOM 2943 O O . GLY A 1 374 ? -19.453 -2.836 12.68 1 65.81 374 GLY A O 1
ATOM 2944 N N . CYS A 1 375 ? -17.391 -2.172 12.234 1 74.19 375 CYS A N 1
ATOM 2945 C CA . CYS A 1 375 ? -16.984 -3.553 11.977 1 74.19 375 CYS A CA 1
ATOM 2946 C C . CYS A 1 375 ? -17.047 -4.387 13.25 1 74.19 375 CYS A C 1
ATOM 2948 O O . CYS A 1 375 ? -17.234 -5.602 13.195 1 74.19 375 CYS A O 1
ATOM 2950 N N . ARG A 1 376 ? -16.922 -3.773 14.453 1 61.38 376 ARG A N 1
ATOM 2951 C CA . ARG A 1 376 ? -16.828 -4.52 15.703 1 61.38 376 ARG A CA 1
ATOM 2952 C C . ARG A 1 376 ? -18.219 -4.809 16.266 1 61.38 376 ARG A C 1
ATOM 2954 O O . ARG A 1 376 ? -18.422 -5.785 16.984 1 61.38 376 ARG A O 1
ATOM 2961 N N . ILE A 1 377 ? -19.156 -4 15.906 1 55.78 377 ILE A N 1
ATOM 2962 C CA . ILE A 1 377 ? -20.484 -4.234 16.453 1 55.78 377 ILE A CA 1
ATOM 2963 C C . ILE A 1 377 ? -21.156 -5.395 15.711 1 55.78 377 ILE A C 1
ATOM 2965 O O . ILE A 1 377 ? -21.984 -6.109 16.281 1 55.78 377 ILE A O 1
ATOM 2969 N N . LYS A 1 378 ? -20.875 -5.547 14.586 1 49.53 378 LYS A N 1
ATOM 2970 C CA . LYS A 1 378 ? -21.531 -6.613 13.836 1 49.53 378 LYS A CA 1
ATOM 2971 C C . LYS A 1 378 ? -20.875 -7.961 14.094 1 49.53 378 LYS A C 1
ATOM 2973 O O . LYS A 1 378 ? -21.297 -8.984 13.539 1 49.53 378 LYS A O 1
ATOM 2978 N N . ASP A 1 379 ? -19.734 -8.016 14.711 1 43.25 379 ASP A N 1
ATOM 2979 C CA . ASP A 1 379 ? -19.281 -9.352 15.102 1 43.25 379 ASP A CA 1
ATOM 2980 C C . ASP A 1 379 ? -20.172 -9.938 16.188 1 43.25 379 ASP A C 1
ATOM 2982 O O . ASP A 1 379 ? -20.547 -9.242 17.141 1 43.25 379 ASP A O 1
ATOM 2986 N N . MET B 1 1 ? 34.844 -26.438 -78.688 1 32.25 1 MET B N 1
ATOM 2987 C CA . MET B 1 1 ? 33.812 -27.219 -78 1 32.25 1 MET B CA 1
ATOM 2988 C C . MET B 1 1 ? 34.062 -27.297 -76.5 1 32.25 1 MET B C 1
ATOM 2990 O O . MET B 1 1 ? 34.875 -28.094 -76.062 1 32.25 1 MET B O 1
ATOM 2994 N N . VAL B 1 2 ? 34.219 -26.094 -75.812 1 42.25 2 VAL B N 1
ATOM 2995 C CA . VAL B 1 2 ? 34.375 -25.875 -74.375 1 42.25 2 VAL B CA 1
ATOM 2996 C C . VAL B 1 2 ? 33.156 -26.406 -73.625 1 42.25 2 VAL B C 1
ATOM 2998 O O . VAL B 1 2 ? 32.031 -25.906 -73.875 1 42.25 2 VAL B O 1
ATOM 3001 N N . GLY B 1 3 ? 33.062 -27.719 -73.375 1 38.56 3 GLY B N 1
ATOM 3002 C CA . GLY B 1 3 ? 32.062 -28.391 -72.562 1 38.56 3 GLY B CA 1
ATOM 3003 C C . GLY B 1 3 ? 31.922 -27.766 -71.188 1 38.56 3 GLY B C 1
ATOM 3004 O O . GLY B 1 3 ? 32.906 -27.672 -70.438 1 38.56 3 GLY B O 1
ATOM 3005 N N . PHE B 1 4 ? 30.969 -26.812 -71 1 46.19 4 PHE B N 1
ATOM 3006 C CA . PHE B 1 4 ? 30.469 -26.25 -69.75 1 46.19 4 PHE B CA 1
ATOM 3007 C C . PHE B 1 4 ? 30.078 -27.359 -68.812 1 46.19 4 PHE B C 1
ATOM 3009 O O . PHE B 1 4 ? 29.094 -28.062 -69 1 46.19 4 PHE B O 1
ATOM 3016 N N . TRP B 1 5 ? 31.047 -28.016 -68.125 1 42.25 5 TRP B N 1
ATOM 3017 C CA . TRP B 1 5 ? 30.797 -28.828 -66.938 1 42.25 5 TRP B CA 1
ATOM 3018 C C . TRP B 1 5 ? 29.922 -28.094 -65.938 1 42.25 5 TRP B C 1
ATOM 3020 O O . TRP B 1 5 ? 30.359 -27.109 -65.312 1 42.25 5 TRP B O 1
ATOM 3030 N N . PHE B 1 6 ? 28.625 -27.938 -66.188 1 43.47 6 PHE B N 1
ATOM 3031 C CA . PHE B 1 6 ? 27.672 -27.609 -65.125 1 43.47 6 PHE B CA 1
ATOM 3032 C C . PHE B 1 6 ? 27.875 -28.516 -63.906 1 43.47 6 PHE B C 1
ATOM 3034 O O . PHE B 1 6 ? 27.547 -29.703 -63.938 1 43.47 6 PHE B O 1
ATOM 3041 N N . LEU B 1 7 ? 28.891 -28.312 -63.094 1 40.91 7 LEU B N 1
ATOM 3042 C CA . LEU B 1 7 ? 28.938 -28.828 -61.719 1 40.91 7 LEU B CA 1
ATOM 3043 C C . LEU B 1 7 ? 27.625 -28.578 -61 1 40.91 7 LEU B C 1
ATOM 3045 O O . LEU B 1 7 ? 27.266 -27.422 -60.781 1 40.91 7 LEU B O 1
ATOM 3049 N N . LEU B 1 8 ? 26.641 -29.391 -61.281 1 40.34 8 LEU B N 1
ATOM 3050 C CA . LEU B 1 8 ? 25.484 -29.484 -60.406 1 40.34 8 LEU B CA 1
ATOM 3051 C C . LEU B 1 8 ? 25.906 -29.484 -58.938 1 40.34 8 LEU B C 1
ATOM 3053 O O . LEU B 1 8 ? 26.578 -30.406 -58.5 1 40.34 8 LEU B O 1
ATOM 3057 N N . PHE B 1 9 ? 26.297 -28.328 -58.438 1 41.72 9 PHE B N 1
ATOM 3058 C CA . PHE B 1 9 ? 26.297 -28.156 -57 1 41.72 9 PHE B CA 1
ATOM 3059 C C . PHE B 1 9 ? 25.047 -28.734 -56.375 1 41.72 9 PHE B C 1
ATOM 3061 O O . PHE B 1 9 ? 23.969 -28.141 -56.469 1 41.72 9 PHE B O 1
ATOM 3068 N N . PHE B 1 10 ? 24.906 -30.078 -56.469 1 41.72 10 PHE B N 1
ATOM 3069 C CA . PHE B 1 10 ? 23.969 -30.641 -55.5 1 41.72 10 PHE B CA 1
ATOM 3070 C C . PHE B 1 10 ? 24.094 -29.953 -54.156 1 41.72 10 PHE B C 1
ATOM 3072 O O . PHE B 1 10 ? 25.172 -29.984 -53.531 1 41.72 10 PHE B O 1
ATOM 3079 N N . GLY B 1 11 ? 23.5 -28.844 -53.969 1 39.09 11 GLY B N 1
ATOM 3080 C CA . GLY B 1 11 ? 23.312 -28.25 -52.656 1 39.09 11 GLY B CA 1
ATOM 3081 C C . GLY B 1 11 ? 23.203 -29.297 -51.562 1 39.09 11 GLY B C 1
ATOM 3082 O O . GLY B 1 11 ? 22.266 -30.078 -51.531 1 39.09 11 GLY B O 1
ATOM 3083 N N . ILE B 1 12 ? 24.266 -29.922 -51.062 1 41.59 12 ILE B N 1
ATOM 3084 C CA . ILE B 1 12 ? 24.281 -30.562 -49.75 1 41.59 12 ILE B CA 1
ATOM 3085 C C . ILE B 1 12 ? 23.438 -29.75 -48.75 1 41.59 12 ILE B C 1
ATOM 3087 O O . ILE B 1 12 ? 23.797 -28.625 -48.406 1 41.59 12 ILE B O 1
ATOM 3091 N N . ARG B 1 13 ? 22.188 -29.781 -48.844 1 44.19 13 ARG B N 1
ATOM 3092 C CA . ARG B 1 13 ? 21.375 -29.359 -47.719 1 44.19 13 ARG B CA 1
ATOM 3093 C C . ARG B 1 13 ? 22.062 -29.672 -46.375 1 44.19 13 ARG B C 1
ATOM 3095 O O . ARG B 1 13 ? 22.5 -30.812 -46.188 1 44.19 13 ARG B O 1
ATOM 3102 N N . PRO B 1 14 ? 22.594 -28.875 -45.594 1 44.66 14 PRO B N 1
ATOM 3103 C CA . PRO B 1 14 ? 23.297 -29.141 -44.344 1 44.66 14 PRO B CA 1
ATOM 3104 C C . PRO B 1 14 ? 22.594 -30.172 -43.469 1 44.66 14 PRO B C 1
ATOM 3106 O O . PRO B 1 14 ? 21.406 -30.031 -43.188 1 44.66 14 PRO B O 1
ATOM 3109 N N . ILE B 1 15 ? 22.906 -31.516 -43.312 1 47.84 15 ILE B N 1
ATOM 3110 C CA . ILE B 1 15 ? 22.641 -32.719 -42.562 1 47.84 15 ILE B CA 1
ATOM 3111 C C . ILE B 1 15 ? 22.453 -32.375 -41.062 1 47.84 15 ILE B C 1
ATOM 3113 O O . ILE B 1 15 ? 21.609 -32.969 -40.406 1 47.84 15 ILE B O 1
ATOM 3117 N N . PHE B 1 16 ? 23.141 -31.359 -40.625 1 50.75 16 PHE B N 1
ATOM 3118 C CA . PHE B 1 16 ? 23.125 -31.047 -39.188 1 50.75 16 PHE B CA 1
ATOM 3119 C C . PHE B 1 16 ? 21.703 -30.766 -38.719 1 50.75 16 PHE B C 1
ATOM 3121 O O . PHE B 1 16 ? 21.297 -31.234 -37.656 1 50.75 16 PHE B O 1
ATOM 3128 N N . SER B 1 17 ? 20.953 -29.969 -39.625 1 59 17 SER B N 1
ATOM 3129 C CA . SER B 1 17 ? 19.609 -29.531 -39.281 1 59 17 SER B CA 1
ATOM 3130 C C . SER B 1 17 ? 18.641 -30.703 -39.25 1 59 17 SER B C 1
ATOM 3132 O O . SER B 1 17 ? 17.766 -30.766 -38.375 1 59 17 SER B O 1
ATOM 3134 N N . LEU B 1 18 ? 19.094 -31.781 -39.938 1 68.12 18 LEU B N 1
ATOM 3135 C CA . LEU B 1 18 ? 18.203 -32.938 -40.062 1 68.12 18 LEU B CA 1
ATOM 3136 C C . LEU B 1 18 ? 18.328 -33.875 -38.844 1 68.12 18 LEU B C 1
ATOM 3138 O O . LEU B 1 18 ? 17.328 -34.406 -38.375 1 68.12 18 LEU B O 1
ATOM 3142 N N . MET B 1 19 ? 19.609 -33.75 -38.312 1 75.56 19 MET B N 1
ATOM 3143 C CA . MET B 1 19 ? 19.844 -34.688 -37.219 1 75.56 19 MET B CA 1
ATOM 3144 C C . MET B 1 19 ? 19.219 -34.188 -35.938 1 75.56 19 MET B C 1
ATOM 3146 O O . MET B 1 19 ? 18.656 -34.969 -35.156 1 75.56 19 MET B O 1
ATOM 3150 N N . GLU B 1 20 ? 19.391 -32.906 -35.719 1 85.38 20 GLU B N 1
ATOM 3151 C CA . GLU B 1 20 ? 18.719 -32.344 -34.562 1 85.38 20 GLU B CA 1
ATOM 3152 C C . GLU B 1 20 ? 17.219 -32.562 -34.625 1 85.38 20 GLU B C 1
ATOM 3154 O O . GLU B 1 20 ? 16.578 -32.875 -33.594 1 85.38 20 GLU B O 1
ATOM 3159 N N . ALA B 1 21 ? 16.75 -32.406 -35.781 1 85.75 21 ALA B N 1
ATOM 3160 C CA . ALA B 1 21 ? 15.328 -32.625 -35.969 1 85.75 21 ALA B CA 1
ATOM 3161 C C . ALA B 1 21 ? 14.953 -34.094 -35.688 1 85.75 21 ALA B C 1
ATOM 3163 O O . ALA B 1 21 ? 13.922 -34.344 -35.062 1 85.75 21 ALA B O 1
ATOM 3164 N N . ASP B 1 22 ? 15.758 -34.938 -36.156 1 85.88 22 ASP B N 1
AT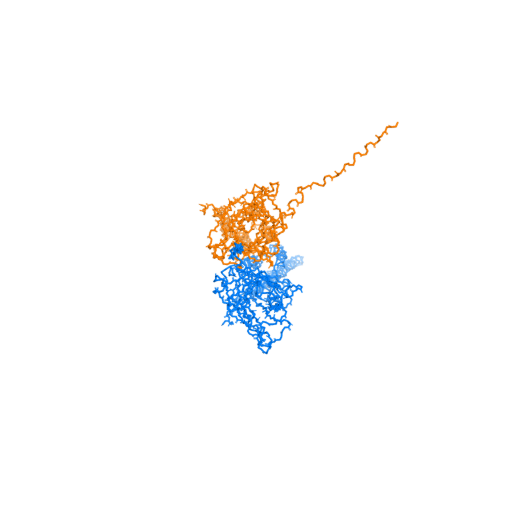OM 3165 C CA . ASP B 1 22 ? 15.516 -36.375 -35.938 1 85.88 22 ASP B CA 1
ATOM 3166 C C . ASP B 1 22 ? 15.609 -36.688 -34.438 1 85.88 22 ASP B C 1
ATOM 3168 O O . ASP B 1 22 ? 14.828 -37.5 -33.906 1 85.88 22 ASP B O 1
ATOM 3172 N N . LEU B 1 23 ? 16.594 -36.125 -33.844 1 89.25 23 LEU B N 1
ATOM 3173 C CA . LEU B 1 23 ? 16.766 -36.312 -32.406 1 89.25 23 LEU B CA 1
ATOM 3174 C C . LEU B 1 23 ? 15.531 -35.844 -31.641 1 89.25 23 LEU B C 1
ATOM 3176 O O . LEU B 1 23 ? 14.969 -36.562 -30.828 1 89.25 23 LEU B O 1
ATOM 3180 N N . LYS B 1 24 ? 15.047 -34.625 -31.922 1 90.69 24 LYS B N 1
ATOM 3181 C CA . LYS B 1 24 ? 13.875 -34.062 -31.25 1 90.69 24 LYS B CA 1
ATOM 3182 C C . LYS B 1 24 ? 12.641 -34.938 -31.484 1 90.69 24 LYS B C 1
ATOM 3184 O O . LYS B 1 24 ? 11.883 -35.219 -30.547 1 90.69 24 LYS B O 1
ATOM 3189 N N . LYS B 1 25 ? 12.492 -35.344 -32.719 1 88.06 25 LYS B N 1
ATOM 3190 C CA . LYS B 1 25 ? 11.336 -36.156 -33.062 1 88.06 25 LYS B CA 1
ATOM 3191 C C . LYS B 1 25 ? 11.367 -37.5 -32.312 1 88.06 25 LYS B C 1
ATOM 3193 O O . LYS B 1 25 ? 10.328 -38 -31.875 1 88.06 25 LYS B O 1
ATOM 3198 N N . SER B 1 26 ? 12.484 -38.062 -32.188 1 88 26 SER B N 1
ATOM 3199 C CA . SER B 1 26 ? 12.625 -39.375 -31.531 1 88 26 SER B CA 1
ATOM 3200 C C . SER B 1 26 ? 12.406 -39.219 -30.016 1 88 26 SER B C 1
ATOM 3202 O O . SER B 1 26 ? 11.742 -40.062 -29.406 1 88 26 SER B O 1
ATOM 3204 N N . LEU B 1 27 ? 12.953 -38.188 -29.406 1 90.25 27 LEU B N 1
ATOM 3205 C CA . LEU B 1 27 ? 12.914 -38.031 -27.953 1 90.25 27 LEU B CA 1
ATOM 3206 C C . LEU B 1 27 ? 11.555 -37.5 -27.5 1 90.25 27 LEU B C 1
ATOM 3208 O O . LEU B 1 27 ? 11.078 -37.844 -26.422 1 90.25 27 LEU B O 1
ATOM 3212 N N . LEU B 1 28 ? 10.914 -36.656 -28.359 1 91.38 28 LEU B N 1
ATOM 3213 C CA . LEU B 1 28 ? 9.711 -35.938 -27.922 1 91.38 28 LEU B CA 1
ATOM 3214 C C . LEU B 1 28 ? 8.461 -36.531 -28.578 1 91.38 28 LEU B C 1
ATOM 3216 O O . LEU B 1 28 ? 7.398 -35.938 -28.547 1 91.38 28 LEU B O 1
ATOM 3220 N N . SER B 1 29 ? 8.625 -37.625 -29.109 1 87.69 29 SER B N 1
ATOM 3221 C CA . SER B 1 29 ? 7.449 -38.312 -29.656 1 87.69 29 SER B CA 1
ATOM 3222 C C . SER B 1 29 ? 6.41 -38.562 -28.578 1 87.69 29 SER B C 1
ATOM 3224 O O . SER B 1 29 ? 6.758 -38.969 -27.469 1 87.69 29 SER B O 1
ATOM 3226 N N . PRO B 1 30 ? 5.156 -38.344 -28.844 1 82.19 30 PRO B N 1
ATOM 3227 C CA . PRO B 1 30 ? 4.094 -38.531 -27.859 1 82.19 30 PRO B CA 1
ATOM 3228 C C . PRO B 1 30 ? 4.031 -39.938 -27.328 1 82.19 30 PRO B C 1
ATOM 3230 O O . PRO B 1 30 ? 3.451 -40.188 -26.266 1 82.19 30 PRO B O 1
ATOM 3233 N N . VAL B 1 31 ? 4.602 -40.844 -28.047 1 77.94 31 VAL B N 1
ATOM 3234 C CA . VAL B 1 31 ? 4.59 -42.25 -27.641 1 77.94 31 VAL B CA 1
ATOM 3235 C C . VAL B 1 31 ? 5.609 -42.469 -26.531 1 77.94 31 VAL B C 1
ATOM 3237 O O . VAL B 1 31 ? 5.391 -43.281 -25.641 1 77.94 31 VAL B O 1
ATOM 3240 N N . VAL B 1 32 ? 6.68 -41.688 -26.547 1 80.06 32 VAL B N 1
ATOM 3241 C CA . VAL B 1 32 ? 7.797 -41.938 -25.641 1 80.06 32 VAL B CA 1
ATOM 3242 C C . VAL B 1 32 ? 7.809 -40.906 -24.516 1 80.06 32 VAL B C 1
ATOM 3244 O O . VAL B 1 32 ? 8.148 -41.25 -23.375 1 80.06 32 VAL B O 1
ATOM 3247 N N . TYR B 1 33 ? 7.332 -39.75 -24.875 1 89.19 33 TYR B N 1
ATOM 3248 C CA . TYR B 1 33 ? 7.488 -38.688 -23.906 1 89.19 33 TYR B CA 1
ATOM 3249 C C . TYR B 1 33 ? 6.16 -37.969 -23.656 1 89.19 33 TYR B C 1
ATOM 3251 O O . TYR B 1 33 ? 5.453 -37.594 -24.594 1 89.19 33 TYR B O 1
ATOM 3259 N N . ASP B 1 34 ? 5.809 -37.781 -22.344 1 85.12 34 ASP B N 1
ATOM 3260 C CA . ASP B 1 34 ? 4.617 -37.062 -21.906 1 85.12 34 ASP B CA 1
ATOM 3261 C C . ASP B 1 34 ? 4.988 -35.875 -21.047 1 85.12 34 ASP B C 1
ATOM 3263 O O . ASP B 1 34 ? 5.41 -36.031 -19.891 1 85.12 34 ASP B O 1
ATOM 3267 N N . PRO B 1 35 ? 4.754 -34.719 -21.641 1 88.31 35 PRO B N 1
ATOM 3268 C CA . PRO B 1 35 ? 5.148 -33.5 -20.906 1 88.31 35 PRO B CA 1
ATOM 3269 C C . PRO B 1 35 ? 4.328 -33.281 -19.641 1 88.31 35 PRO B C 1
ATOM 3271 O O . PRO B 1 35 ? 4.684 -32.438 -18.797 1 88.31 35 PRO B O 1
ATOM 3274 N N . SER B 1 36 ? 3.281 -33.969 -19.391 1 83.75 36 SER B N 1
ATOM 3275 C CA . SER B 1 36 ? 2.424 -33.781 -18.234 1 83.75 36 SER B CA 1
ATOM 3276 C C . SER B 1 36 ? 2.861 -34.656 -17.062 1 83.75 36 SER B C 1
ATOM 3278 O O . SER B 1 36 ? 2.336 -34.531 -15.953 1 83.75 36 SER B O 1
ATOM 3280 N N . VAL B 1 37 ? 3.85 -35.5 -17.328 1 85.62 37 VAL B N 1
ATOM 3281 C CA . VAL B 1 37 ? 4.328 -36.438 -16.297 1 85.62 37 VAL B CA 1
ATOM 3282 C C . VAL B 1 37 ? 5.688 -35.969 -15.781 1 85.62 37 VAL B C 1
ATOM 3284 O O . VAL B 1 37 ? 6.535 -35.5 -16.562 1 85.62 37 VAL B O 1
ATOM 3287 N N . ARG B 1 38 ? 5.84 -36.156 -14.508 1 89.5 38 ARG B N 1
ATOM 3288 C CA . ARG B 1 38 ? 7.129 -35.781 -13.922 1 89.5 38 ARG B CA 1
ATOM 3289 C C . ARG B 1 38 ? 8.258 -36.594 -14.57 1 89.5 38 ARG B C 1
ATOM 3291 O O . ARG B 1 38 ? 8.102 -37.781 -14.875 1 89.5 38 ARG B O 1
ATOM 3298 N N . PRO B 1 39 ? 9.375 -35.938 -14.742 1 91.12 39 PRO B N 1
ATOM 3299 C CA . PRO B 1 39 ? 10.469 -36.531 -15.5 1 91.12 39 PRO B CA 1
ATOM 3300 C C . PRO B 1 39 ? 11.281 -37.531 -14.672 1 91.12 39 PRO B C 1
ATOM 3302 O O . PRO B 1 39 ? 12.508 -37.438 -14.633 1 91.12 39 PRO B O 1
ATOM 3305 N N . ARG B 1 40 ? 10.602 -38.375 -14.07 1 87.81 40 ARG B N 1
ATOM 3306 C CA . ARG B 1 40 ? 11.211 -39.469 -13.289 1 87.81 40 ARG B CA 1
ATOM 3307 C C . ARG B 1 40 ? 10.695 -40.812 -13.742 1 87.81 40 ARG B C 1
ATOM 3309 O O . ARG B 1 40 ? 9.484 -41.031 -13.875 1 87.81 40 ARG B O 1
ATOM 3316 N N . ILE B 1 41 ? 11.617 -41.688 -13.969 1 79.88 41 ILE B N 1
ATOM 3317 C CA . ILE B 1 41 ? 11.234 -43.031 -14.344 1 79.88 41 ILE B CA 1
ATOM 3318 C C . ILE B 1 41 ? 10.516 -43.719 -13.172 1 79.88 41 ILE B C 1
ATOM 3320 O O . ILE B 1 41 ? 9.438 -44.312 -13.352 1 79.88 41 ILE B O 1
ATOM 3324 N N . ASN B 1 42 ? 11.133 -43.531 -11.961 1 77.69 42 ASN B N 1
ATOM 3325 C CA . ASN B 1 42 ? 10.492 -43.969 -10.734 1 77.69 42 ASN B CA 1
ATOM 3326 C C . ASN B 1 42 ? 9.648 -42.844 -10.109 1 77.69 42 ASN B C 1
ATOM 3328 O O . ASN B 1 42 ? 10.195 -41.844 -9.656 1 77.69 42 ASN B O 1
ATOM 3332 N N . ALA B 1 43 ? 8.383 -43.031 -10.031 1 76.38 43 ALA B N 1
ATOM 3333 C CA . ALA B 1 43 ? 7.445 -42 -9.57 1 76.38 43 ALA B CA 1
ATOM 3334 C C . ALA B 1 43 ? 7.707 -41.625 -8.117 1 76.38 43 ALA B C 1
ATOM 3336 O O . ALA B 1 43 ? 7.301 -40.562 -7.664 1 76.38 43 ALA B O 1
ATOM 3337 N N . SER B 1 44 ? 8.312 -42.5 -7.336 1 77.81 44 SER B N 1
ATOM 3338 C CA . SER B 1 44 ? 8.562 -42.219 -5.922 1 77.81 44 SER B CA 1
ATOM 3339 C C . SER B 1 44 ? 9.742 -41.25 -5.746 1 77.81 44 SER B C 1
ATOM 3341 O O . SER B 1 44 ? 9.922 -40.688 -4.672 1 77.81 44 SER B O 1
ATOM 3343 N N . HIS B 1 45 ? 10.5 -41.156 -6.824 1 86.69 45 HIS B N 1
ATOM 3344 C CA . HIS B 1 45 ? 11.641 -40.25 -6.746 1 86.69 45 HIS B CA 1
ATOM 3345 C C . HIS B 1 45 ? 11.211 -38.812 -6.863 1 86.69 45 HIS B C 1
ATOM 3347 O O . HIS B 1 45 ? 10.297 -38.469 -7.625 1 86.69 45 HIS B O 1
ATOM 3353 N N . VAL B 1 46 ? 11.883 -38 -6.078 1 91 46 VAL B N 1
ATOM 3354 C CA . VAL B 1 46 ? 11.594 -36.562 -6.07 1 91 46 VAL B CA 1
ATOM 3355 C C . VAL B 1 46 ? 12.383 -35.875 -7.18 1 91 46 VAL B C 1
ATOM 3357 O O . VAL B 1 46 ? 13.523 -36.219 -7.461 1 91 46 VAL B O 1
ATOM 3360 N N . VAL B 1 47 ? 11.75 -34.969 -7.875 1 94.12 47 VAL B N 1
ATOM 3361 C CA . VAL B 1 47 ? 12.438 -34.125 -8.859 1 94.12 47 VAL B CA 1
ATOM 3362 C C . VAL B 1 47 ? 13.086 -32.938 -8.156 1 94.12 47 VAL B C 1
ATOM 3364 O O . VAL B 1 47 ? 12.391 -32.125 -7.531 1 94.12 47 VAL B O 1
ATOM 3367 N N . HIS B 1 48 ? 14.359 -32.812 -8.242 1 94.69 48 HIS B N 1
ATOM 3368 C CA . HIS B 1 48 ? 15.078 -31.688 -7.66 1 94.69 48 HIS B CA 1
ATOM 3369 C C . HIS B 1 48 ? 15.258 -30.562 -8.672 1 94.69 48 HIS B C 1
ATOM 3371 O O . HIS B 1 48 ? 15.898 -30.75 -9.711 1 94.69 48 HIS B O 1
ATOM 3377 N N . VAL B 1 49 ? 14.672 -29.469 -8.367 1 96.38 49 VAL B N 1
ATOM 3378 C CA . VAL B 1 49 ? 14.789 -28.297 -9.227 1 96.38 49 VAL B CA 1
ATOM 3379 C C . VAL B 1 49 ? 15.719 -27.266 -8.57 1 96.38 49 VAL B C 1
ATOM 3381 O O . VAL B 1 49 ? 15.438 -26.797 -7.461 1 96.38 49 VAL B O 1
ATOM 3384 N N . GLN B 1 50 ? 16.812 -26.922 -9.219 1 96.44 50 GLN B N 1
ATOM 3385 C CA . GLN B 1 50 ? 17.734 -25.906 -8.727 1 96.44 50 GLN B CA 1
ATOM 3386 C C . GLN B 1 50 ? 17.328 -24.516 -9.219 1 96.44 50 GLN B C 1
ATOM 3388 O O . GLN B 1 50 ? 17.031 -24.328 -10.398 1 96.44 50 GLN B O 1
ATOM 3393 N N . LEU B 1 51 ? 17.344 -23.609 -8.281 1 96.12 51 LEU B N 1
ATOM 3394 C CA . LEU B 1 51 ? 16.984 -22.234 -8.594 1 96.12 51 LEU B CA 1
ATOM 3395 C C . LEU B 1 51 ? 18.188 -21.312 -8.469 1 96.12 51 LEU B C 1
ATOM 3397 O O . LEU B 1 51 ? 18.781 -21.203 -7.391 1 96.12 51 LEU B O 1
ATOM 3401 N N . ASP B 1 52 ? 18.578 -20.703 -9.555 1 97.06 52 ASP B N 1
ATOM 3402 C CA . ASP B 1 52 ? 19.562 -19.625 -9.57 1 97.06 52 ASP B CA 1
ATOM 3403 C C . ASP B 1 52 ? 18.875 -18.281 -9.812 1 97.06 52 ASP B C 1
ATOM 3405 O O . ASP B 1 52 ? 17.938 -18.188 -10.609 1 97.06 52 ASP B O 1
ATOM 3409 N N . ILE B 1 53 ? 19.359 -17.312 -9.102 1 97.12 53 ILE B N 1
ATOM 3410 C CA . ILE B 1 53 ? 18.781 -15.977 -9.266 1 97.12 53 ILE B CA 1
ATOM 3411 C C . ILE B 1 53 ? 19.875 -15 -9.703 1 97.12 53 ILE B C 1
ATOM 3413 O O . ILE B 1 53 ? 20.969 -15 -9.148 1 97.12 53 ILE B O 1
ATOM 3417 N N . GLN B 1 54 ? 19.578 -14.312 -10.734 1 97.25 54 GLN B N 1
ATOM 3418 C CA . GLN B 1 54 ? 20.438 -13.219 -11.188 1 97.25 54 GLN B CA 1
ATOM 3419 C C . GLN B 1 54 ? 19.703 -11.883 -11.102 1 97.25 54 GLN B C 1
ATOM 3421 O O . GLN B 1 54 ? 18.75 -11.648 -11.844 1 97.25 54 GLN B O 1
ATOM 3426 N N . VAL B 1 55 ? 20.203 -11.055 -10.273 1 97.5 55 VAL B N 1
ATOM 3427 C CA . VAL B 1 55 ? 19.625 -9.727 -10.148 1 97.5 55 VAL B CA 1
ATOM 3428 C C . VAL B 1 55 ? 20.281 -8.766 -11.133 1 97.5 55 VAL B C 1
ATOM 3430 O O . VAL B 1 55 ? 21.484 -8.484 -11.016 1 97.5 55 VAL B O 1
ATOM 3433 N N . ILE B 1 56 ? 19.547 -8.203 -12.016 1 96.5 56 ILE B N 1
ATOM 3434 C CA . ILE B 1 56 ? 20.109 -7.402 -13.094 1 96.5 56 ILE B CA 1
ATOM 3435 C C . ILE B 1 56 ? 20.078 -5.926 -12.711 1 96.5 56 ILE B C 1
ATOM 3437 O O . ILE B 1 56 ? 21.125 -5.277 -12.672 1 96.5 56 ILE B O 1
ATOM 3441 N N . TYR B 1 57 ? 18.938 -5.43 -12.43 1 95.19 57 TYR B N 1
ATOM 3442 C CA . TYR B 1 57 ? 18.844 -4.062 -11.922 1 95.19 57 TYR B CA 1
ATOM 3443 C C . TYR B 1 57 ? 17.562 -3.859 -11.125 1 95.19 57 TYR B C 1
ATOM 3445 O O . TYR B 1 57 ? 16.594 -4.605 -11.297 1 95.19 57 TYR B O 1
ATOM 3453 N N . ILE B 1 58 ? 17.609 -2.871 -10.289 1 95.38 58 ILE B N 1
ATOM 3454 C CA . ILE B 1 58 ? 16.469 -2.51 -9.453 1 95.38 58 ILE B CA 1
ATOM 3455 C C . ILE B 1 58 ? 15.703 -1.36 -10.094 1 95.38 58 ILE B C 1
ATOM 3457 O O . ILE B 1 58 ? 16.297 -0.365 -10.516 1 95.38 58 ILE B O 1
ATOM 3461 N N . LEU B 1 59 ? 14.469 -1.567 -10.32 1 93.31 59 LEU B N 1
ATOM 3462 C CA . LEU B 1 59 ? 13.617 -0.501 -10.852 1 93.31 59 LEU B CA 1
ATOM 3463 C C . LEU B 1 59 ? 13.188 0.448 -9.734 1 93.31 59 LEU B C 1
ATOM 3465 O O . LEU B 1 59 ? 13.312 1.668 -9.875 1 93.31 59 LEU B O 1
ATOM 3469 N N . GLY B 1 60 ? 12.648 -0.182 -8.625 1 91 60 GLY B N 1
ATOM 3470 C CA . GLY B 1 60 ? 12.32 0.694 -7.512 1 91 60 GLY B CA 1
ATOM 3471 C C . GLY B 1 60 ? 11.172 0.182 -6.668 1 91 60 GLY B C 1
ATOM 3472 O O . GLY B 1 60 ? 10.703 -0.941 -6.863 1 91 60 GLY B O 1
ATOM 3473 N N . LEU B 1 61 ? 10.922 0.964 -5.66 1 90.62 61 LEU B N 1
ATOM 3474 C CA . LEU B 1 61 ? 9.852 0.684 -4.707 1 90.62 61 LEU B CA 1
ATOM 3475 C C . LEU B 1 61 ? 8.781 1.767 -4.762 1 90.62 61 LEU B C 1
ATOM 3477 O O . LEU B 1 61 ? 9.094 2.959 -4.785 1 90.62 61 LEU B O 1
ATOM 3481 N N . GLU B 1 62 ? 7.551 1.312 -4.883 1 84.31 62 GLU B N 1
ATOM 3482 C CA . GLU B 1 62 ? 6.406 2.219 -4.844 1 84.31 62 GLU B CA 1
ATOM 3483 C C . GLU B 1 62 ? 5.691 2.145 -3.498 1 84.31 62 GLU B C 1
ATOM 3485 O O . GLU B 1 62 ? 5.141 1.103 -3.139 1 84.31 62 GLU B O 1
ATOM 3490 N N . ASP B 1 63 ? 5.602 3.195 -2.836 1 76.25 63 ASP B N 1
ATOM 3491 C CA . ASP B 1 63 ? 5.102 3.217 -1.466 1 76.25 63 ASP B CA 1
ATOM 3492 C C . ASP B 1 63 ? 3.584 3.055 -1.434 1 76.25 63 ASP B C 1
ATOM 3494 O O . ASP B 1 63 ? 3.049 2.348 -0.577 1 76.25 63 ASP B O 1
ATOM 3498 N N . ARG B 1 64 ? 2.877 3.707 -2.322 1 71.31 64 ARG B N 1
ATOM 3499 C CA . ARG B 1 64 ? 1.418 3.697 -2.285 1 71.31 64 ARG B CA 1
ATOM 3500 C C . ARG B 1 64 ? 0.874 2.295 -2.529 1 71.31 64 ARG B C 1
ATOM 3502 O O . ARG B 1 64 ? -0.042 1.849 -1.834 1 71.31 64 ARG B O 1
ATOM 3509 N N . GLU B 1 65 ? 1.569 1.635 -3.393 1 74.69 65 GLU B N 1
ATOM 3510 C CA . GLU B 1 65 ? 1.064 0.32 -3.775 1 74.69 65 GLU B CA 1
ATOM 3511 C C . GLU B 1 65 ? 1.794 -0.791 -3.023 1 74.69 65 GLU B C 1
ATOM 3513 O O . GLU B 1 65 ? 1.334 -1.934 -2.996 1 74.69 65 GLU B O 1
ATOM 3518 N N . GLY B 1 66 ? 2.869 -0.4 -2.389 1 82.88 66 GLY B N 1
ATOM 3519 C CA . GLY B 1 66 ? 3.678 -1.436 -1.766 1 82.88 66 GLY B CA 1
ATOM 3520 C C . GLY B 1 66 ? 4.258 -2.42 -2.764 1 82.88 66 GLY B C 1
ATOM 3521 O O . GLY B 1 66 ? 4.168 -3.633 -2.57 1 82.88 66 GLY B O 1
ATOM 3522 N N . LYS B 1 67 ? 4.719 -1.896 -3.832 1 90.44 67 LYS B N 1
ATOM 3523 C CA . LYS B 1 67 ? 5.203 -2.701 -4.949 1 90.44 67 LYS B CA 1
ATOM 3524 C C . LYS B 1 67 ? 6.715 -2.551 -5.121 1 90.44 67 LYS B C 1
ATOM 3526 O O . LYS B 1 67 ? 7.219 -1.434 -5.246 1 90.44 67 LYS B O 1
ATOM 3531 N N . PHE B 1 68 ? 7.406 -3.674 -5.086 1 95.69 68 PHE B N 1
ATOM 3532 C CA . PHE B 1 68 ? 8.836 -3.736 -5.379 1 95.69 68 PHE B CA 1
ATOM 3533 C C . PHE B 1 68 ? 9.078 -4.344 -6.758 1 95.69 68 PHE B C 1
ATOM 3535 O O . PHE B 1 68 ? 8.695 -5.488 -7.012 1 95.69 68 PHE B O 1
ATOM 3542 N N . SER B 1 69 ? 9.742 -3.564 -7.676 1 96.12 69 SER B N 1
ATOM 3543 C CA . SER B 1 69 ? 9.984 -4.027 -9.039 1 96.12 69 SER B CA 1
ATOM 3544 C C . SER B 1 69 ? 11.477 -4.16 -9.32 1 96.12 69 SER B C 1
ATOM 3546 O O . SER B 1 69 ? 12.266 -3.281 -8.961 1 96.12 69 SER B O 1
ATOM 3548 N N . GLN B 1 70 ? 11.797 -5.184 -9.922 1 96.38 70 GLN B N 1
ATOM 3549 C CA . GLN B 1 70 ? 13.188 -5.457 -10.281 1 96.38 70 GLN B CA 1
ATOM 3550 C C . GLN B 1 70 ? 13.266 -6.289 -11.562 1 96.38 70 GLN B C 1
ATOM 3552 O O . GLN B 1 70 ? 12.328 -7.004 -11.898 1 96.38 70 GLN B O 1
ATOM 3557 N N . ALA B 1 71 ? 14.359 -6.09 -12.234 1 96.62 71 ALA B N 1
ATOM 3558 C CA . ALA B 1 71 ? 14.695 -7 -13.32 1 96.62 71 ALA B CA 1
ATOM 3559 C C . ALA B 1 71 ? 15.586 -8.133 -12.836 1 96.62 71 ALA B C 1
ATOM 3561 O O . ALA B 1 71 ? 16.672 -7.895 -12.297 1 96.62 71 ALA B O 1
ATOM 3562 N N . LEU B 1 72 ? 15.109 -9.32 -12.984 1 96.25 72 LEU B N 1
ATOM 3563 C CA . LEU B 1 72 ? 15.93 -10.445 -12.547 1 96.25 72 LEU B CA 1
ATOM 3564 C C . LEU B 1 72 ? 15.695 -11.664 -13.43 1 96.25 72 LEU B C 1
ATOM 3566 O O . LEU B 1 72 ? 14.719 -11.711 -14.18 1 96.25 72 LEU B O 1
ATOM 3570 N N . ASN B 1 73 ? 16.625 -12.578 -13.398 1 96.88 73 ASN B N 1
ATOM 3571 C CA . ASN B 1 73 ? 16.516 -13.883 -14.031 1 96.88 73 ASN B CA 1
ATOM 3572 C C . ASN B 1 73 ? 16.344 -14.992 -13 1 96.88 73 ASN B C 1
ATOM 3574 O O . ASN B 1 73 ? 17.094 -15.062 -12.023 1 96.88 73 ASN B O 1
ATOM 3578 N N . LEU B 1 74 ? 15.32 -15.742 -13.195 1 97.06 74 LEU B N 1
ATOM 3579 C CA . LEU B 1 74 ? 15.18 -17 -12.461 1 97.06 74 LEU B CA 1
ATOM 3580 C C . LEU B 1 74 ? 15.594 -18.188 -13.328 1 97.06 74 LEU B C 1
ATOM 3582 O O . LEU B 1 74 ? 14.906 -18.516 -14.305 1 97.06 74 LEU B O 1
ATOM 3586 N N . ILE B 1 75 ? 16.656 -18.766 -13.008 1 97.44 75 ILE B N 1
ATOM 3587 C CA . ILE B 1 75 ? 17.156 -19.891 -13.789 1 97.44 75 ILE B CA 1
ATOM 3588 C C . ILE B 1 75 ? 16.828 -21.203 -13.078 1 97.44 75 ILE B C 1
ATOM 3590 O O . ILE B 1 75 ? 17.203 -21.422 -11.93 1 97.44 75 ILE B O 1
ATOM 3594 N N . LEU B 1 76 ? 16.125 -22 -13.734 1 97.62 76 LEU B N 1
ATOM 3595 C CA . LEU B 1 76 ? 15.719 -23.297 -13.203 1 97.62 76 LEU B CA 1
ATOM 3596 C C . LEU B 1 76 ? 16.438 -24.422 -13.93 1 97.62 76 LEU B C 1
ATOM 3598 O O . LEU B 1 76 ? 16.5 -24.438 -15.156 1 97.62 76 LEU B O 1
ATOM 3602 N N . THR B 1 77 ? 16.984 -25.312 -13.195 1 97.88 77 THR B N 1
ATOM 3603 C CA . THR B 1 77 ? 17.688 -26.469 -13.75 1 97.88 77 THR B CA 1
ATOM 3604 C C . THR B 1 77 ? 17.234 -27.766 -13.062 1 97.88 77 THR B C 1
ATOM 3606 O O . THR B 1 77 ? 17.156 -27.828 -11.836 1 97.88 77 THR B O 1
ATOM 3609 N N . TRP B 1 78 ? 16.875 -28.719 -13.836 1 97.5 78 TRP B N 1
ATOM 3610 C CA . TRP B 1 78 ? 16.531 -30.031 -13.305 1 97.5 78 TRP B CA 1
ATOM 3611 C C . TRP B 1 78 ? 17 -31.141 -14.258 1 97.5 78 TRP B C 1
ATOM 3613 O O . TRP B 1 78 ? 17.547 -30.859 -15.32 1 97.5 78 TRP B O 1
ATOM 3623 N N . THR B 1 79 ? 16.891 -32.375 -13.805 1 96.94 79 THR B N 1
ATOM 3624 C CA . THR B 1 79 ? 17.266 -33.531 -14.633 1 96.94 79 THR B CA 1
ATOM 3625 C C . THR B 1 79 ? 16.016 -34.281 -15.094 1 96.94 79 THR B C 1
ATOM 3627 O O . THR B 1 79 ? 15.188 -34.688 -14.281 1 96.94 79 THR B O 1
ATOM 3630 N N . ASP B 1 80 ? 15.883 -34.344 -16.375 1 95.69 80 ASP B N 1
ATOM 3631 C CA . ASP B 1 80 ? 14.828 -35.188 -16.969 1 95.69 80 ASP B CA 1
ATOM 3632 C C . ASP B 1 80 ? 15.367 -36.562 -17.375 1 95.69 80 ASP B C 1
ATOM 3634 O O . ASP B 1 80 ? 16.109 -36.656 -18.344 1 95.69 80 ASP B O 1
ATOM 3638 N N . GLU B 1 81 ? 14.891 -37.594 -16.75 1 91.75 81 GLU B N 1
ATOM 3639 C CA . GLU B 1 81 ? 15.438 -38.906 -16.953 1 91.75 81 GLU B CA 1
ATOM 3640 C C . GLU B 1 81 ? 15.016 -39.5 -18.297 1 91.75 81 GLU B C 1
ATOM 3642 O O . GLU B 1 81 ? 15.617 -40.438 -18.797 1 91.75 81 GLU B O 1
ATOM 3647 N N . PHE B 1 82 ? 14.008 -38.875 -18.938 1 91 82 PHE B N 1
ATOM 3648 C CA . PHE B 1 82 ? 13.5 -39.406 -20.203 1 91 82 PHE B CA 1
ATOM 3649 C C . PHE B 1 82 ? 14.227 -38.75 -21.375 1 91 82 PHE B C 1
ATOM 3651 O O . PHE B 1 82 ? 14.086 -39.219 -22.516 1 91 82 PHE B O 1
ATOM 3658 N N . LEU B 1 83 ? 14.953 -37.781 -21.078 1 93.69 83 LEU B N 1
ATOM 3659 C CA . LEU B 1 83 ? 15.539 -37 -22.172 1 93.69 83 LEU B CA 1
ATOM 3660 C C . LEU B 1 83 ? 17.047 -37.188 -22.219 1 93.69 83 LEU B C 1
ATOM 3662 O O . LEU B 1 83 ? 17.797 -36.219 -22.359 1 93.69 83 LEU B O 1
ATOM 3666 N N . ARG B 1 84 ? 17.469 -38.344 -22.141 1 92.75 84 ARG B N 1
ATOM 3667 C CA . ARG B 1 84 ? 18.891 -38.688 -22.297 1 92.75 84 ARG B CA 1
ATOM 3668 C C . ARG B 1 84 ? 19.141 -39.344 -23.656 1 92.75 84 ARG B C 1
ATOM 3670 O O . ARG B 1 84 ? 18.312 -40.125 -24.141 1 92.75 84 ARG B O 1
ATOM 3677 N N . TRP B 1 85 ? 20.328 -39 -24.281 1 92.06 85 TRP B N 1
ATOM 3678 C CA . TRP B 1 85 ? 20.688 -39.656 -25.531 1 92.06 85 TRP B CA 1
ATOM 3679 C C . TRP B 1 85 ? 22.203 -39.75 -25.688 1 92.06 85 TRP B C 1
ATOM 3681 O O . TRP B 1 85 ? 22.953 -39.094 -24.984 1 92.06 85 TRP B O 1
ATOM 3691 N N . ASN B 1 86 ? 22.578 -40.688 -26.562 1 90.69 86 ASN B N 1
ATOM 3692 C CA . ASN B 1 86 ? 23.984 -40.812 -26.922 1 90.69 86 ASN B CA 1
ATOM 3693 C C . ASN B 1 86 ? 24.359 -39.906 -28.094 1 90.69 86 ASN B C 1
ATOM 3695 O O . ASN B 1 86 ? 23.859 -40.094 -29.203 1 90.69 86 ASN B O 1
ATOM 3699 N N . THR B 1 87 ? 25.25 -39.031 -27.828 1 90.19 87 THR B N 1
ATOM 3700 C CA . THR B 1 87 ? 25.609 -38.031 -28.812 1 90.19 87 THR B CA 1
ATOM 3701 C C . THR B 1 87 ? 26.188 -38.688 -30.062 1 90.19 87 THR B C 1
ATOM 3703 O O . THR B 1 87 ? 26.047 -38.156 -31.172 1 90.19 87 THR B O 1
ATOM 3706 N N . SER B 1 88 ? 26.75 -39.781 -29.938 1 88.5 88 SER B N 1
ATOM 3707 C CA . SER B 1 88 ? 27.391 -40.469 -31.062 1 88.5 88 SER B CA 1
ATOM 3708 C C . SER B 1 88 ? 26.344 -40.906 -32.094 1 88.5 88 SER B C 1
ATOM 3710 O O . SER B 1 88 ? 26.641 -41 -33.281 1 88.5 88 SER B O 1
ATOM 3712 N N . GLU B 1 89 ? 25.203 -41.094 -31.625 1 86.81 89 GLU B N 1
ATOM 3713 C CA . GLU B 1 89 ? 24.141 -41.562 -32.5 1 86.81 89 GLU B CA 1
ATOM 3714 C C . GLU B 1 89 ? 23.531 -40.438 -33.312 1 86.81 89 GLU B C 1
ATOM 3716 O O . GLU B 1 89 ? 22.828 -40.656 -34.281 1 86.81 89 GLU B O 1
ATOM 3721 N N . TYR B 1 90 ? 23.766 -39.25 -32.875 1 87.88 90 TYR B N 1
ATOM 3722 C CA . TYR B 1 90 ? 23.156 -38.094 -33.531 1 87.88 90 TYR B CA 1
ATOM 3723 C C . TYR B 1 90 ? 24.203 -37.062 -33.906 1 87.88 90 TYR B C 1
ATOM 3725 O O . TYR B 1 90 ? 24.047 -35.875 -33.656 1 87.88 90 TYR B O 1
ATOM 3733 N N . ASP B 1 91 ? 25.328 -37.375 -34.531 1 84.94 91 ASP B N 1
ATOM 3734 C CA . ASP B 1 91 ? 26.375 -36.531 -35.062 1 84.94 91 ASP B CA 1
ATOM 3735 C C . ASP B 1 91 ? 26.938 -35.594 -34 1 84.94 91 ASP B C 1
ATOM 3737 O O . ASP B 1 91 ? 27.125 -34.406 -34.25 1 84.94 91 ASP B O 1
ATOM 3741 N N . ASP B 1 92 ? 26.953 -36 -32.781 1 85.31 92 ASP B N 1
ATOM 3742 C CA . ASP B 1 92 ? 27.609 -35.344 -31.656 1 85.31 92 ASP B CA 1
ATOM 3743 C C . ASP B 1 92 ? 26.812 -34.094 -31.203 1 85.31 92 ASP B C 1
ATOM 3745 O O . ASP B 1 92 ? 27.406 -33.125 -30.75 1 85.31 92 ASP B O 1
ATOM 3749 N N . VAL B 1 93 ? 25.516 -34.156 -31.547 1 89.06 93 VAL B N 1
ATOM 3750 C CA . VAL B 1 93 ? 24.656 -33.094 -31 1 89.06 93 VAL B CA 1
ATOM 3751 C C . VAL B 1 93 ? 24.578 -33.25 -29.469 1 89.06 93 VAL B C 1
ATOM 3753 O O . VAL B 1 93 ? 24.172 -34.281 -28.953 1 89.06 93 VAL B O 1
ATOM 3756 N N . GLU B 1 94 ? 24.984 -32.188 -28.766 1 92.31 94 GLU B N 1
ATOM 3757 C CA . GLU B 1 94 ? 25.062 -32.25 -27.297 1 92.31 94 GLU B CA 1
ATOM 3758 C C . GLU B 1 94 ? 23.859 -31.594 -26.641 1 92.31 94 GLU B C 1
ATOM 3760 O O . GLU B 1 94 ? 23.531 -31.891 -25.5 1 92.31 94 GLU B O 1
ATOM 3765 N N . THR B 1 95 ? 23.297 -30.641 -27.328 1 93.62 95 THR B N 1
ATOM 3766 C CA . THR B 1 95 ? 22.188 -29.906 -26.75 1 93.62 95 THR B CA 1
ATOM 3767 C C . THR B 1 95 ? 21.156 -29.547 -27.828 1 93.62 95 THR B C 1
ATOM 3769 O O . THR B 1 95 ? 21.484 -29.547 -29.016 1 93.62 95 THR B O 1
ATOM 3772 N N . PHE B 1 96 ? 19.938 -29.344 -27.484 1 92.5 96 PHE B N 1
ATOM 3773 C CA . PHE B 1 96 ? 18.938 -28.766 -28.359 1 92.5 96 PHE B CA 1
ATOM 3774 C C . PHE B 1 96 ? 18 -27.844 -27.578 1 92.5 96 PHE B C 1
ATOM 3776 O O . PHE B 1 96 ? 18 -27.844 -26.344 1 92.5 96 PHE B O 1
ATOM 3783 N N . VAL B 1 97 ? 17.328 -26.953 -28.281 1 94.19 97 VAL B N 1
ATOM 3784 C CA . VAL B 1 97 ? 16.406 -25.984 -27.688 1 94.19 97 VAL B CA 1
ATOM 3785 C C . VAL B 1 97 ? 14.984 -26.25 -28.156 1 94.19 97 VAL B C 1
ATOM 3787 O O . VAL B 1 97 ? 14.773 -26.594 -29.328 1 94.19 97 VAL B O 1
ATOM 3790 N N . THR B 1 98 ? 14.023 -26.203 -27.219 1 94.19 98 THR B N 1
ATOM 3791 C CA . THR B 1 98 ? 12.625 -26.438 -27.578 1 94.19 98 THR B CA 1
ATOM 3792 C C . THR B 1 98 ? 11.703 -25.547 -26.75 1 94.19 98 THR B C 1
ATOM 3794 O O . THR B 1 98 ? 12.164 -24.797 -25.875 1 94.19 98 THR B O 1
ATOM 3797 N N . GLU B 1 99 ? 10.453 -25.609 -27.078 1 93.56 99 GLU B N 1
ATOM 3798 C CA . GLU B 1 99 ? 9.445 -24.844 -26.344 1 93.56 99 GLU B CA 1
ATOM 3799 C C . GLU B 1 99 ? 9.133 -25.484 -25 1 93.56 99 GLU B C 1
ATOM 3801 O O . GLU B 1 99 ? 9.102 -26.719 -24.891 1 93.56 99 GLU B O 1
ATOM 3806 N N . PRO B 1 100 ? 8.859 -24.672 -24.031 1 92.81 100 PRO B N 1
ATOM 3807 C CA . PRO B 1 100 ? 8.555 -25.203 -22.703 1 92.81 100 PRO B CA 1
ATOM 3808 C C . PRO B 1 100 ? 7.34 -26.125 -22.703 1 92.81 100 PRO B C 1
ATOM 3810 O O . PRO B 1 100 ? 7.266 -27.047 -21.891 1 92.81 100 PRO B O 1
ATOM 3813 N N . ALA B 1 101 ? 6.449 -25.969 -23.641 1 88.44 101 ALA B N 1
ATOM 3814 C CA . ALA B 1 101 ? 5.227 -26.766 -23.688 1 88.44 101 ALA B CA 1
ATOM 3815 C C . ALA B 1 101 ? 5.523 -28.188 -24.156 1 88.44 101 ALA B C 1
ATOM 3817 O O . ALA B 1 101 ? 4.734 -29.109 -23.906 1 88.44 101 ALA B O 1
ATOM 3818 N N . SER B 1 102 ? 6.668 -28.359 -24.75 1 91.19 102 SER B N 1
ATOM 3819 C CA . SER B 1 102 ? 6.992 -29.641 -25.359 1 91.19 102 SER B CA 1
ATOM 3820 C C . SER B 1 102 ? 7.609 -30.594 -24.344 1 91.19 102 SER B C 1
ATOM 3822 O O . SER B 1 102 ? 7.711 -31.797 -24.594 1 91.19 102 SER B O 1
ATOM 3824 N N . ILE B 1 103 ? 8.023 -30.078 -23.203 1 93.94 103 ILE B N 1
ATOM 3825 C CA . ILE B 1 103 ? 8.617 -30.922 -22.188 1 93.94 103 ILE B CA 1
ATOM 3826 C C . ILE B 1 103 ? 8 -30.594 -20.828 1 93.94 103 ILE B C 1
ATOM 3828 O O . ILE B 1 103 ? 7.281 -29.594 -20.688 1 93.94 103 ILE B O 1
ATOM 3832 N N . TRP B 1 104 ? 8.281 -31.406 -19.875 1 93.31 104 TRP B N 1
ATOM 3833 C CA . TRP B 1 104 ? 7.832 -31.125 -18.516 1 93.31 104 TRP B CA 1
ATOM 3834 C C . TRP B 1 104 ? 8.609 -29.953 -17.922 1 93.31 104 TRP B C 1
ATOM 3836 O O . TRP B 1 104 ? 9.836 -29.906 -18.016 1 93.31 104 TRP B O 1
ATOM 3846 N N . THR B 1 105 ? 7.906 -29.047 -17.438 1 94 105 THR B N 1
ATOM 3847 C CA . THR B 1 105 ? 8.5 -27.953 -16.672 1 94 105 THR B CA 1
ATOM 3848 C C . THR B 1 105 ? 7.883 -27.844 -15.289 1 94 105 THR B C 1
ATOM 3850 O O . THR B 1 105 ? 6.703 -28.156 -15.109 1 94 105 THR B O 1
ATOM 3853 N N . PRO B 1 106 ? 8.719 -27.547 -14.336 1 92.44 106 PRO B N 1
ATOM 3854 C CA . PRO B 1 106 ? 8.117 -27.344 -13.016 1 92.44 106 PRO B CA 1
ATOM 3855 C C . PRO B 1 106 ? 7.168 -26.141 -12.969 1 92.44 106 PRO B C 1
ATOM 3857 O O . PRO B 1 106 ? 7.363 -25.172 -13.695 1 92.44 106 PRO B O 1
ATOM 3860 N N . ASP B 1 107 ? 6.152 -26.375 -12.141 1 89.19 107 ASP B N 1
ATOM 3861 C CA . ASP B 1 107 ? 5.297 -25.219 -11.852 1 89.19 107 ASP B CA 1
ATOM 3862 C C . ASP B 1 107 ? 6.016 -24.219 -10.953 1 89.19 107 ASP B C 1
ATOM 3864 O O . ASP B 1 107 ? 6.559 -24.594 -9.906 1 89.19 107 ASP B O 1
ATOM 3868 N N . VAL B 1 108 ? 6.168 -23.031 -11.438 1 91.19 108 VAL B N 1
ATOM 3869 C CA . VAL B 1 108 ? 6.867 -22 -10.672 1 91.19 108 VAL B CA 1
ATOM 3870 C C . VAL B 1 108 ? 5.898 -20.875 -10.305 1 91.19 108 VAL B C 1
ATOM 3872 O O . VAL B 1 108 ? 5.332 -20.234 -11.188 1 91.19 108 VAL B O 1
ATOM 3875 N N . THR B 1 109 ? 5.738 -20.75 -9.039 1 89.56 109 THR B N 1
ATOM 3876 C CA . THR B 1 109 ? 4.906 -19.688 -8.508 1 89.56 109 THR B CA 1
ATOM 3877 C C . THR B 1 109 ? 5.734 -18.734 -7.648 1 89.56 109 THR B C 1
ATOM 3879 O O . THR B 1 109 ? 6.516 -19.172 -6.801 1 89.56 109 THR B O 1
ATOM 3882 N N . VAL B 1 110 ? 5.621 -17.484 -7.984 1 91.56 110 VAL B N 1
ATOM 3883 C CA . VAL B 1 110 ? 6.238 -16.469 -7.145 1 91.56 110 VAL B CA 1
ATOM 3884 C C . VAL B 1 110 ? 5.203 -15.898 -6.176 1 91.56 110 VAL B C 1
ATOM 3886 O O . VAL B 1 110 ? 4.336 -15.109 -6.57 1 91.56 110 VAL B O 1
ATOM 3889 N N . TYR B 1 111 ? 5.434 -16.281 -4.93 1 86.38 111 TYR B N 1
ATOM 3890 C CA . TYR B 1 111 ? 4.527 -15.781 -3.902 1 86.38 111 TYR B CA 1
ATOM 3891 C C . TYR B 1 111 ? 4.824 -14.32 -3.566 1 86.38 111 TYR B C 1
ATOM 3893 O O . TYR B 1 111 ? 5.953 -13.977 -3.211 1 86.38 111 TYR B O 1
ATOM 3901 N N . GLY B 1 112 ? 3.785 -13.484 -3.748 1 83.12 112 GLY B N 1
ATOM 3902 C CA . GLY B 1 112 ? 3.965 -12.062 -3.531 1 83.12 112 GLY B CA 1
ATOM 3903 C C . GLY B 1 112 ? 3.973 -11.258 -4.816 1 83.12 112 GLY B C 1
ATOM 3904 O O . GLY B 1 112 ? 4.043 -10.023 -4.785 1 83.12 112 GLY B O 1
ATOM 3905 N N . LYS B 1 113 ? 3.982 -12.023 -5.895 1 88.38 113 LYS B N 1
ATOM 3906 C CA . LYS B 1 113 ? 3.93 -11.359 -7.191 1 88.38 113 LYS B CA 1
ATOM 3907 C C . LYS B 1 113 ? 2.672 -10.5 -7.32 1 88.38 113 LYS B C 1
ATOM 3909 O O . LYS B 1 113 ? 1.577 -10.945 -6.965 1 88.38 113 LYS B O 1
ATOM 3914 N N . MET B 1 114 ? 2.908 -9.281 -7.715 1 85.81 114 MET B N 1
ATOM 3915 C CA . MET B 1 114 ? 1.803 -8.344 -7.844 1 85.81 114 MET B CA 1
ATOM 3916 C C . MET B 1 114 ? 1.211 -8.391 -9.25 1 85.81 114 MET B C 1
ATOM 3918 O O . MET B 1 114 ? 1.261 -7.398 -9.984 1 85.81 114 MET B O 1
ATOM 3922 N N . ASP B 1 115 ? 0.684 -9.516 -9.57 1 78.62 115 ASP B N 1
ATOM 3923 C CA . ASP B 1 115 ? 0.027 -9.758 -10.852 1 78.62 115 ASP B CA 1
ATOM 3924 C C . ASP B 1 115 ? -1.144 -10.719 -10.695 1 78.62 115 ASP B C 1
ATOM 3926 O O . ASP B 1 115 ? -1.259 -11.406 -9.68 1 78.62 115 ASP B O 1
ATOM 3930 N N . THR B 1 116 ? -1.97 -10.68 -11.625 1 70.25 116 THR B N 1
ATOM 3931 C CA . THR B 1 116 ? -3.137 -11.555 -11.594 1 70.25 116 THR B CA 1
ATOM 3932 C C . THR B 1 116 ? -2.713 -13.016 -11.602 1 70.25 116 THR B C 1
ATOM 3934 O O . THR B 1 116 ? -3.348 -13.852 -10.961 1 70.25 116 THR B O 1
ATOM 3937 N N . ASN B 1 117 ? -1.698 -13.219 -12.352 1 72.75 117 ASN B N 1
ATOM 3938 C CA . ASN B 1 117 ? -1.134 -14.562 -12.422 1 72.75 117 ASN B CA 1
ATOM 3939 C C . ASN B 1 117 ? 0.196 -14.648 -11.672 1 72.75 117 ASN B C 1
ATOM 3941 O O . ASN B 1 117 ? 1.149 -13.945 -12.016 1 72.75 117 ASN B O 1
ATOM 3945 N N . GLN B 1 118 ? 0.172 -15.492 -10.68 1 76.75 118 GLN B N 1
ATOM 3946 C CA . GLN B 1 118 ? 1.382 -15.578 -9.867 1 76.75 118 GLN B CA 1
ATOM 3947 C C . GLN B 1 118 ? 2.385 -16.562 -10.469 1 76.75 118 GLN B C 1
ATOM 3949 O O . GLN B 1 118 ? 3.504 -16.688 -9.969 1 76.75 118 GLN B O 1
ATOM 3954 N N . GLY B 1 119 ? 2.002 -17.109 -11.539 1 82 119 GLY B N 1
ATOM 3955 C CA . GLY B 1 119 ? 2.955 -17.922 -12.273 1 82 119 GLY B CA 1
ATOM 3956 C C . GLY B 1 119 ? 3.91 -17.109 -13.125 1 82 119 GLY B C 1
ATOM 3957 O O . GLY B 1 119 ? 3.734 -15.891 -13.266 1 82 119 GLY B O 1
ATOM 3958 N N . VAL B 1 120 ? 5.012 -17.828 -13.523 1 86.75 120 VAL B N 1
ATOM 3959 C CA . VAL B 1 120 ? 5.969 -17.141 -14.383 1 86.75 120 VAL B CA 1
ATOM 3960 C C . VAL B 1 120 ? 6.023 -17.812 -15.742 1 86.75 120 VAL B C 1
ATOM 3962 O O . VAL B 1 120 ? 5.836 -19.031 -15.844 1 86.75 120 VAL B O 1
ATOM 3965 N N . ASP B 1 121 ? 6.195 -17.016 -16.734 1 86.25 121 ASP B N 1
ATOM 3966 C CA . ASP B 1 121 ? 6.395 -17.547 -18.078 1 86.25 121 ASP B CA 1
ATOM 3967 C C . ASP B 1 121 ? 7.855 -17.938 -18.297 1 86.25 121 ASP B C 1
ATOM 3969 O O . ASP B 1 121 ? 8.75 -17.094 -18.219 1 86.25 121 ASP B O 1
ATOM 3973 N N . LEU B 1 122 ? 7.957 -19.125 -18.625 1 92.25 122 LEU B N 1
ATOM 3974 C CA . LEU B 1 122 ? 9.312 -19.625 -18.828 1 92.25 122 LEU B CA 1
ATOM 3975 C C . LEU B 1 122 ? 9.742 -19.469 -20.281 1 92.25 122 LEU B C 1
ATOM 3977 O O . LEU B 1 122 ? 8.906 -19.531 -21.188 1 92.25 122 LEU B O 1
ATOM 3981 N N . SER B 1 123 ? 11.039 -19.219 -20.453 1 91.75 123 SER B N 1
ATOM 3982 C CA . SER B 1 123 ? 11.617 -19.094 -21.781 1 91.75 123 SER B CA 1
ATOM 3983 C C . SER B 1 123 ? 11.883 -20.469 -22.406 1 91.75 123 SER B C 1
ATOM 3985 O O . SER B 1 123 ? 11.469 -21.484 -21.859 1 91.75 123 SER B O 1
ATOM 3987 N N . LEU B 1 124 ? 12.484 -20.375 -23.594 1 93.44 124 LEU B N 1
ATOM 3988 C CA . LEU B 1 124 ? 12.883 -21.609 -24.266 1 93.44 124 LEU B CA 1
ATOM 3989 C C . LEU B 1 124 ? 13.734 -22.469 -23.344 1 93.44 124 LEU B C 1
ATOM 3991 O O . LEU B 1 124 ? 14.469 -21.953 -22.5 1 93.44 124 LEU B O 1
ATOM 3995 N N . VAL B 1 125 ? 13.531 -23.719 -23.562 1 95.38 125 VAL B N 1
ATOM 3996 C CA . VAL B 1 125 ? 14.188 -24.703 -22.703 1 95.38 125 VAL B CA 1
ATOM 3997 C C . VAL B 1 125 ? 15.383 -25.312 -23.438 1 95.38 125 VAL B C 1
ATOM 3999 O O . VAL B 1 125 ? 15.281 -25.672 -24.609 1 95.38 125 VAL B O 1
ATOM 4002 N N . ARG B 1 126 ? 16.5 -25.375 -22.781 1 96.06 126 ARG B N 1
ATOM 4003 C CA . ARG B 1 126 ? 17.688 -26.047 -23.297 1 96.06 126 ARG B CA 1
ATOM 4004 C C . ARG B 1 126 ? 17.859 -27.422 -22.656 1 96.06 126 ARG B C 1
ATOM 4006 O O . ARG B 1 126 ? 17.859 -27.547 -21.422 1 96.06 126 ARG B O 1
ATOM 4013 N N . VAL B 1 127 ? 17.969 -28.422 -23.516 1 96.56 127 VAL B N 1
ATOM 4014 C CA . VAL B 1 127 ? 18.141 -29.797 -23.047 1 96.56 127 VAL B CA 1
ATOM 4015 C C . VAL B 1 127 ? 19.531 -30.297 -23.422 1 96.56 127 VAL B C 1
ATOM 4017 O O . VAL B 1 127 ? 19.969 -30.125 -24.562 1 96.56 127 VAL B O 1
ATOM 4020 N N . ARG B 1 128 ? 20.188 -30.875 -22.484 1 96.31 128 ARG B N 1
ATOM 4021 C CA . ARG B 1 128 ? 21.5 -31.453 -22.719 1 96.31 128 ARG B CA 1
ATOM 4022 C C . ARG B 1 128 ? 21.422 -32.969 -22.828 1 96.31 128 ARG B C 1
ATOM 4024 O O . ARG B 1 128 ? 20.5 -33.594 -22.266 1 96.31 128 ARG B O 1
ATOM 4031 N N . SER B 1 129 ? 22.375 -33.594 -23.375 1 94.69 129 SER B N 1
ATOM 4032 C CA . SER B 1 129 ? 22.359 -35 -23.672 1 94.69 129 SER B CA 1
ATOM 4033 C C . SER B 1 129 ? 22.344 -35.844 -22.375 1 94.69 129 SER B C 1
ATOM 4035 O O . SER B 1 129 ? 21.891 -36.969 -22.375 1 94.69 129 SER B O 1
ATOM 4037 N N . ASP B 1 130 ? 22.875 -35.281 -21.25 1 95.06 130 ASP B N 1
ATOM 4038 C CA . ASP B 1 130 ? 22.891 -36 -19.984 1 95.06 130 ASP B CA 1
ATOM 4039 C C . ASP B 1 130 ? 21.531 -35.906 -19.281 1 95.06 130 ASP B C 1
ATOM 4041 O O . ASP B 1 130 ? 21.359 -36.469 -18.203 1 95.06 130 ASP B O 1
ATOM 4045 N N . GLY B 1 131 ? 20.547 -35.156 -19.859 1 96 131 GLY B N 1
ATOM 4046 C CA . GLY B 1 131 ? 19.203 -35.031 -19.297 1 96 131 GLY B CA 1
ATOM 4047 C C . GLY B 1 131 ? 18.984 -33.75 -18.531 1 96 131 GLY B C 1
ATOM 4048 O O . GLY B 1 131 ? 17.875 -33.5 -18.047 1 96 131 GLY B O 1
ATOM 4049 N N . LYS B 1 132 ? 20.062 -33.031 -18.422 1 97.19 132 LYS B N 1
ATOM 4050 C CA . LYS B 1 132 ? 19.938 -31.75 -17.734 1 97.19 132 LYS B CA 1
ATOM 4051 C C . LYS B 1 132 ? 19.156 -30.734 -18.562 1 97.19 132 LYS B C 1
ATOM 4053 O O . LYS B 1 132 ? 19.422 -30.578 -19.75 1 97.19 132 LYS B O 1
ATOM 4058 N N . VAL B 1 133 ? 18.172 -30.203 -17.953 1 97.88 133 VAL B N 1
ATOM 4059 C CA . VAL B 1 133 ? 17.297 -29.25 -18.609 1 97.88 133 VAL B CA 1
ATOM 4060 C C . VAL B 1 133 ? 17.375 -27.891 -17.906 1 97.88 133 VAL B C 1
ATOM 4062 O O . VAL B 1 133 ? 17.406 -27.844 -16.672 1 97.88 133 VAL B O 1
ATOM 4065 N N . THR B 1 134 ? 17.516 -26.828 -18.609 1 97.56 134 THR B N 1
ATOM 4066 C CA . THR B 1 134 ? 17.578 -25.484 -18.047 1 97.56 134 THR B CA 1
ATOM 4067 C C . THR B 1 134 ? 16.609 -24.547 -18.75 1 97.56 134 THR B C 1
ATOM 4069 O O . THR B 1 134 ? 16.453 -24.594 -19.984 1 97.56 134 THR B O 1
ATOM 4072 N N . THR B 1 135 ? 15.883 -23.859 -18 1 97.38 135 THR B N 1
ATOM 4073 C CA . THR B 1 135 ? 15.008 -22.797 -18.5 1 97.38 135 THR B CA 1
ATOM 4074 C C . THR B 1 135 ? 15.086 -21.562 -17.594 1 97.38 135 THR B C 1
ATOM 4076 O O . THR B 1 135 ? 15.758 -21.594 -16.547 1 97.38 135 THR B O 1
ATOM 4079 N N . LYS B 1 136 ? 14.594 -20.469 -18.062 1 96.44 136 LYS B N 1
ATOM 4080 C CA . LYS B 1 136 ? 14.703 -19.281 -17.219 1 96.44 136 LYS B CA 1
ATOM 4081 C C . LYS B 1 136 ? 13.523 -18.344 -17.438 1 96.44 136 LYS B C 1
ATOM 4083 O O . LYS B 1 136 ? 12.852 -18.406 -18.484 1 96.44 136 LYS B O 1
ATOM 4088 N N . PHE B 1 137 ? 13.164 -17.656 -16.453 1 96 137 PHE B N 1
ATOM 4089 C CA . PHE B 1 137 ? 12.336 -16.453 -16.531 1 96 137 PHE B CA 1
ATOM 4090 C C . PHE B 1 137 ? 13.203 -15.203 -16.609 1 96 137 PHE B C 1
ATOM 4092 O O . PHE B 1 137 ? 14.094 -15.016 -15.773 1 96 137 PHE B O 1
ATOM 4099 N N . VAL B 1 138 ? 12.977 -14.5 -17.688 1 93.88 138 VAL B N 1
ATOM 4100 C CA . VAL B 1 138 ? 13.688 -13.242 -17.875 1 93.88 138 VAL B CA 1
ATOM 4101 C C . VAL B 1 138 ? 12.688 -12.086 -17.953 1 93.88 138 VAL B C 1
ATOM 4103 O O . VAL B 1 138 ? 11.828 -12.055 -18.844 1 93.88 138 VAL B O 1
ATOM 4106 N N . GLY B 1 139 ? 12.781 -11.203 -17 1 93.75 139 GLY B N 1
ATOM 4107 C CA . GLY B 1 139 ? 11.859 -10.078 -17.062 1 93.75 139 GLY B CA 1
ATOM 4108 C C . GLY B 1 139 ? 11.781 -9.289 -15.773 1 93.75 139 GLY B C 1
ATOM 4109 O O . GLY B 1 139 ? 12.672 -9.398 -14.93 1 93.75 139 GLY B O 1
ATOM 4110 N N . ILE B 1 140 ? 10.82 -8.445 -15.766 1 94.56 140 ILE B N 1
ATOM 4111 C CA . ILE B 1 140 ? 10.57 -7.617 -14.594 1 94.56 140 ILE B CA 1
ATOM 4112 C C . ILE B 1 140 ? 9.648 -8.352 -13.625 1 94.56 140 ILE B C 1
ATOM 4114 O O . ILE B 1 140 ? 8.617 -8.898 -14.039 1 94.56 140 ILE B O 1
ATOM 4118 N N . LEU B 1 141 ? 10.07 -8.5 -12.445 1 95.12 141 LEU B N 1
ATOM 4119 C CA . LEU B 1 141 ? 9.258 -9.086 -11.383 1 95.12 141 LEU B CA 1
ATOM 4120 C C . LEU B 1 141 ? 8.836 -8.023 -10.375 1 95.12 141 LEU B C 1
ATOM 4122 O O . LEU B 1 141 ? 9.688 -7.348 -9.789 1 95.12 141 LEU B O 1
ATOM 4126 N N . SER B 1 142 ? 7.559 -7.859 -10.25 1 93.94 142 SER B N 1
ATOM 4127 C CA . SER B 1 142 ? 6.996 -6.961 -9.25 1 93.94 142 SER B CA 1
ATOM 4128 C C . SER B 1 142 ? 6.391 -7.742 -8.086 1 93.94 142 SER B C 1
ATOM 4130 O O . SER B 1 142 ? 5.504 -8.578 -8.281 1 93.94 142 SER B O 1
ATOM 4132 N N . THR B 1 143 ? 6.891 -7.48 -6.898 1 92.94 143 THR B N 1
ATOM 4133 C CA . THR B 1 143 ? 6.422 -8.195 -5.719 1 92.94 143 THR B CA 1
ATOM 4134 C C . THR B 1 143 ? 5.918 -7.223 -4.66 1 92.94 143 THR B C 1
ATOM 4136 O O . THR B 1 143 ? 6.242 -6.035 -4.695 1 92.94 143 THR B O 1
ATOM 4139 N N . HIS B 1 144 ? 5.09 -7.766 -3.811 1 89.56 144 HIS B N 1
ATOM 4140 C CA . HIS B 1 144 ? 4.547 -6.969 -2.717 1 89.56 144 HIS B CA 1
ATOM 4141 C C . HIS B 1 144 ? 5.602 -6.699 -1.65 1 89.56 144 HIS B C 1
ATOM 4143 O O . HIS B 1 144 ? 6.332 -7.609 -1.25 1 89.56 144 HIS B O 1
ATOM 4149 N N . CYS B 1 145 ? 5.727 -5.449 -1.277 1 90.56 145 CYS B N 1
ATOM 4150 C CA . CYS B 1 145 ? 6.664 -5.035 -0.24 1 90.56 145 CYS B CA 1
ATOM 4151 C C . CYS B 1 145 ? 6.105 -3.867 0.567 1 90.56 145 CYS B C 1
ATOM 4153 O O . CYS B 1 145 ? 5.922 -2.771 0.035 1 90.56 145 CYS B O 1
ATOM 4155 N N . ILE B 1 146 ? 5.883 -4.125 1.85 1 85.38 146 ILE B N 1
ATOM 4156 C CA . ILE B 1 146 ? 5.379 -3.074 2.725 1 85.38 146 ILE B CA 1
ATOM 4157 C C . ILE B 1 146 ? 6.543 -2.236 3.25 1 85.38 146 ILE B C 1
ATOM 4159 O O . ILE B 1 146 ? 7.449 -2.76 3.904 1 85.38 146 ILE B O 1
ATOM 4163 N N . MET B 1 147 ? 6.5 -1.023 2.955 1 88.38 147 MET B N 1
ATOM 4164 C CA . MET B 1 147 ? 7.578 -0.13 3.361 1 88.38 147 MET B CA 1
ATOM 4165 C C . MET B 1 147 ? 7.383 0.347 4.797 1 88.38 147 MET B C 1
ATOM 4167 O O . MET B 1 147 ? 6.246 0.454 5.266 1 88.38 147 MET B O 1
ATOM 4171 N N . ASN B 1 148 ? 8.438 0.575 5.449 1 88.75 148 ASN B N 1
ATOM 4172 C CA . ASN B 1 148 ? 8.484 1.245 6.746 1 88.75 148 ASN B CA 1
ATOM 4173 C C . ASN B 1 148 ? 8.984 2.68 6.617 1 88.75 148 ASN B C 1
ATOM 4175 O O . ASN B 1 148 ? 10.172 2.904 6.371 1 88.75 148 ASN B O 1
ATOM 4179 N N . ALA B 1 149 ? 8.102 3.576 6.832 1 90.38 149 ALA B N 1
ATOM 4180 C CA . ALA B 1 149 ? 8.461 4.965 6.566 1 90.38 149 ALA B CA 1
ATOM 4181 C C . ALA B 1 149 ? 8.82 5.695 7.859 1 90.38 149 ALA B C 1
ATOM 4183 O O . ALA B 1 149 ? 8.953 6.922 7.871 1 90.38 149 ALA B O 1
ATOM 4184 N N . ALA B 1 150 ? 9.07 5.043 8.969 1 91.19 150 ALA B N 1
ATOM 4185 C CA . ALA B 1 150 ? 9.305 5.668 10.266 1 91.19 150 ALA B CA 1
ATOM 4186 C C . ALA B 1 150 ? 10.508 6.594 10.227 1 91.19 150 ALA B C 1
ATOM 4188 O O . ALA B 1 150 ? 10.508 7.656 10.852 1 91.19 150 ALA B O 1
ATOM 4189 N N . HIS B 1 151 ? 11.5 6.234 9.484 1 93 151 HIS B N 1
ATOM 4190 C CA . HIS B 1 151 ? 12.727 7.016 9.453 1 93 151 HIS B CA 1
ATOM 4191 C C . HIS B 1 151 ? 12.938 7.672 8.094 1 93 151 HIS B C 1
ATOM 4193 O O . HIS B 1 151 ? 14.07 7.996 7.723 1 93 151 HIS B O 1
ATOM 4199 N N . PHE B 1 152 ? 11.938 7.785 7.336 1 93.38 152 PHE B N 1
ATOM 4200 C CA . PHE B 1 152 ? 11.977 8.477 6.055 1 93.38 152 PHE B CA 1
ATOM 4201 C C . PHE B 1 152 ? 12.492 9.906 6.227 1 93.38 152 PHE B C 1
ATOM 4203 O O . PHE B 1 152 ? 12.031 10.633 7.105 1 93.38 152 PHE B O 1
ATOM 4210 N N . PRO B 1 153 ? 13.5 10.391 5.516 1 93.06 153 PRO B N 1
ATOM 4211 C CA . PRO B 1 153 ? 14 9.781 4.277 1 93.06 153 PRO B CA 1
ATOM 4212 C C . PRO B 1 153 ? 15.289 8.992 4.484 1 93.06 153 PRO B C 1
ATOM 4214 O O . PRO B 1 153 ? 16.016 8.719 3.52 1 93.06 153 PRO B O 1
ATOM 4217 N N . PHE B 1 154 ? 15.609 8.695 5.762 1 93.44 154 PHE B N 1
ATOM 4218 C CA . PHE B 1 154 ? 16.812 7.914 6.066 1 93.44 154 PHE B CA 1
ATOM 4219 C C . PHE B 1 154 ? 16.453 6.465 6.367 1 93.44 154 PHE B C 1
ATOM 4221 O O . PHE B 1 154 ? 17.094 5.824 7.203 1 93.44 154 PHE B O 1
ATOM 4228 N N . ASP B 1 155 ? 15.508 5.98 5.711 1 91.31 155 ASP B N 1
ATOM 4229 C CA . ASP B 1 155 ? 14.945 4.672 6.043 1 91.31 155 ASP B CA 1
ATOM 4230 C C . ASP B 1 155 ? 15.578 3.578 5.18 1 91.31 155 ASP B C 1
ATOM 4232 O O . ASP B 1 155 ? 16.172 3.863 4.137 1 91.31 155 ASP B O 1
ATOM 4236 N N . TYR B 1 156 ? 15.438 2.4 5.684 1 91.38 156 TYR B N 1
ATOM 4237 C CA . TYR B 1 156 ? 15.727 1.186 4.93 1 91.38 156 TYR B CA 1
ATOM 4238 C C . TYR B 1 156 ? 14.484 0.317 4.789 1 91.38 156 TYR B C 1
ATOM 4240 O O . TYR B 1 156 ? 13.547 0.437 5.578 1 91.38 156 TYR B O 1
ATOM 4248 N N . GLN B 1 157 ? 14.453 -0.447 3.783 1 92 157 GLN B N 1
ATOM 4249 C CA . GLN B 1 157 ? 13.312 -1.312 3.514 1 92 157 GLN B CA 1
ATOM 4250 C C . GLN B 1 157 ? 13.75 -2.764 3.344 1 92 157 GLN B C 1
ATOM 4252 O O . GLN B 1 157 ? 14.797 -3.039 2.752 1 92 157 GLN B O 1
ATOM 4257 N N . LEU B 1 158 ? 12.992 -3.643 3.918 1 91.94 158 LEU B N 1
ATOM 4258 C CA . LEU B 1 158 ? 13.164 -5.082 3.742 1 91.94 158 LEU B CA 1
ATOM 4259 C C . LEU B 1 158 ? 12.047 -5.66 2.877 1 91.94 158 LEU B C 1
ATOM 4261 O O . LEU B 1 158 ? 10.867 -5.484 3.184 1 91.94 158 LEU B O 1
ATOM 4265 N N . CYS B 1 159 ? 12.398 -6.25 1.821 1 92.81 159 CYS B N 1
ATOM 4266 C CA . CYS B 1 159 ? 11.43 -6.859 0.92 1 92.81 159 CYS B CA 1
ATOM 4267 C C . CYS B 1 159 ? 11.711 -8.344 0.743 1 92.81 159 CYS B C 1
ATOM 4269 O O . CYS B 1 159 ? 12.875 -8.766 0.704 1 92.81 159 CYS B O 1
ATOM 4271 N N . TYR B 1 160 ? 10.602 -9.086 0.631 1 90.81 160 TYR B N 1
ATOM 4272 C CA . TYR B 1 160 ? 10.688 -10.539 0.531 1 90.81 160 TYR B CA 1
ATOM 4273 C C . TYR B 1 160 ? 9.789 -11.062 -0.581 1 90.81 160 TYR B C 1
ATOM 4275 O O . TYR B 1 160 ? 8.734 -10.492 -0.854 1 90.81 160 TYR B O 1
ATOM 4283 N N . PHE B 1 161 ? 10.305 -12.086 -1.207 1 91.25 161 PHE B N 1
ATOM 4284 C CA . PHE B 1 161 ? 9.414 -12.906 -2.018 1 91.25 161 PHE B CA 1
ATOM 4285 C C . PHE B 1 161 ? 9.836 -14.367 -1.973 1 91.25 161 PHE B C 1
ATOM 4287 O O . PHE B 1 161 ? 10.938 -14.688 -1.533 1 91.25 161 PHE B O 1
ATOM 4294 N N . TYR B 1 162 ? 8.922 -15.188 -2.328 1 91.12 162 TYR B N 1
ATOM 4295 C CA . TYR B 1 162 ? 9.156 -16.625 -2.264 1 91.12 162 TYR B CA 1
ATOM 4296 C C . TYR B 1 162 ? 8.844 -17.297 -3.6 1 91.12 162 TYR B C 1
ATOM 4298 O O . TYR B 1 162 ? 7.93 -16.859 -4.312 1 91.12 162 TYR B O 1
ATOM 4306 N N . VAL B 1 163 ? 9.586 -18.234 -3.875 1 93.06 163 VAL B N 1
ATOM 4307 C CA . VAL B 1 163 ? 9.391 -19.016 -5.094 1 93.06 163 VAL B CA 1
ATOM 4308 C C . VAL B 1 163 ? 9.195 -20.484 -4.746 1 93.06 163 VAL B C 1
ATOM 4310 O O . VAL B 1 163 ? 9.953 -21.047 -3.949 1 93.06 163 VAL B O 1
ATOM 4313 N N . GLY B 1 164 ? 8.172 -21 -5.273 1 90.75 164 GLY B N 1
ATOM 4314 C CA . GLY B 1 164 ? 7.883 -22.406 -5.047 1 90.75 164 GLY B CA 1
ATOM 4315 C C . GLY B 1 164 ? 6.836 -22.953 -5.992 1 90.75 164 GLY B C 1
ATOM 4316 O O . GLY B 1 164 ? 6.562 -22.359 -7.039 1 90.75 164 GLY B O 1
ATOM 4317 N N . SER B 1 165 ? 6.453 -24.172 -5.703 1 89.06 165 SER B N 1
ATOM 4318 C CA . SER B 1 165 ? 5.398 -24.812 -6.477 1 89.06 165 SER B CA 1
ATOM 4319 C C . SER B 1 165 ? 4.066 -24.781 -5.738 1 89.06 165 SER B C 1
ATOM 4321 O O . SER B 1 165 ? 4.02 -24.984 -4.523 1 89.06 165 SER B O 1
ATOM 4323 N N . ASP B 1 166 ? 3.07 -24.422 -6.41 1 82.88 166 ASP B N 1
ATOM 4324 C CA . ASP B 1 166 ? 1.742 -24.391 -5.805 1 82.88 166 ASP B CA 1
ATOM 4325 C C . ASP B 1 166 ? 1.021 -25.734 -6.012 1 82.88 166 ASP B C 1
ATOM 4327 O O . ASP B 1 166 ? 0.053 -26.031 -5.309 1 82.88 166 ASP B O 1
ATOM 4331 N N . VAL B 1 167 ? 1.516 -26.5 -6.957 1 84.31 167 VAL B N 1
ATOM 4332 C CA . VAL B 1 167 ? 0.782 -27.688 -7.359 1 84.31 167 VAL B CA 1
ATOM 4333 C C . VAL B 1 167 ? 1.452 -28.922 -6.77 1 84.31 167 VAL B C 1
ATOM 4335 O O . VAL B 1 167 ? 0.775 -29.828 -6.258 1 84.31 167 VAL B O 1
ATOM 4338 N N . TYR B 1 168 ? 2.744 -28.953 -6.824 1 88.31 168 TYR B N 1
ATOM 4339 C CA . TYR B 1 168 ? 3.463 -30.141 -6.391 1 88.31 168 TYR B CA 1
ATOM 4340 C C . TYR B 1 168 ? 3.834 -30.047 -4.914 1 88.31 168 TYR B C 1
ATOM 4342 O O . TYR B 1 168 ? 4.195 -28.984 -4.426 1 88.31 168 TYR B O 1
ATOM 4350 N N . VAL B 1 169 ? 3.732 -31.188 -4.293 1 86.62 169 VAL B N 1
ATOM 4351 C CA . VAL B 1 169 ? 4.215 -31.281 -2.92 1 86.62 169 VAL B CA 1
ATOM 4352 C C . VAL B 1 169 ? 5.719 -31.547 -2.916 1 86.62 169 VAL B C 1
ATOM 4354 O O . VAL B 1 169 ? 6.297 -31.891 -3.949 1 86.62 169 VAL B O 1
ATOM 4357 N N . THR B 1 170 ? 6.32 -31.438 -1.784 1 89.5 170 THR B N 1
ATOM 4358 C CA . THR B 1 170 ? 7.77 -31.531 -1.664 1 89.5 170 THR B CA 1
ATOM 4359 C C . THR B 1 170 ? 8.25 -32.938 -1.925 1 89.5 170 THR B C 1
ATOM 4361 O O . THR B 1 170 ? 9.414 -33.156 -2.268 1 89.5 170 THR B O 1
ATOM 4364 N N . SER B 1 171 ? 7.371 -33.906 -1.759 1 87.94 171 SER B N 1
ATOM 4365 C CA . SER B 1 171 ? 7.754 -35.312 -2.025 1 87.94 171 SER B CA 1
ATOM 4366 C C . SER B 1 171 ? 7.801 -35.594 -3.523 1 87.94 171 SER B C 1
ATOM 4368 O O . SER B 1 171 ? 8.359 -36.594 -3.953 1 87.94 171 SER B O 1
ATOM 4370 N N . GLU B 1 172 ? 7.258 -34.688 -4.27 1 89.81 172 GLU B N 1
ATOM 4371 C CA . GLU B 1 172 ? 7.238 -34.844 -5.723 1 89.81 172 GLU B CA 1
ATOM 4372 C C . GLU B 1 172 ? 8.273 -33.938 -6.395 1 89.81 172 GLU B C 1
ATOM 4374 O O . GLU B 1 172 ? 9.055 -34.406 -7.227 1 89.81 172 GLU B O 1
ATOM 4379 N N . VAL B 1 173 ? 8.18 -32.719 -6.082 1 92.81 173 VAL B N 1
ATOM 4380 C CA . VAL B 1 173 ? 9.094 -31.719 -6.641 1 92.81 173 VAL B CA 1
ATOM 4381 C C . VAL B 1 173 ? 9.633 -30.828 -5.523 1 92.81 173 VAL B C 1
ATOM 4383 O O . VAL B 1 173 ? 8.867 -30.312 -4.707 1 92.81 173 VAL B O 1
ATOM 4386 N N . VAL B 1 174 ? 10.938 -30.703 -5.422 1 92.81 174 VAL B N 1
ATOM 4387 C CA . VAL B 1 174 ? 11.547 -29.828 -4.418 1 92.81 174 VAL B CA 1
ATOM 4388 C C . VAL B 1 174 ? 12.43 -28.797 -5.102 1 92.81 174 VAL B C 1
ATOM 4390 O O . VAL B 1 174 ? 13.289 -29.141 -5.914 1 92.81 174 VAL B O 1
ATOM 4393 N N . MET B 1 175 ? 12.125 -27.609 -4.766 1 93.5 175 MET B N 1
ATOM 4394 C CA . MET B 1 175 ? 12.953 -26.516 -5.277 1 93.5 175 MET B CA 1
ATOM 4395 C C . MET B 1 175 ? 14.039 -26.141 -4.273 1 93.5 175 MET B C 1
ATOM 4397 O O . MET B 1 175 ? 13.758 -25.984 -3.082 1 93.5 175 MET B O 1
ATOM 4401 N N . GLU B 1 176 ? 15.25 -26.031 -4.746 1 93.19 176 GLU B N 1
ATOM 4402 C CA . GLU B 1 176 ? 16.391 -25.688 -3.891 1 93.19 176 GLU B CA 1
ATOM 4403 C C . GLU B 1 176 ? 17.172 -24.516 -4.453 1 93.19 176 GLU B C 1
ATOM 4405 O O . GLU B 1 176 ? 17.328 -24.391 -5.668 1 93.19 176 GLU B O 1
ATOM 4410 N N . THR B 1 177 ? 17.609 -23.703 -3.52 1 93.56 177 THR B N 1
ATOM 4411 C CA . THR B 1 177 ? 18.422 -22.562 -3.936 1 93.56 177 THR B CA 1
ATOM 4412 C C . THR B 1 177 ? 19.828 -23 -4.277 1 93.56 177 THR B C 1
ATOM 4414 O O . THR B 1 177 ? 20.375 -23.906 -3.646 1 93.56 177 THR B O 1
ATOM 4417 N N . ASN B 1 178 ? 20.422 -22.297 -5.227 1 93.44 178 ASN B N 1
ATOM 4418 C CA . ASN B 1 178 ? 21.781 -22.656 -5.645 1 93.44 178 ASN B CA 1
ATOM 4419 C C . ASN B 1 178 ? 22.688 -21.438 -5.699 1 93.44 178 ASN B C 1
ATOM 4421 O O . ASN B 1 178 ? 23.422 -21.156 -4.746 1 93.44 178 ASN B O 1
ATOM 4425 N N . VAL B 1 179 ? 22.516 -20.609 -6.711 1 94.5 179 VAL B N 1
ATOM 4426 C CA . VAL B 1 179 ? 23.422 -19.484 -6.891 1 94.5 179 VAL B CA 1
ATOM 4427 C C . VAL B 1 179 ? 22.625 -18.172 -6.934 1 94.5 179 VAL B C 1
ATOM 4429 O O . VAL B 1 179 ? 21.531 -18.125 -7.508 1 94.5 179 VAL B O 1
ATOM 4432 N N . MET B 1 180 ? 23.203 -17.219 -6.242 1 95.56 180 MET B N 1
ATOM 4433 C CA . MET B 1 180 ? 22.719 -15.844 -6.312 1 95.56 180 MET B CA 1
ATOM 4434 C C . MET B 1 180 ? 23.781 -14.922 -6.91 1 95.56 180 MET B C 1
ATOM 4436 O O . MET B 1 180 ? 24.891 -14.828 -6.383 1 95.56 180 MET B O 1
ATOM 4440 N N . GLU B 1 181 ? 23.438 -14.367 -8.023 1 96.25 181 GLU B N 1
ATOM 4441 C CA . GLU B 1 181 ? 24.359 -13.43 -8.672 1 96.25 181 GLU B CA 1
ATOM 4442 C C . GLU B 1 181 ? 23.75 -12.031 -8.742 1 96.25 181 GLU B C 1
ATOM 4444 O O . GLU B 1 181 ? 22.625 -11.859 -9.195 1 96.25 181 GLU B O 1
ATOM 4449 N N . ILE B 1 182 ? 24.531 -11.094 -8.281 1 96.44 182 ILE B N 1
ATOM 4450 C CA . ILE B 1 182 ? 24.109 -9.695 -8.328 1 96.44 182 ILE B CA 1
ATOM 4451 C C . ILE B 1 182 ? 24.953 -8.938 -9.352 1 96.44 182 ILE B C 1
ATOM 4453 O O . ILE B 1 182 ? 26.172 -8.828 -9.211 1 96.44 182 ILE B O 1
ATOM 4457 N N . TYR B 1 183 ? 24.281 -8.422 -10.297 1 95.75 183 TYR B N 1
ATOM 4458 C CA . TYR B 1 183 ? 24.984 -7.66 -11.32 1 95.75 183 TYR B CA 1
ATOM 4459 C C . TYR B 1 183 ? 25.328 -6.262 -10.82 1 95.75 183 TYR B C 1
ATOM 4461 O O . TYR B 1 183 ? 24.688 -5.746 -9.906 1 95.75 183 TYR B O 1
ATOM 4469 N N . GLU B 1 184 ? 26.297 -5.613 -11.422 1 93.75 184 GLU B N 1
ATOM 4470 C CA . GLU B 1 184 ? 26.688 -4.258 -11.055 1 93.75 184 GLU B CA 1
ATOM 4471 C C . GLU B 1 184 ? 25.578 -3.26 -11.32 1 93.75 184 GLU B C 1
ATOM 4473 O O . GLU B 1 184 ? 25.422 -2.283 -10.586 1 93.75 184 GLU B O 1
ATOM 4478 N N . SER B 1 185 ? 24.812 -3.561 -12.305 1 93.19 185 SER B N 1
ATOM 4479 C CA . SER B 1 185 ? 23.703 -2.689 -12.672 1 93.19 185 SER B CA 1
ATOM 4480 C C . SER B 1 185 ? 22.656 -2.635 -11.562 1 93.19 185 SER B C 1
ATOM 4482 O O . SER B 1 185 ? 21.891 -1.674 -11.469 1 93.19 185 SER B O 1
ATOM 4484 N N . ALA B 1 186 ? 22.672 -3.693 -10.766 1 93.56 186 ALA B N 1
ATOM 4485 C CA . ALA B 1 186 ? 21.703 -3.744 -9.68 1 93.56 186 ALA B CA 1
ATOM 4486 C C . ALA B 1 186 ? 22.109 -2.809 -8.539 1 93.56 186 ALA B C 1
ATOM 4488 O O . ALA B 1 186 ? 21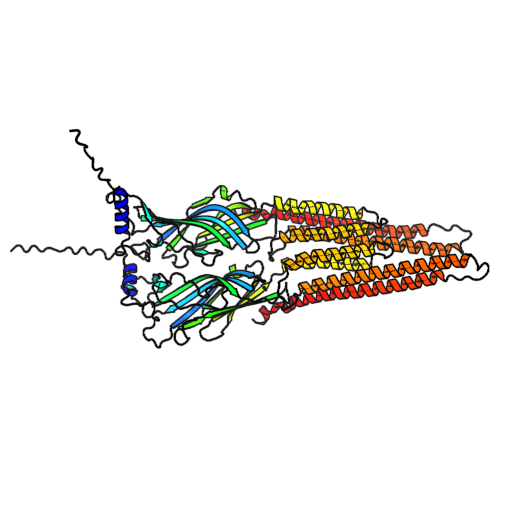.266 -2.428 -7.715 1 93.56 186 ALA B O 1
ATOM 4489 N N . LYS B 1 187 ? 23.297 -2.387 -8.586 1 91.94 187 LYS B N 1
ATOM 4490 C CA . LYS B 1 187 ? 23.828 -1.588 -7.488 1 91.94 187 LYS B CA 1
ATOM 4491 C C . LYS B 1 187 ? 23.766 -0.097 -7.809 1 91.94 187 LYS B C 1
ATOM 4493 O O . LYS B 1 187 ? 24.047 0.741 -6.945 1 91.94 187 LYS B O 1
ATOM 4498 N N . ILE B 1 188 ? 23.406 0.191 -9.047 1 90.31 188 ILE B N 1
ATOM 4499 C CA . ILE B 1 188 ? 23.438 1.59 -9.461 1 90.31 188 ILE B CA 1
ATOM 4500 C C . ILE B 1 188 ? 22.016 2.125 -9.602 1 90.31 188 ILE B C 1
ATOM 4502 O O . ILE B 1 188 ? 21.531 2.344 -10.711 1 90.31 188 ILE B O 1
ATOM 4506 N N . ASN B 1 189 ? 21.266 2.121 -8.602 1 91.31 189 ASN B N 1
ATOM 4507 C CA . ASN B 1 189 ? 19.953 2.75 -8.594 1 91.31 189 ASN B CA 1
ATOM 4508 C C . ASN B 1 189 ? 20.016 4.176 -8.055 1 91.31 189 ASN B C 1
ATOM 4510 O O . ASN B 1 189 ? 20.734 4.449 -7.09 1 91.31 189 ASN B O 1
ATOM 4514 N N . PRO B 1 190 ? 19.391 5.059 -8.688 1 91.12 190 PRO B N 1
ATOM 4515 C CA . PRO B 1 190 ? 19.5 6.457 -8.258 1 91.12 190 PRO B CA 1
ATOM 4516 C C . PRO B 1 190 ? 18.812 6.715 -6.914 1 91.12 190 PRO B C 1
ATOM 4518 O O . PRO B 1 190 ? 19.172 7.672 -6.215 1 91.12 190 PRO B O 1
ATOM 4521 N N . SER B 1 191 ? 17.906 5.953 -6.488 1 92.5 191 SER B N 1
ATOM 4522 C CA . SER B 1 191 ? 17.109 6.25 -5.297 1 92.5 191 SER B CA 1
ATOM 4523 C C . SER B 1 191 ? 17.438 5.281 -4.168 1 92.5 191 SER B C 1
ATOM 4525 O O . SER B 1 191 ? 17.188 5.582 -2.994 1 92.5 191 SER B O 1
ATOM 4527 N N . TRP B 1 192 ? 17.969 4.141 -4.559 1 92.81 192 TRP B N 1
ATOM 4528 C CA . TRP B 1 192 ? 18.141 3.102 -3.545 1 92.81 192 TRP B CA 1
ATOM 4529 C C . TRP B 1 192 ? 19.531 2.488 -3.619 1 92.81 192 TRP B C 1
ATOM 4531 O O . TRP B 1 192 ? 20.062 2.268 -4.711 1 92.81 192 TRP B O 1
ATOM 4541 N N . ASP B 1 193 ? 20.078 2.258 -2.455 1 92 193 ASP B N 1
ATOM 4542 C CA . ASP B 1 193 ? 21.297 1.456 -2.34 1 92 193 ASP B CA 1
ATOM 4543 C C . ASP B 1 193 ? 20.969 0.012 -1.967 1 92 193 ASP B C 1
ATOM 4545 O O . ASP B 1 193 ? 20.328 -0.241 -0.942 1 92 193 ASP B O 1
ATOM 4549 N N . LEU B 1 194 ? 21.375 -0.875 -2.812 1 93.88 194 LEU B N 1
ATOM 4550 C CA . LEU B 1 194 ? 21.203 -2.291 -2.502 1 93.88 194 LEU B CA 1
ATOM 4551 C C . LEU B 1 194 ? 22.281 -2.764 -1.531 1 93.88 194 LEU B C 1
ATOM 4553 O O . LEU B 1 194 ? 23.469 -2.816 -1.885 1 93.88 194 LEU B O 1
ATOM 4557 N N . ILE B 1 195 ? 21.891 -3.08 -0.346 1 92.44 195 ILE B N 1
ATOM 4558 C CA . ILE B 1 195 ? 22.844 -3.479 0.68 1 92.44 195 ILE B CA 1
ATOM 4559 C C . ILE B 1 195 ? 23.156 -4.969 0.552 1 92.44 195 ILE B C 1
ATOM 4561 O O . ILE B 1 195 ? 24.312 -5.371 0.495 1 92.44 195 ILE B O 1
ATOM 4565 N N . PHE B 1 196 ? 22.031 -5.797 0.521 1 92.31 196 PHE B N 1
ATOM 4566 C CA . PHE B 1 196 ? 22.25 -7.223 0.296 1 92.31 196 PHE B CA 1
ATOM 4567 C C . PHE B 1 196 ? 21.016 -7.879 -0.305 1 92.31 196 PHE B C 1
ATOM 4569 O O . PHE B 1 196 ? 19.922 -7.316 -0.25 1 92.31 196 PHE B O 1
ATOM 4576 N N . VAL B 1 197 ? 21.297 -8.883 -0.986 1 94.5 197 VAL B N 1
ATOM 4577 C CA . VAL B 1 197 ? 20.312 -9.875 -1.416 1 94.5 197 VAL B CA 1
ATOM 4578 C C . VAL B 1 197 ? 20.719 -11.258 -0.934 1 94.5 197 VAL B C 1
ATOM 4580 O O . VAL B 1 197 ? 21.875 -11.68 -1.141 1 94.5 197 VAL B O 1
ATOM 4583 N N . ARG B 1 198 ? 19.766 -11.945 -0.279 1 92.81 198 ARG B N 1
ATOM 4584 C CA . ARG B 1 198 ? 20.172 -13.258 0.229 1 92.81 198 ARG B CA 1
ATOM 4585 C C . ARG B 1 198 ? 19 -14.234 0.188 1 92.81 198 ARG B C 1
ATOM 4587 O O . ARG B 1 198 ? 17.828 -13.82 0.149 1 92.81 198 ARG B O 1
ATOM 4594 N N . PHE B 1 199 ? 19.391 -15.453 0.078 1 93.38 199 PHE B N 1
ATOM 4595 C CA . PHE B 1 199 ? 18.391 -16.516 0.227 1 93.38 199 PHE B CA 1
ATOM 4596 C C . PHE B 1 199 ? 17.984 -16.672 1.688 1 93.38 199 PHE B C 1
ATOM 4598 O O . PHE B 1 199 ? 18.828 -16.578 2.584 1 93.38 199 PHE B O 1
ATOM 4605 N N . VAL B 1 200 ? 16.719 -16.703 1.888 1 87.44 200 VAL B N 1
ATOM 4606 C CA . VAL B 1 200 ? 16.234 -16.984 3.236 1 87.44 200 VAL B CA 1
ATOM 4607 C C . VAL B 1 200 ? 15.453 -18.297 3.246 1 87.44 200 VAL B C 1
ATOM 4609 O O . VAL B 1 200 ? 14.734 -18.609 2.291 1 87.44 200 VAL B O 1
ATOM 4612 N N . ASN B 1 201 ? 15.867 -19.266 4.086 1 70.75 201 ASN B N 1
ATOM 4613 C CA . ASN B 1 201 ? 15.203 -20.578 4.133 1 70.75 201 ASN B CA 1
ATOM 4614 C C . ASN B 1 201 ? 13.883 -20.5 4.895 1 70.75 201 ASN B C 1
ATOM 4616 O O . ASN B 1 201 ? 13.836 -20 6.02 1 70.75 201 ASN B O 1
ATOM 4620 N N . SER B 1 202 ? 12.797 -20.641 4.281 1 67.06 202 SER B N 1
ATOM 4621 C CA . SER B 1 202 ? 11.539 -20.609 5.023 1 67.06 202 SER B CA 1
ATOM 4622 C C . SER B 1 202 ? 10.992 -22.016 5.242 1 67.06 202 SER B C 1
ATOM 4624 O O . SER B 1 202 ? 10.867 -22.469 6.379 1 67.06 202 SER B O 1
ATOM 4626 N N . THR B 1 203 ? 10.508 -22.75 4.246 1 76.88 203 THR B N 1
ATOM 4627 C CA . THR B 1 203 ? 9.938 -24.094 4.25 1 76.88 203 THR B CA 1
ATOM 4628 C C . THR B 1 203 ? 10.531 -24.922 3.119 1 76.88 203 THR B C 1
ATOM 4630 O O . THR B 1 203 ? 10.961 -24.391 2.098 1 76.88 203 THR B O 1
ATOM 4633 N N . PRO B 1 204 ? 10.727 -26.203 3.514 1 80.25 204 PRO B N 1
ATOM 4634 C CA . PRO B 1 204 ? 11.219 -27.047 2.43 1 80.25 204 PRO B CA 1
ATOM 4635 C C . PRO B 1 204 ? 10.422 -26.891 1.139 1 80.25 204 PRO B C 1
ATOM 4637 O O . PRO B 1 204 ? 9.188 -26.938 1.162 1 80.25 204 PRO B O 1
ATOM 4640 N N . GLY B 1 205 ? 11.148 -26.625 0.023 1 86.44 205 GLY B N 1
ATOM 4641 C CA . GLY B 1 205 ? 10.516 -26.547 -1.284 1 86.44 205 GLY B CA 1
ATOM 4642 C C . GLY B 1 205 ? 10.164 -25.125 -1.696 1 86.44 205 GLY B C 1
ATOM 4643 O O . GLY B 1 205 ? 9.742 -24.891 -2.828 1 86.44 205 GLY B O 1
ATOM 4644 N N . VAL B 1 206 ? 10.25 -24.266 -0.746 1 88.94 206 VAL B N 1
ATOM 4645 C CA . VAL B 1 206 ? 9.984 -22.875 -1.059 1 88.94 206 VAL B CA 1
ATOM 4646 C C . VAL B 1 206 ? 11.242 -22.047 -0.818 1 88.94 206 VAL B C 1
ATOM 4648 O O . VAL B 1 206 ? 11.82 -22.078 0.271 1 88.94 206 VAL B O 1
ATOM 4651 N N . CYS B 1 207 ? 11.656 -21.344 -1.849 1 92.56 207 CYS B N 1
ATOM 4652 C CA . CYS B 1 207 ? 12.859 -20.516 -1.774 1 92.56 207 CYS B CA 1
ATOM 4653 C C . CYS B 1 207 ? 12.516 -19.062 -1.502 1 92.56 207 CYS B C 1
ATOM 4655 O O . CYS B 1 207 ? 11.75 -18.453 -2.254 1 92.56 207 CYS B O 1
ATOM 4657 N N . GLY B 1 208 ? 13.07 -18.594 -0.464 1 93.12 208 GLY B N 1
ATOM 4658 C CA . GLY B 1 208 ? 12.836 -17.203 -0.124 1 93.12 208 GLY B CA 1
ATOM 4659 C C . GLY B 1 208 ? 14 -16.297 -0.476 1 93.12 208 GLY B C 1
ATOM 4660 O O . GLY B 1 208 ? 15.164 -16.703 -0.366 1 93.12 208 GLY B O 1
ATOM 4661 N N . VAL B 1 209 ? 13.68 -15.156 -0.865 1 94.44 209 VAL B N 1
ATOM 4662 C CA . VAL B 1 209 ? 14.688 -14.148 -1.164 1 94.44 209 VAL B CA 1
ATOM 4663 C C . VAL B 1 209 ? 14.391 -12.875 -0.375 1 94.44 209 VAL B C 1
ATOM 4665 O O . VAL B 1 209 ? 13.25 -12.414 -0.323 1 94.44 209 VAL B O 1
ATOM 4668 N N . GLU B 1 210 ? 15.453 -12.352 0.183 1 93.62 210 GLU B N 1
ATOM 4669 C CA . GLU B 1 210 ? 15.336 -11.133 0.977 1 93.62 210 GLU B CA 1
ATOM 4670 C C . GLU B 1 210 ? 16.219 -10.023 0.418 1 93.62 210 GLU B C 1
ATOM 4672 O O . GLU B 1 210 ? 17.375 -10.258 0.084 1 93.62 210 GLU B O 1
ATOM 4677 N N . TYR B 1 211 ? 15.617 -8.922 0.295 1 94.62 211 TYR B N 1
ATOM 4678 C CA . TYR B 1 211 ? 16.328 -7.723 -0.12 1 94.62 211 TYR B CA 1
ATOM 4679 C C . TYR B 1 211 ? 16.422 -6.715 1.021 1 94.62 211 TYR B C 1
ATOM 4681 O O . TYR B 1 211 ? 15.461 -6.559 1.789 1 94.62 211 TYR B O 1
ATOM 4689 N N . CYS B 1 212 ? 17.531 -6.027 1.106 1 94.31 212 CYS B N 1
ATOM 4690 C CA . CYS B 1 212 ? 17.672 -4.855 1.963 1 94.31 212 CYS B CA 1
ATOM 4691 C C . CYS B 1 212 ? 18.078 -3.633 1.152 1 94.31 212 CYS B C 1
ATOM 4693 O O . CYS B 1 212 ? 19.156 -3.619 0.547 1 94.31 212 CYS B O 1
ATOM 4695 N N . LEU B 1 213 ? 17.234 -2.666 1.144 1 93.31 213 LEU B N 1
ATOM 4696 C CA . LEU B 1 213 ? 17.469 -1.441 0.385 1 93.31 213 LEU B CA 1
ATOM 4697 C C . LEU B 1 213 ? 17.547 -0.232 1.311 1 93.31 213 LEU B C 1
ATOM 4699 O O . LEU B 1 213 ? 16.719 -0.092 2.217 1 93.31 213 LEU B O 1
ATOM 4703 N N . TYR B 1 214 ? 18.547 0.586 1.062 1 92.75 214 TYR B N 1
ATOM 4704 C CA . TYR B 1 214 ? 18.688 1.847 1.784 1 92.75 214 TYR B CA 1
ATOM 4705 C C . TYR B 1 214 ? 18.375 3.031 0.875 1 92.75 214 TYR B C 1
ATOM 4707 O O . TYR B 1 214 ? 18.922 3.135 -0.226 1 92.75 214 TYR B O 1
ATOM 4715 N N . ARG B 1 215 ? 17.531 3.885 1.325 1 91.94 215 ARG B N 1
ATOM 4716 C CA . ARG B 1 215 ? 17.156 5.047 0.524 1 91.94 215 ARG B CA 1
ATOM 4717 C C . ARG B 1 215 ? 18.297 6.062 0.477 1 91.94 215 ARG B C 1
ATOM 4719 O O . ARG B 1 215 ? 18.906 6.379 1.506 1 91.94 215 ARG B O 1
ATOM 4726 N N . LYS B 1 216 ? 18.562 6.508 -0.753 1 92.38 216 LYS B N 1
ATOM 4727 C CA . LYS B 1 216 ? 19.453 7.648 -0.892 1 92.38 216 LYS B CA 1
ATOM 4728 C C . LYS B 1 216 ? 18.75 8.953 -0.535 1 92.38 216 LYS B C 1
ATOM 4730 O O . LYS B 1 216 ? 17.828 9.375 -1.234 1 92.38 216 LYS B O 1
ATOM 4735 N N . SER B 1 217 ? 19.188 9.617 0.474 1 93.19 217 SER B N 1
ATOM 4736 C CA . SER B 1 217 ? 18.406 10.703 1.071 1 93.19 217 SER B CA 1
ATOM 4737 C C . SER B 1 217 ? 18.938 12.07 0.623 1 93.19 217 SER B C 1
ATOM 4739 O O . SER B 1 217 ? 18.391 13.102 1.002 1 93.19 217 SER B O 1
ATOM 4741 N N . LEU B 1 218 ? 19.906 12.109 -0.211 1 92.75 218 LEU B N 1
ATOM 4742 C CA . LEU B 1 218 ? 20.531 13.383 -0.573 1 92.75 218 LEU B CA 1
ATOM 4743 C C . LEU B 1 218 ? 19.5 14.32 -1.21 1 92.75 218 LEU B C 1
ATOM 4745 O O . LEU B 1 218 ? 19.391 15.477 -0.814 1 92.75 218 LEU B O 1
ATOM 4749 N N . TYR B 1 219 ? 18.797 13.828 -2.135 1 93 219 TYR B N 1
ATOM 4750 C CA . TYR B 1 219 ? 17.828 14.641 -2.859 1 93 219 TYR B CA 1
ATOM 4751 C C . TYR B 1 219 ? 16.766 15.195 -1.914 1 93 219 TYR B C 1
ATOM 4753 O O . TYR B 1 219 ? 16.531 16.406 -1.867 1 93 219 TYR B O 1
ATOM 4761 N N . LEU B 1 220 ? 16.219 14.359 -1.117 1 93.75 220 LEU B N 1
ATOM 4762 C CA . LEU B 1 220 ? 15.148 14.781 -0.216 1 93.75 220 LEU B CA 1
ATOM 4763 C C . LEU B 1 220 ? 15.711 15.578 0.957 1 93.75 220 LEU B C 1
ATOM 4765 O O . LEU B 1 220 ? 15.07 16.516 1.435 1 93.75 220 LEU B O 1
ATOM 4769 N N . GLY B 1 221 ? 16.859 15.227 1.379 1 92 221 GLY B N 1
ATOM 4770 C CA . GLY B 1 221 ? 17.484 15.953 2.473 1 92 221 GLY B CA 1
ATOM 4771 C C . GLY B 1 221 ? 17.734 17.406 2.152 1 92 221 GLY B C 1
ATOM 4772 O O . GLY B 1 221 ? 17.359 18.297 2.924 1 92 221 GLY B O 1
ATOM 4773 N N . VAL B 1 222 ? 18.297 17.656 1.054 1 93.44 222 VAL B N 1
ATOM 4774 C CA . VAL B 1 222 ? 18.594 19.031 0.658 1 93.44 222 VAL B CA 1
ATOM 4775 C C . VAL B 1 222 ? 17.297 19.766 0.355 1 93.44 222 VAL B C 1
ATOM 4777 O O . VAL B 1 222 ? 17.125 20.922 0.772 1 93.44 222 VAL B O 1
ATOM 4780 N N . LEU B 1 223 ? 16.438 19.062 -0.251 1 95 223 LEU B N 1
ATOM 4781 C CA . LEU B 1 223 ? 15.188 19.688 -0.708 1 95 223 LEU B CA 1
ATOM 4782 C C . LEU B 1 223 ? 14.336 20.125 0.474 1 95 223 LEU B C 1
ATOM 4784 O O . LEU B 1 223 ? 13.688 21.172 0.415 1 95 223 LEU B O 1
ATOM 4788 N N . TYR B 1 224 ? 14.43 19.438 1.587 1 95.94 224 TYR B N 1
ATOM 4789 C CA . TYR B 1 224 ? 13.477 19.734 2.643 1 95.94 224 TYR B CA 1
ATOM 4790 C C . TYR B 1 224 ? 14.18 20.25 3.895 1 95.94 224 TYR B C 1
ATOM 4792 O O . TYR B 1 224 ? 13.664 21.109 4.605 1 95.94 224 TYR B O 1
ATOM 4800 N N . MET B 1 225 ? 15.359 19.828 4.141 1 94.88 225 MET B N 1
ATOM 4801 C CA . MET B 1 225 ? 16.016 20.219 5.387 1 94.88 225 MET B CA 1
ATOM 4802 C C . MET B 1 225 ? 16.625 21.609 5.273 1 94.88 225 MET B C 1
ATOM 4804 O O . MET B 1 225 ? 16.609 22.375 6.234 1 94.88 225 MET B O 1
ATOM 4808 N N . VAL B 1 226 ? 17.062 21.984 4.117 1 94.25 226 VAL B N 1
ATOM 4809 C CA . VAL B 1 226 ? 17.719 23.281 3.951 1 94.25 226 VAL B CA 1
ATOM 4810 C C . VAL B 1 226 ? 16.672 24.406 4.086 1 94.25 226 VAL B C 1
ATOM 4812 O O . VAL B 1 226 ? 16.812 25.281 4.938 1 94.25 226 VAL B O 1
ATOM 4815 N N . PRO B 1 227 ? 15.656 24.359 3.281 1 95.62 227 PRO B N 1
ATOM 4816 C CA . PRO B 1 227 ? 14.664 25.422 3.459 1 95.62 227 PRO B CA 1
ATOM 4817 C C . PRO B 1 227 ? 14.062 25.438 4.863 1 95.62 227 PRO B C 1
ATOM 4819 O O . PRO B 1 227 ? 13.75 26.5 5.391 1 95.62 227 PRO B O 1
ATOM 4822 N N . THR B 1 228 ? 13.906 24.359 5.477 1 96.38 228 THR B N 1
ATOM 4823 C CA . THR B 1 228 ? 13.352 24.312 6.828 1 96.38 228 THR B CA 1
ATOM 4824 C C . THR B 1 228 ? 14.305 24.969 7.824 1 96.38 228 THR B C 1
ATOM 4826 O O . THR B 1 228 ? 13.867 25.672 8.742 1 96.38 228 THR B O 1
ATOM 4829 N N . SER B 1 229 ? 15.555 24.766 7.621 1 94.56 229 SER B N 1
ATOM 4830 C CA . SER B 1 229 ? 16.547 25.406 8.477 1 94.56 229 SER B CA 1
ATOM 4831 C C . SER B 1 229 ? 16.531 26.922 8.273 1 94.56 229 SER B C 1
ATOM 4833 O O . SER B 1 229 ? 16.734 27.688 9.227 1 94.56 229 SER B O 1
ATOM 4835 N N . MET B 1 230 ? 16.312 27.328 7.07 1 96.12 230 MET B N 1
ATOM 4836 C CA . MET B 1 230 ? 16.172 28.766 6.809 1 96.12 230 MET B CA 1
ATOM 4837 C C . MET B 1 230 ? 14.945 29.328 7.527 1 96.12 230 MET B C 1
ATOM 4839 O O . MET B 1 230 ? 15.008 30.422 8.094 1 96.12 230 MET B O 1
ATOM 4843 N N . HIS B 1 231 ? 13.875 28.609 7.496 1 97.19 231 HIS B N 1
ATOM 4844 C CA . HIS B 1 231 ? 12.688 29 8.242 1 97.19 231 HIS B CA 1
ATOM 4845 C C . HIS B 1 231 ? 12.992 29.109 9.734 1 97.19 231 HIS B C 1
ATOM 4847 O O . HIS B 1 231 ? 12.523 30.031 10.406 1 97.19 231 HIS B O 1
ATOM 4853 N N . ALA B 1 232 ? 13.812 28.188 10.203 1 96.44 232 ALA B N 1
ATOM 4854 C CA . ALA B 1 232 ? 14.156 28.172 11.625 1 96.44 232 ALA B CA 1
ATOM 4855 C C . ALA B 1 232 ? 14.906 29.438 12.023 1 96.44 232 ALA B C 1
ATOM 4857 O O . ALA B 1 232 ? 14.625 30.047 13.062 1 96.44 232 ALA B O 1
ATOM 4858 N N . ILE B 1 233 ? 15.75 29.859 11.195 1 95.94 233 ILE B N 1
ATOM 4859 C CA . ILE B 1 233 ? 16.5 31.078 11.453 1 95.94 233 ILE B CA 1
ATOM 4860 C C . ILE B 1 233 ? 15.562 32.281 11.477 1 95.94 233 ILE B C 1
ATOM 4862 O O . ILE B 1 233 ? 15.656 33.125 12.367 1 95.94 233 ILE B O 1
ATOM 4866 N N . LEU B 1 234 ? 14.656 32.281 10.57 1 96.12 234 LEU B N 1
ATOM 4867 C CA . LEU B 1 234 ? 13.719 33.375 10.484 1 96.12 234 LEU B CA 1
ATOM 4868 C C . LEU B 1 234 ? 12.773 33.375 11.68 1 96.12 234 LEU B C 1
ATOM 4870 O O . LEU B 1 234 ? 12.367 34.438 12.156 1 96.12 234 LEU B O 1
ATOM 4874 N N . ILE B 1 235 ? 12.438 32.25 12.203 1 96.56 235 ILE B N 1
ATOM 4875 C CA . ILE B 1 235 ? 11.594 32.156 13.391 1 96.56 235 ILE B CA 1
ATOM 4876 C C . ILE B 1 235 ? 12.305 32.781 14.578 1 96.56 235 ILE B C 1
ATOM 4878 O O . ILE B 1 235 ? 11.711 33.594 15.305 1 96.56 235 ILE B O 1
ATOM 4882 N N . LEU B 1 236 ? 13.539 32.5 14.672 1 94.94 236 LEU B N 1
ATOM 4883 C CA . LEU B 1 236 ? 14.297 33.062 15.781 1 94.94 236 LEU B CA 1
ATOM 4884 C C . LEU B 1 236 ? 14.5 34.562 15.617 1 94.94 236 LEU B C 1
ATOM 4886 O O . LEU B 1 236 ? 14.562 35.281 16.594 1 94.94 236 LEU B O 1
ATOM 4890 N N . MET B 1 237 ? 14.523 35 14.383 1 92.25 237 MET B N 1
ATOM 4891 C CA . MET B 1 237 ? 14.672 36.438 14.102 1 92.25 237 MET B CA 1
ATOM 4892 C C . MET B 1 237 ? 13.414 37.188 14.5 1 92.25 237 MET B C 1
ATOM 4894 O O . MET B 1 237 ? 13.461 38.406 14.727 1 92.25 237 MET B O 1
ATOM 4898 N N . THR B 1 238 ? 12.305 36.531 14.57 1 91.31 238 THR B N 1
ATOM 4899 C CA . THR B 1 238 ? 11.062 37.188 14.984 1 91.31 238 THR B CA 1
ATOM 4900 C C . THR B 1 238 ? 11.172 37.719 16.406 1 91.31 238 THR B C 1
ATOM 4902 O O . THR B 1 238 ? 10.57 38.75 16.734 1 91.31 238 THR B O 1
ATOM 4905 N N . TYR B 1 239 ? 12.016 37.094 17.219 1 91.44 239 TYR B N 1
ATOM 4906 C CA . TYR B 1 239 ? 12.164 37.5 18.609 1 91.44 239 TYR B CA 1
ATOM 4907 C C . TYR B 1 239 ? 13.102 38.688 18.719 1 91.44 239 TYR B C 1
ATOM 4909 O O . TYR B 1 239 ? 13.141 39.375 19.75 1 91.44 239 TYR B O 1
ATOM 4917 N N . VAL B 1 240 ? 13.82 38.969 17.688 1 88.44 240 VAL B N 1
ATOM 4918 C CA . VAL B 1 240 ? 14.766 40.094 17.672 1 88.44 240 VAL B CA 1
ATOM 4919 C C . VAL B 1 240 ? 14.078 41.344 17.172 1 88.44 240 VAL B C 1
ATOM 4921 O O . VAL B 1 240 ? 14.484 42.469 17.516 1 88.44 240 VAL B O 1
ATOM 4924 N N . VAL B 1 241 ? 13.047 41.156 16.359 1 84.25 241 VAL B N 1
ATOM 4925 C CA . VAL B 1 241 ? 12.305 42.312 15.828 1 84.25 241 VAL B CA 1
ATOM 4926 C C . VAL B 1 241 ? 11.562 43.031 16.969 1 84.25 241 VAL B C 1
ATOM 4928 O O . VAL B 1 241 ? 10.812 42.375 17.703 1 84.25 241 VAL B O 1
ATOM 4931 N N . PRO B 1 242 ? 11.812 44.312 17.094 1 78.75 242 PRO B N 1
ATOM 4932 C CA . PRO B 1 242 ? 11.156 45.031 18.172 1 78.75 242 PRO B CA 1
ATOM 4933 C C . PRO B 1 242 ? 9.633 45.062 18.031 1 78.75 242 PRO B C 1
ATOM 4935 O O . PRO B 1 242 ? 9.117 45.094 16.906 1 78.75 242 PRO B O 1
ATOM 4938 N N . SER B 1 243 ? 8.914 45 19.156 1 72.81 243 SER B N 1
ATOM 4939 C CA . SER B 1 243 ? 7.457 44.938 19.203 1 72.81 243 SER B CA 1
ATOM 4940 C C . SER B 1 243 ? 6.836 46.25 18.781 1 72.81 243 SER B C 1
ATOM 4942 O O . SER B 1 243 ? 5.676 46.312 18.375 1 72.81 243 SER B O 1
ATOM 4944 N N . GLU B 1 244 ? 7.668 47.25 18.859 1 65.81 244 GLU B N 1
ATOM 4945 C CA . GLU B 1 244 ? 7.145 48.562 18.547 1 65.81 244 GLU B CA 1
ATOM 4946 C C . GLU B 1 244 ? 6.941 48.75 17.047 1 65.81 244 GLU B C 1
ATOM 4948 O O . GLU B 1 244 ? 6.141 49.562 16.609 1 65.81 244 GLU B O 1
ATOM 4953 N N . VAL B 1 245 ? 7.723 47.844 16.406 1 64.69 245 VAL B N 1
ATOM 4954 C CA . VAL B 1 245 ? 7.598 47.906 14.961 1 64.69 245 VAL B CA 1
ATOM 4955 C C . VAL B 1 245 ? 6.387 47.094 14.5 1 64.69 245 VAL B C 1
ATOM 4957 O O . VAL B 1 245 ? 6.129 46 15.023 1 64.69 245 VAL B O 1
ATOM 4960 N N . GLY B 1 246 ? 5.203 47.562 14.234 1 63.34 246 GLY B N 1
ATOM 4961 C CA . GLY B 1 246 ? 3.969 46.906 13.805 1 63.34 246 GLY B CA 1
ATOM 4962 C C . GLY B 1 246 ? 4.184 45.812 12.797 1 63.34 246 GLY B C 1
ATOM 4963 O O . GLY B 1 246 ? 3.26 45.062 12.484 1 63.34 246 GLY B O 1
ATOM 4964 N N . GLU B 1 247 ? 5.453 45.531 12.469 1 78.62 247 GLU B N 1
ATOM 4965 C CA . GLU B 1 247 ? 5.672 44.594 11.367 1 78.62 247 GLU B CA 1
ATOM 4966 C C . GLU B 1 247 ? 5.98 43.18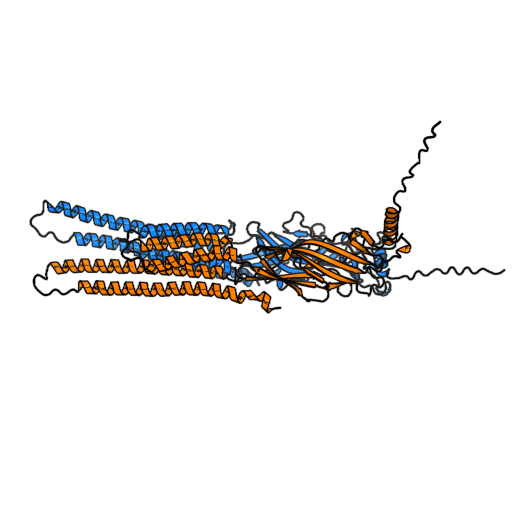8 11.883 1 78.62 247 GLU B C 1
ATOM 4968 O O . GLU B 1 247 ? 6.043 42.219 11.109 1 78.62 247 GLU B O 1
ATOM 4973 N N . ARG B 1 248 ? 6.094 42.938 13.164 1 86.06 248 ARG B N 1
ATOM 4974 C CA . ARG B 1 248 ? 6.48 41.656 13.75 1 86.06 248 ARG B CA 1
ATOM 4975 C C . ARG B 1 248 ? 5.41 40.594 13.508 1 86.06 248 ARG B C 1
ATOM 4977 O O . ARG B 1 248 ? 5.719 39.469 13.141 1 86.06 248 ARG B O 1
ATOM 4984 N N . ILE B 1 249 ? 4.199 40.906 13.68 1 86.81 249 ILE B N 1
ATOM 4985 C CA . ILE B 1 249 ? 3.092 39.969 13.516 1 86.81 249 ILE B CA 1
ATOM 4986 C C . ILE B 1 249 ? 2.922 39.625 12.039 1 86.81 249 ILE B C 1
ATOM 4988 O O . ILE B 1 249 ? 2.75 38.469 11.688 1 86.81 249 ILE B O 1
ATOM 4992 N N . SER B 1 250 ? 3.057 40.656 11.172 1 86.56 250 SER B N 1
ATOM 4993 C CA . SER B 1 250 ? 2.98 40.406 9.734 1 86.56 250 SER B CA 1
ATOM 4994 C C . SER B 1 250 ? 4.109 39.5 9.266 1 86.56 250 SER B C 1
ATOM 4996 O O . SER B 1 250 ? 3.902 38.625 8.422 1 86.56 250 SER B O 1
ATOM 4998 N N . PHE B 1 251 ? 5.254 39.75 9.812 1 87.12 251 PHE B N 1
ATOM 4999 C CA . PHE B 1 251 ? 6.406 38.906 9.516 1 87.12 251 PHE B CA 1
ATOM 5000 C C . PHE B 1 251 ? 6.129 37.469 9.914 1 87.12 251 PHE B C 1
ATOM 5002 O O . PHE B 1 251 ? 6.348 36.562 9.117 1 87.12 251 PHE B O 1
ATOM 5009 N N . GLY B 1 252 ? 5.609 37.219 11.055 1 89.69 252 GLY B N 1
ATOM 5010 C CA . GLY B 1 252 ? 5.301 35.875 11.539 1 89.69 252 GLY B CA 1
ATOM 5011 C C . GLY B 1 252 ? 4.234 35.188 10.711 1 89.69 252 GLY B C 1
ATOM 5012 O O . GLY B 1 252 ? 4.352 33.969 10.422 1 89.69 252 GLY B O 1
ATOM 5013 N N . MET B 1 253 ? 3.258 35.875 10.32 1 90.75 253 MET B N 1
ATOM 5014 C CA . MET B 1 253 ? 2.182 35.281 9.547 1 90.75 253 MET B CA 1
ATOM 5015 C C . MET B 1 253 ? 2.67 34.906 8.148 1 90.75 253 MET B C 1
ATOM 5017 O O . MET B 1 253 ? 2.242 33.875 7.602 1 90.75 253 MET B O 1
ATOM 5021 N N . SER B 1 254 ? 3.455 35.75 7.598 1 90.62 254 SER B N 1
ATOM 5022 C CA . SER B 1 254 ? 4.051 35.375 6.312 1 90.62 254 SER B CA 1
ATOM 5023 C C . SER B 1 254 ? 4.879 34.094 6.418 1 90.62 254 SER B C 1
ATOM 5025 O O . SER B 1 254 ? 4.879 33.281 5.5 1 90.62 254 SER B O 1
ATOM 5027 N N . LEU B 1 255 ? 5.52 34.031 7.531 1 92.56 255 LEU B N 1
ATOM 5028 C CA . LEU B 1 255 ? 6.293 32.812 7.77 1 92.56 255 LEU B CA 1
ATOM 5029 C C . LEU B 1 255 ? 5.379 31.609 7.867 1 92.56 255 LEU B C 1
ATOM 5031 O O . LEU B 1 255 ? 5.691 30.547 7.324 1 92.56 255 LEU B O 1
ATOM 5035 N N . PHE B 1 256 ? 4.277 31.797 8.57 1 94.31 256 PHE B N 1
ATOM 5036 C CA . PHE B 1 256 ? 3.322 30.703 8.695 1 94.31 256 PHE B CA 1
ATOM 5037 C C . PHE B 1 256 ? 2.744 30.328 7.336 1 94.31 256 PHE B C 1
ATOM 5039 O O . PHE B 1 256 ? 2.631 29.141 7.008 1 94.31 256 PHE B O 1
ATOM 5046 N N . LEU B 1 257 ? 2.471 31.297 6.543 1 93.5 257 LEU B N 1
ATOM 5047 C CA . LEU B 1 257 ? 1.995 31.062 5.188 1 93.5 257 LEU B CA 1
ATOM 5048 C C . LEU B 1 257 ? 3.047 30.312 4.367 1 93.5 257 LEU B C 1
ATOM 5050 O O . LEU B 1 257 ? 2.721 29.406 3.613 1 93.5 257 LEU B O 1
ATOM 5054 N N . SER B 1 258 ? 4.25 30.734 4.523 1 92.81 258 SER B N 1
ATOM 5055 C CA . SER B 1 258 ? 5.344 30.062 3.826 1 92.81 258 SER B CA 1
ATOM 5056 C C . SER B 1 258 ? 5.438 28.594 4.227 1 92.81 258 SER B C 1
ATOM 5058 O O . SER B 1 258 ? 5.672 27.719 3.381 1 92.81 258 SER B O 1
ATOM 5060 N N . PHE B 1 259 ? 5.195 28.297 5.484 1 94.31 259 PHE B N 1
ATOM 5061 C CA . PHE B 1 259 ? 5.191 26.922 5.957 1 94.31 259 PHE B CA 1
ATOM 5062 C C . PHE B 1 259 ? 4.059 26.125 5.309 1 94.31 259 PHE B C 1
ATOM 5064 O O . PHE B 1 259 ? 4.23 24.953 4.965 1 94.31 259 PHE B O 1
ATOM 5071 N N . MET B 1 260 ? 2.963 26.734 5.16 1 94.06 260 MET B N 1
ATOM 5072 C CA . MET B 1 260 ? 1.82 26.031 4.578 1 94.06 260 MET B CA 1
ATOM 5073 C C . MET B 1 260 ? 2.08 25.688 3.113 1 94.06 260 MET B C 1
ATOM 5075 O O . MET B 1 260 ? 1.715 24.609 2.646 1 94.06 260 MET B O 1
ATOM 5079 N N . VAL B 1 261 ? 2.73 26.594 2.432 1 93.25 261 VAL B N 1
ATOM 5080 C CA . VAL B 1 261 ? 3.098 26.328 1.047 1 93.25 261 VAL B CA 1
ATOM 5081 C C . VAL B 1 261 ? 4.117 25.188 0.998 1 93.25 261 VAL B C 1
ATOM 5083 O O . VAL B 1 261 ? 4.02 24.297 0.153 1 93.25 261 VAL B O 1
ATOM 5086 N N . PHE B 1 262 ? 4.988 25.281 1.923 1 93.69 262 PHE B N 1
ATOM 5087 C CA . PHE B 1 262 ? 6.02 24.25 1.971 1 93.69 262 PHE B CA 1
ATOM 5088 C C . PHE B 1 262 ? 5.418 22.906 2.334 1 93.69 262 PHE B C 1
ATOM 5090 O O . PHE B 1 262 ? 5.871 21.859 1.846 1 93.69 262 PHE B O 1
ATOM 5097 N N . LEU B 1 263 ? 4.453 22.891 3.191 1 93.31 263 LEU B N 1
ATOM 5098 C CA . LEU B 1 263 ? 3.768 21.672 3.576 1 93.31 263 LEU B CA 1
ATOM 5099 C C . LEU B 1 263 ? 3.082 21.031 2.373 1 93.31 263 LEU B C 1
ATOM 5101 O O . LEU B 1 263 ? 3.033 19.797 2.26 1 93.31 263 LEU B O 1
ATOM 5105 N N . LEU B 1 264 ? 2.588 21.797 1.508 1 92.88 264 LEU B N 1
ATOM 5106 C CA . LEU B 1 264 ? 1.99 21.297 0.276 1 92.88 264 LEU B CA 1
ATOM 5107 C C . LEU B 1 264 ? 3.012 20.516 -0.543 1 92.88 264 LEU B C 1
ATOM 5109 O O . LEU B 1 264 ? 2.703 19.438 -1.07 1 92.88 264 LEU B O 1
ATOM 5113 N N . GLN B 1 265 ? 4.172 21.047 -0.635 1 91.69 265 GLN B N 1
ATOM 5114 C CA . GLN B 1 265 ? 5.234 20.375 -1.373 1 91.69 265 GLN B CA 1
ATOM 5115 C C . GLN B 1 265 ? 5.672 19.094 -0.666 1 91.69 265 GLN B C 1
ATOM 5117 O O . GLN B 1 265 ? 5.867 18.062 -1.308 1 91.69 265 GLN B O 1
ATOM 5122 N N . LEU B 1 266 ? 5.77 19.141 0.582 1 92.88 266 LEU B N 1
ATOM 5123 C CA . LEU B 1 266 ? 6.215 18 1.372 1 92.88 266 LEU B CA 1
ATOM 5124 C C . LEU B 1 266 ? 5.219 16.844 1.27 1 92.88 266 LEU B C 1
ATOM 5126 O O . LEU B 1 266 ? 5.613 15.68 1.195 1 92.88 266 LEU B O 1
ATOM 5130 N N . ASN B 1 267 ? 3.938 17.141 1.277 1 91.06 267 ASN B N 1
ATOM 5131 C CA . ASN B 1 267 ? 2.887 16.125 1.202 1 91.06 267 ASN B CA 1
ATOM 5132 C C . ASN B 1 267 ? 3.02 15.273 -0.057 1 91.06 267 ASN B C 1
ATOM 5134 O O . ASN B 1 267 ? 2.734 14.078 -0.033 1 91.06 267 ASN B O 1
ATOM 5138 N N . GLY B 1 268 ? 3.506 15.789 -1.055 1 89 268 GLY B N 1
ATOM 5139 C CA . GLY B 1 268 ? 3.662 15.07 -2.307 1 89 268 GLY B CA 1
ATOM 5140 C C . GLY B 1 268 ? 4.766 14.031 -2.26 1 89 268 GLY B C 1
ATOM 5141 O O . GLY B 1 268 ? 4.746 13.055 -3.02 1 89 268 GLY B O 1
ATOM 5142 N N . ASP B 1 269 ? 5.699 14.211 -1.331 1 91 269 ASP B N 1
ATOM 5143 C CA . ASP B 1 269 ? 6.855 13.32 -1.304 1 91 269 ASP B CA 1
ATOM 5144 C C . ASP B 1 269 ? 6.785 12.367 -0.114 1 91 269 ASP B C 1
ATOM 5146 O O . ASP B 1 269 ? 7.527 11.383 -0.059 1 91 269 ASP B O 1
ATOM 5150 N N . LEU B 1 270 ? 5.871 12.586 0.792 1 91.62 270 LEU B N 1
ATOM 5151 C CA . LEU B 1 270 ? 5.758 11.727 1.963 1 91.62 270 LEU B CA 1
ATOM 5152 C C . LEU B 1 270 ? 5.098 10.398 1.597 1 91.62 270 LEU B C 1
ATOM 5154 O O . LEU B 1 270 ? 4.141 10.367 0.822 1 91.62 270 LEU B O 1
ATOM 5158 N N . PRO B 1 271 ? 5.703 9.328 2.129 1 89.62 271 PRO B N 1
ATOM 5159 C CA . PRO B 1 271 ? 5.039 8.047 1.898 1 89.62 271 PRO B CA 1
ATOM 5160 C C . PRO B 1 271 ? 3.678 7.953 2.58 1 89.62 271 PRO B C 1
ATOM 5162 O O . PRO B 1 271 ? 3.527 8.383 3.727 1 89.62 271 PRO B O 1
ATOM 5165 N N . GLU B 1 272 ? 2.684 7.461 1.874 1 87.06 272 GLU B N 1
ATOM 5166 C CA . GLU B 1 272 ? 1.326 7.355 2.398 1 87.06 272 GLU B CA 1
ATOM 5167 C C . GLU B 1 272 ? 1.147 6.07 3.205 1 87.06 272 GLU B C 1
ATOM 5169 O O . GLU B 1 272 ? 0.375 5.191 2.818 1 87.06 272 GLU B O 1
ATOM 5174 N N . ILE B 1 273 ? 1.903 6.008 4.27 1 86.44 273 ILE B N 1
ATOM 5175 C CA . ILE B 1 273 ? 1.88 4.863 5.176 1 86.44 273 ILE B CA 1
ATOM 5176 C C . ILE B 1 273 ? 1.41 5.312 6.559 1 86.44 273 ILE B C 1
ATOM 5178 O O . ILE B 1 273 ? 1.925 6.285 7.109 1 86.44 273 ILE B O 1
ATOM 5182 N N . SER B 1 274 ? 0.421 4.566 7.082 1 84.75 274 SER B N 1
ATOM 5183 C CA . SER B 1 274 ? -0.213 5.035 8.312 1 84.75 274 SER B CA 1
ATOM 5184 C C . SER B 1 274 ? 0.276 4.242 9.516 1 84.75 274 SER B C 1
ATOM 5186 O O . SER B 1 274 ? -0.267 4.375 10.617 1 84.75 274 SER B O 1
ATOM 5188 N N . THR B 1 275 ? 1.31 3.469 9.367 1 87.31 275 THR B N 1
ATOM 5189 C CA . THR B 1 275 ? 1.792 2.672 10.484 1 87.31 275 THR B CA 1
ATOM 5190 C C . THR B 1 275 ? 2.768 3.475 11.344 1 87.31 275 THR B C 1
ATOM 5192 O O . THR B 1 275 ? 3.004 3.141 12.508 1 87.31 275 THR B O 1
ATOM 5195 N N . SER B 1 276 ? 3.309 4.477 10.766 1 90 276 SER B N 1
ATOM 5196 C CA . SER B 1 276 ? 4.23 5.34 11.5 1 90 276 SER B CA 1
ATOM 5197 C C . SER B 1 276 ? 4.25 6.75 10.914 1 90 276 SER B C 1
ATOM 5199 O O . SER B 1 276 ? 3.828 6.957 9.773 1 90 276 SER B O 1
ATOM 5201 N N . ILE B 1 277 ? 4.672 7.633 11.719 1 93.62 277 ILE B N 1
ATOM 5202 C CA . ILE B 1 277 ? 4.891 9 11.25 1 93.62 277 ILE B CA 1
ATOM 5203 C C . ILE B 1 277 ? 6.34 9.164 10.797 1 93.62 277 ILE B C 1
ATOM 5205 O O . ILE B 1 277 ? 7.266 8.984 11.594 1 93.62 277 ILE B O 1
ATOM 5209 N N . PRO B 1 278 ? 6.531 9.5 9.555 1 94.31 278 PRO B N 1
ATOM 5210 C CA . PRO B 1 278 ? 7.906 9.672 9.078 1 94.31 278 PRO B CA 1
ATOM 5211 C C . PRO B 1 278 ? 8.68 10.727 9.875 1 94.31 278 PRO B C 1
ATOM 5213 O O . PRO B 1 278 ? 8.109 11.734 10.281 1 94.31 278 PRO B O 1
ATOM 5216 N N . ALA B 1 279 ? 9.953 10.508 10.039 1 95.44 279 ALA B N 1
ATOM 5217 C CA . ALA B 1 279 ? 10.82 11.438 10.766 1 95.44 279 ALA B CA 1
ATOM 5218 C C . ALA B 1 279 ? 10.789 12.82 10.125 1 95.44 279 ALA B C 1
ATOM 5220 O O . ALA B 1 279 ? 10.75 13.836 10.828 1 95.44 279 ALA B O 1
ATOM 5221 N N . LEU B 1 280 ? 10.805 12.859 8.875 1 95.88 280 LEU B N 1
ATOM 5222 C CA . LEU B 1 280 ? 10.797 14.133 8.156 1 95.88 280 LEU B CA 1
ATOM 5223 C C . LEU B 1 280 ? 9.539 14.938 8.484 1 95.88 280 LEU B C 1
ATOM 5225 O O . LEU B 1 280 ? 9.594 16.156 8.586 1 95.88 280 LEU B O 1
ATOM 5229 N N . GLU B 1 281 ? 8.453 14.258 8.617 1 95.5 281 GLU B N 1
ATOM 5230 C CA . GLU B 1 281 ? 7.203 14.922 8.961 1 95.5 281 GLU B CA 1
ATOM 5231 C C . GLU B 1 281 ? 7.238 15.469 10.383 1 95.5 281 GLU B C 1
ATOM 5233 O O . GLU B 1 281 ? 6.785 16.594 10.633 1 95.5 281 GLU B O 1
ATOM 5238 N N . ILE B 1 282 ? 7.75 14.734 11.297 1 96.06 282 ILE B N 1
ATOM 5239 C CA . ILE B 1 282 ? 7.895 15.195 12.672 1 96.06 282 ILE B CA 1
ATOM 5240 C C . ILE B 1 282 ? 8.812 16.422 12.719 1 96.06 282 ILE B C 1
ATOM 5242 O O . ILE B 1 282 ? 8.516 17.406 13.398 1 96.06 282 ILE B O 1
ATOM 5246 N N . PHE B 1 283 ? 9.914 16.344 12.008 1 96.88 283 PHE B N 1
ATOM 5247 C CA . PHE B 1 283 ? 10.867 17.453 11.867 1 96.88 283 PHE B CA 1
ATOM 5248 C C . PHE B 1 283 ? 10.164 18.719 11.406 1 96.88 283 PHE B C 1
ATOM 5250 O O . PHE B 1 283 ? 10.336 19.781 12 1 96.88 283 PHE B O 1
ATOM 5257 N N . PHE B 1 284 ? 9.336 18.547 10.438 1 96.81 284 PHE B N 1
ATOM 5258 C CA . PHE B 1 284 ? 8.633 19.688 9.852 1 96.81 284 PHE B CA 1
ATOM 5259 C C . PHE B 1 284 ? 7.586 20.234 10.812 1 96.81 284 PHE B C 1
ATOM 5261 O O . PHE B 1 284 ? 7.5 21.438 11.016 1 96.81 284 PHE B O 1
ATOM 5268 N N . MET B 1 285 ? 6.855 19.375 11.492 1 96.44 285 MET B N 1
ATOM 5269 C CA . MET B 1 285 ? 5.785 19.797 12.398 1 96.44 285 MET B CA 1
ATOM 5270 C C . MET B 1 285 ? 6.348 20.5 13.617 1 96.44 285 MET B C 1
ATOM 5272 O O . MET B 1 285 ? 5.746 21.453 14.117 1 96.44 285 MET B O 1
ATOM 5276 N N . LEU B 1 286 ? 7.449 20.062 14.031 1 97.19 286 LEU B N 1
ATOM 5277 C CA . LEU B 1 286 ? 8.07 20.703 15.18 1 97.19 286 LEU B CA 1
ATOM 5278 C C . LEU B 1 286 ? 8.547 22.109 14.836 1 97.19 286 LEU B C 1
ATOM 5280 O O . LEU B 1 286 ? 8.383 23.047 15.633 1 97.19 286 LEU B O 1
ATOM 5284 N N . HIS B 1 287 ? 9.07 22.297 13.672 1 97.5 287 HIS B N 1
ATOM 5285 C CA . HIS B 1 287 ? 9.469 23.625 13.242 1 97.5 287 HIS B CA 1
ATOM 5286 C C . HIS B 1 287 ? 8.258 24.531 13.062 1 97.5 287 HIS B C 1
ATOM 5288 O O . HIS B 1 287 ? 8.281 25.703 13.461 1 97.5 287 HIS B O 1
ATOM 5294 N N . MET B 1 288 ? 7.281 23.984 12.461 1 96.56 288 MET B N 1
ATOM 5295 C CA . MET B 1 288 ? 6.062 24.766 12.281 1 96.56 288 MET B CA 1
ATOM 5296 C C . MET B 1 288 ? 5.477 25.172 13.625 1 96.56 288 MET B C 1
ATOM 5298 O O . MET B 1 288 ? 5.047 26.312 13.797 1 96.56 288 MET B O 1
ATOM 5302 N N . SER B 1 289 ? 5.484 24.281 14.57 1 96.88 289 SER B N 1
ATOM 5303 C CA . SER B 1 289 ? 5 24.578 15.906 1 96.88 289 SER B CA 1
ATOM 5304 C C . SER B 1 289 ? 5.824 25.688 16.562 1 96.88 289 SER B C 1
ATOM 5306 O O . SER B 1 289 ? 5.281 26.547 17.25 1 96.88 289 SER B O 1
ATOM 5308 N N . SER B 1 290 ? 7.094 25.641 16.328 1 97.5 290 SER B N 1
ATOM 5309 C CA . SER B 1 290 ? 7.965 26.688 16.828 1 97.5 290 SER B CA 1
ATOM 5310 C C . SER B 1 290 ? 7.562 28.047 16.266 1 97.5 290 SER B C 1
ATOM 5312 O O . SER B 1 290 ? 7.574 29.062 16.984 1 97.5 290 SER B O 1
ATOM 5314 N N . GLY B 1 291 ? 7.199 28 15.008 1 96.12 291 GLY B N 1
ATOM 5315 C CA . GLY B 1 291 ? 6.727 29.234 14.391 1 96.12 291 GLY B CA 1
ATOM 5316 C C . GLY B 1 291 ? 5.43 29.75 14.984 1 96.12 291 GLY B C 1
ATOM 5317 O O . GLY B 1 291 ? 5.25 30.953 15.164 1 96.12 291 GLY B O 1
ATOM 5318 N N . VAL B 1 292 ? 4.562 28.891 15.32 1 96.44 292 VAL B N 1
ATOM 5319 C CA . VAL B 1 292 ? 3.287 29.281 15.914 1 96.44 292 VAL B CA 1
ATOM 5320 C C . VAL B 1 292 ? 3.52 29.875 17.297 1 96.44 292 VAL B C 1
ATOM 5322 O O . VAL B 1 292 ? 2.912 30.891 17.656 1 96.44 292 VAL B O 1
ATOM 5325 N N . VAL B 1 293 ? 4.402 29.266 18 1 96.75 293 VAL B N 1
ATOM 5326 C CA . VAL B 1 293 ? 4.746 29.797 19.328 1 96.75 293 VAL B CA 1
ATOM 5327 C C . VAL B 1 293 ? 5.273 31.219 19.188 1 96.75 293 VAL B C 1
ATOM 5329 O O . VAL B 1 293 ? 4.863 32.125 19.938 1 96.75 293 VAL B O 1
ATOM 5332 N N . ALA B 1 294 ? 6.133 31.422 18.266 1 95.44 294 ALA B N 1
ATOM 5333 C CA . ALA B 1 294 ? 6.691 32.75 18.031 1 95.44 294 ALA B CA 1
ATOM 5334 C C . ALA B 1 294 ? 5.594 33.781 17.719 1 95.44 294 ALA B C 1
ATOM 5336 O O . ALA B 1 294 ? 5.629 34.906 18.188 1 95.44 294 ALA B O 1
ATOM 5337 N N . LEU B 1 295 ? 4.688 33.344 17 1 93.06 295 LEU B N 1
ATOM 5338 C CA . LEU B 1 295 ? 3.594 34.25 16.594 1 93.06 295 LEU B CA 1
ATOM 5339 C C . LEU B 1 295 ? 2.693 34.562 17.797 1 93.06 295 LEU B C 1
ATOM 5341 O O . LEU B 1 295 ? 2.244 35.688 17.953 1 93.06 295 LEU B O 1
ATOM 5345 N N . VAL B 1 296 ? 2.443 33.594 18.578 1 93.5 296 VAL B N 1
ATOM 5346 C CA . VAL B 1 296 ? 1.623 33.781 19.766 1 93.5 296 VAL B CA 1
ATOM 5347 C C . VAL B 1 296 ? 2.314 34.781 20.703 1 93.5 296 VAL B C 1
ATOM 5349 O O . VAL B 1 296 ? 1.675 35.688 21.25 1 93.5 296 VAL B O 1
ATOM 5352 N N . VAL B 1 297 ? 3.584 34.625 20.859 1 93 297 VAL B N 1
ATOM 5353 C CA . VAL B 1 297 ? 4.352 35.531 21.719 1 93 297 VAL B CA 1
ATOM 5354 C C . VAL B 1 297 ? 4.355 36.938 21.141 1 93 297 VAL B C 1
ATOM 5356 O O . VAL B 1 297 ? 4.191 37.906 21.859 1 93 297 VAL B O 1
ATOM 5359 N N . ALA B 1 298 ? 4.539 37.031 19.859 1 89.44 298 ALA B N 1
ATOM 5360 C CA . ALA B 1 298 ? 4.523 38.344 19.203 1 89.44 298 ALA B CA 1
ATOM 5361 C C . ALA B 1 298 ? 3.189 39.031 19.406 1 89.44 298 ALA B C 1
ATOM 5363 O O . ALA B 1 298 ? 3.152 40.219 19.734 1 89.44 298 ALA B O 1
ATOM 5364 N N . ALA B 1 299 ? 2.135 38.344 19.297 1 87.69 299 ALA B N 1
ATOM 5365 C CA . ALA B 1 299 ? 0.803 38.906 19.453 1 87.69 299 ALA B CA 1
ATOM 5366 C C . ALA B 1 299 ? 0.544 39.312 20.906 1 87.69 299 ALA B C 1
ATOM 5368 O O . ALA B 1 299 ? -0.013 40.375 21.172 1 87.69 299 ALA B O 1
ATOM 5369 N N . THR B 1 300 ? 0.978 38.5 21.812 1 88.31 300 THR B N 1
ATOM 5370 C CA . THR B 1 300 ? 0.747 38.781 23.219 1 88.31 300 THR B CA 1
ATOM 5371 C C . THR B 1 300 ? 1.601 39.938 23.688 1 88.31 300 THR B C 1
ATOM 5373 O O . THR B 1 300 ? 1.142 40.781 24.484 1 88.31 300 THR B O 1
ATOM 5376 N N . THR B 1 301 ? 2.828 40.031 23.297 1 86 301 THR B N 1
ATOM 5377 C CA . THR B 1 301 ? 3.701 41.156 23.656 1 86 301 THR B CA 1
ATOM 5378 C C . THR B 1 301 ? 3.178 42.469 23.094 1 86 301 THR B C 1
ATOM 5380 O O . THR B 1 301 ? 3.271 43.5 23.734 1 86 301 THR B O 1
ATOM 5383 N N . ALA B 1 302 ? 2.689 42.406 21.875 1 83.25 302 ALA B N 1
ATOM 5384 C CA . ALA B 1 302 ? 2.094 43.594 21.297 1 83.25 302 ALA B CA 1
ATOM 5385 C C . ALA B 1 302 ? 0.877 44.062 22.094 1 83.25 302 ALA B C 1
ATOM 5387 O O . ALA B 1 302 ? 0.673 45.25 22.297 1 83.25 302 ALA B O 1
ATOM 5388 N N . TYR B 1 303 ? 0.12 43.156 22.531 1 83.38 303 TYR B N 1
ATOM 5389 C CA . TYR B 1 303 ? -1.056 43.469 23.344 1 83.38 303 TYR B CA 1
ATOM 5390 C C . TYR B 1 303 ? -0.659 44.094 24.656 1 83.38 303 TYR B C 1
ATOM 5392 O O . TYR B 1 303 ? -1.248 45.125 25.062 1 83.38 303 TYR B O 1
ATOM 5400 N N . VAL B 1 304 ? 0.371 43.625 25.312 1 81.88 304 VAL B N 1
ATOM 5401 C CA . VAL B 1 304 ? 0.802 44.125 26.625 1 81.88 304 VAL B CA 1
ATOM 5402 C C . VAL B 1 304 ? 1.429 45.5 26.469 1 81.88 304 VAL B C 1
ATOM 5404 O O . VAL B 1 304 ? 1.192 46.375 27.297 1 81.88 304 VAL B O 1
ATOM 5407 N N . THR B 1 305 ? 2.232 45.781 25.531 1 76.25 305 THR B N 1
ATOM 5408 C CA . THR B 1 305 ? 2.904 47.062 25.312 1 76.25 305 THR B CA 1
ATOM 5409 C C . THR B 1 305 ? 1.89 48.156 25.016 1 76.25 305 THR B C 1
ATOM 5411 O O . THR B 1 305 ? 2.018 49.281 25.516 1 76.25 305 THR B O 1
ATOM 5414 N N . LEU B 1 306 ? 0.869 47.938 24.281 1 74.38 306 LEU B N 1
ATOM 5415 C CA . LEU B 1 306 ? -0.121 48.938 23.906 1 74.38 306 LEU B CA 1
ATOM 5416 C C . LEU B 1 306 ? -1.036 49.25 25.094 1 74.38 306 LEU B C 1
ATOM 5418 O O . LEU B 1 306 ? -1.424 50.406 25.281 1 74.38 306 LEU B O 1
ATOM 5422 N N . ASN B 1 307 ? -1.418 48.312 25.859 1 72.12 307 ASN B N 1
ATOM 5423 C CA . ASN B 1 307 ? -2.293 48.562 27 1 72.12 307 ASN B CA 1
ATOM 5424 C C . ASN B 1 307 ? -1.571 49.312 28.109 1 72.12 307 ASN B C 1
ATOM 5426 O O . ASN B 1 307 ? -2.199 50.031 28.875 1 72.12 307 ASN B O 1
ATOM 5430 N N . THR B 1 308 ? -0.284 49.125 28.156 1 65.12 308 THR B N 1
ATOM 5431 C CA . THR B 1 308 ? 0.485 49.875 29.156 1 65.12 308 THR B CA 1
ATOM 5432 C C . THR B 1 308 ? 0.643 51.344 28.734 1 65.12 308 THR B C 1
ATOM 5434 O O . THR B 1 308 ? 0.568 52.219 29.578 1 65.12 308 THR B O 1
ATOM 5437 N N . THR B 1 309 ? 0.837 51.625 27.547 1 61.28 309 THR B N 1
ATOM 5438 C CA . THR B 1 309 ? 0.987 53 27.078 1 61.28 309 THR B CA 1
ATOM 5439 C C . THR B 1 309 ? -0.323 53.75 27.219 1 61.28 309 THR B C 1
ATOM 5441 O O . THR B 1 309 ? -0.32 54.938 27.547 1 61.28 309 THR B O 1
ATOM 5444 N N . GLN B 1 310 ? -1.415 53.125 27.016 1 57.84 310 GLN B N 1
ATOM 5445 C CA . GLN B 1 310 ? -2.709 53.781 27.141 1 57.84 310 GLN B CA 1
ATOM 5446 C C . GLN B 1 310 ? -3.029 54.094 28.594 1 57.84 310 GLN B C 1
ATOM 5448 O O . GLN B 1 310 ? -3.613 55.125 28.906 1 57.84 310 GLN B O 1
ATOM 5453 N N . THR B 1 311 ? -2.617 53.219 29.453 1 53.12 311 THR B N 1
ATOM 5454 C CA . THR B 1 311 ? -2.865 53.5 30.859 1 53.12 311 THR B CA 1
ATOM 5455 C C . THR B 1 311 ? -2.012 54.656 31.344 1 53.12 311 THR B C 1
ATOM 5457 O O . THR B 1 311 ? -2.467 55.469 32.156 1 53.12 311 THR B O 1
ATOM 5460 N N . VAL B 1 312 ? -0.831 54.875 30.859 1 52.38 312 VAL B N 1
ATOM 5461 C CA . VAL B 1 312 ? 0.039 55.969 31.281 1 52.38 312 VAL B CA 1
ATOM 5462 C C . VAL B 1 312 ? -0.49 57.281 30.734 1 52.38 312 VAL B C 1
ATOM 5464 O O . VAL B 1 312 ? -0.469 58.312 31.422 1 52.38 312 VAL B O 1
ATOM 5467 N N . SER B 1 313 ? -0.969 57.312 29.562 1 50.88 313 SER B N 1
ATOM 5468 C CA . SER B 1 313 ? -1.487 58.531 28.984 1 50.88 313 SER B CA 1
ATOM 5469 C C . SER B 1 313 ? -2.734 59 29.734 1 50.88 313 SER B C 1
ATOM 5471 O O . SER B 1 313 ? -2.924 60.219 29.938 1 50.88 313 SER B O 1
ATOM 5473 N N . LEU B 1 314 ? -3.541 58.156 30.234 1 49.34 314 LEU B N 1
ATOM 5474 C CA . LEU B 1 314 ? -4.738 58.531 30.969 1 49.34 314 LEU B CA 1
ATOM 5475 C C . LEU B 1 314 ? -4.383 59 32.375 1 49.34 314 LEU B C 1
ATOM 5477 O O . LEU B 1 314 ? -5.004 59.906 32.938 1 49.34 314 LEU B O 1
ATOM 5481 N N . GLY B 1 315 ? -3.445 58.438 32.906 1 44.12 315 GLY B N 1
ATOM 5482 C CA . GLY B 1 315 ? -3.008 58.812 34.25 1 44.12 315 GLY B CA 1
ATOM 5483 C C . GLY B 1 315 ? -2.326 60.188 34.281 1 44.12 315 GLY B C 1
ATOM 5484 O O . GLY B 1 315 ? -2.488 60.938 35.25 1 44.12 315 GLY B O 1
ATOM 5485 N N . SER B 1 316 ? -1.616 60.5 33.281 1 47.25 316 SER B N 1
ATOM 5486 C CA . SER B 1 316 ? -0.931 61.781 33.219 1 47.25 316 SER B CA 1
ATOM 5487 C C . SER B 1 316 ? -1.918 62.938 33.031 1 47.25 316 SER B C 1
ATOM 5489 O O . SER B 1 316 ? -1.729 64 33.594 1 47.25 316 SER B O 1
ATOM 5491 N N . VAL B 1 317 ? -3.035 62.719 32.375 1 46.78 317 VAL B N 1
ATOM 5492 C CA . VAL B 1 317 ? -3.965 63.844 32.188 1 46.78 317 VAL B CA 1
ATOM 5493 C C . VAL B 1 317 ? -4.703 64.125 33.469 1 46.78 317 VAL B C 1
ATOM 5495 O O . VAL B 1 317 ? -4.992 65.312 33.781 1 46.78 317 VAL B O 1
ATOM 5498 N N . ARG B 1 318 ? -5.023 63.188 34.25 1 46.38 318 ARG B N 1
ATOM 5499 C CA . ARG B 1 318 ? -5.703 63.469 35.5 1 46.38 318 ARG B CA 1
ATOM 5500 C C . ARG B 1 318 ? -4.789 64.25 36.438 1 46.38 318 ARG B C 1
ATOM 5502 O O . ARG B 1 318 ? -5.25 65.125 37.188 1 46.38 318 ARG B O 1
ATOM 5509 N N . ASP B 1 319 ? -3.578 63.938 36.406 1 40.22 319 ASP B N 1
ATOM 5510 C CA . ASP B 1 319 ? -2.721 64.562 37.375 1 40.22 319 ASP B CA 1
ATOM 5511 C C . ASP B 1 319 ? -2.311 66 36.938 1 40.22 319 ASP B C 1
ATOM 5513 O O . ASP B 1 319 ? -1.672 66.75 37.656 1 40.22 319 ASP B O 1
ATOM 5517 N N . VAL B 1 320 ? -2.588 66.375 35.688 1 41.94 320 VAL B N 1
ATOM 5518 C CA . VAL B 1 320 ? -2.145 67.75 35.344 1 41.94 320 VAL B CA 1
ATOM 5519 C C . VAL B 1 320 ? -3.018 68.75 36.062 1 41.94 320 VAL B C 1
ATOM 5521 O O . VAL B 1 320 ? -2.582 69.875 36.312 1 41.94 320 VAL B O 1
ATOM 5524 N N . SER B 1 321 ? -4.375 68.562 36.312 1 38 321 SER B N 1
ATOM 5525 C CA . SER B 1 321 ? -5.074 69.688 36.938 1 38 321 SER B CA 1
ATOM 5526 C C . SER B 1 321 ? -4.562 69.938 38.344 1 38 321 SER B C 1
ATOM 5528 O O . SER B 1 321 ? -4.68 71.062 38.875 1 38 321 SER B O 1
ATOM 5530 N N . THR B 1 322 ? -4.566 68.938 39.25 1 35.97 322 THR B N 1
ATOM 5531 C CA . THR B 1 322 ? -4.336 69.375 40.625 1 35.97 322 THR B CA 1
ATOM 5532 C C . THR B 1 322 ? -2.861 69.688 40.875 1 35.97 322 THR B C 1
ATOM 5534 O O . THR B 1 322 ? -2.512 70.375 41.812 1 35.97 322 THR B O 1
ATOM 5537 N N . VAL B 1 323 ? -1.89 68.812 40.625 1 35.5 323 VAL B N 1
ATOM 5538 C CA . VAL B 1 323 ? -0.596 68.938 41.312 1 35.5 323 VAL B CA 1
ATOM 5539 C C . VAL B 1 323 ? 0.229 70.062 40.656 1 35.5 323 VAL B C 1
ATOM 5541 O O . VAL B 1 323 ? 0.65 69.938 39.5 1 35.5 323 VAL B O 1
ATOM 5544 N N . THR B 1 324 ? -0.156 71.438 40.844 1 35.22 324 THR B N 1
ATOM 5545 C CA . THR B 1 324 ? 0.788 72.562 40.719 1 35.22 324 THR B CA 1
ATOM 5546 C C . THR B 1 324 ? 2.176 72.125 41.188 1 35.22 324 THR B C 1
ATOM 5548 O O . THR B 1 324 ? 3.176 72.375 40.531 1 35.22 324 THR B O 1
ATOM 5551 N N . SER B 1 325 ? 2.43 72.438 42.656 1 33.56 325 SER B N 1
ATOM 5552 C CA . SER B 1 325 ? 3.73 72.688 43.25 1 33.56 325 SER B CA 1
ATOM 5553 C C . SER B 1 325 ? 4.633 71.438 43.219 1 33.56 325 SER B C 1
ATOM 5555 O O . SER B 1 325 ? 5.836 71.562 42.969 1 33.56 325 SER B O 1
ATOM 5557 N N . LEU B 1 326 ? 4.34 70.438 44.281 1 33.25 326 LEU B N 1
ATOM 5558 C CA . LEU B 1 326 ? 5.402 69.688 44.875 1 33.25 326 LEU B CA 1
ATOM 5559 C C . LEU B 1 326 ? 5.957 68.688 43.875 1 33.25 326 LEU B C 1
ATOM 5561 O O . LEU B 1 326 ? 5.309 68.375 42.844 1 33.25 326 LEU B O 1
ATOM 5565 N N . ASN B 1 327 ? 6.992 67.75 44.438 1 34.38 327 ASN B N 1
ATOM 5566 C CA . ASN B 1 327 ? 7.992 66.812 43.938 1 34.38 327 ASN B CA 1
ATOM 5567 C C . ASN B 1 327 ? 7.348 65.625 43.188 1 34.38 327 ASN B C 1
ATOM 5569 O O . ASN B 1 327 ? 6.922 64.688 43.781 1 34.38 327 ASN B O 1
ATOM 5573 N N . LYS B 1 328 ? 6.559 65.75 42.406 1 44.31 328 LYS B N 1
ATOM 5574 C CA . LYS B 1 328 ? 5.805 64.812 41.625 1 44.31 328 LYS B CA 1
ATOM 5575 C C . LYS B 1 328 ? 6.738 63.781 40.969 1 44.31 328 LYS B C 1
ATOM 5577 O O . LYS B 1 328 ? 7.359 64.062 39.969 1 44.31 328 LYS B O 1
ATOM 5582 N N . LYS B 1 329 ? 7.211 62.875 41.719 1 42.62 329 LYS B N 1
ATOM 5583 C CA . LYS B 1 329 ? 8.086 61.75 41.375 1 42.62 329 LYS B CA 1
ATOM 5584 C C . LYS B 1 329 ? 7.465 60.906 40.281 1 42.62 329 LYS B C 1
ATOM 5586 O O . LYS B 1 329 ? 6.238 60.812 40.156 1 42.62 329 LYS B O 1
ATOM 5591 N N . PRO B 1 330 ? 8.414 60.094 39.344 1 39.5 330 PRO B N 1
ATOM 5592 C CA . PRO B 1 330 ? 8.391 59.312 38.125 1 39.5 330 PRO B CA 1
ATOM 5593 C C . PRO B 1 330 ? 7.512 58.062 38.25 1 39.5 330 PRO B C 1
ATOM 5595 O O . PRO B 1 330 ? 7.996 57 38.656 1 39.5 330 PRO B O 1
ATOM 5598 N N . LEU B 1 331 ? 6.488 58.062 38.812 1 39.75 331 LEU B N 1
ATOM 5599 C CA . LEU B 1 331 ? 5.668 56.844 38.844 1 39.75 331 LEU B CA 1
ATOM 5600 C C . LEU B 1 331 ? 5.359 56.375 37.438 1 39.75 331 LEU B C 1
ATOM 5602 O O . LEU B 1 331 ? 5.125 55.188 37.219 1 39.75 331 LEU B O 1
ATOM 5606 N N . ARG B 1 332 ? 5.172 57.219 36.531 1 45.91 332 ARG B N 1
ATOM 5607 C CA . ARG B 1 332 ? 4.949 56.875 35.125 1 45.91 332 ARG B CA 1
ATOM 5608 C C . ARG B 1 332 ? 6.035 55.938 34.594 1 45.91 332 ARG B C 1
ATOM 5610 O O . ARG B 1 332 ? 5.766 55.062 33.781 1 45.91 332 ARG B O 1
ATOM 5617 N N . SER B 1 333 ? 7.199 56.219 35 1 44.75 333 SER B N 1
ATOM 5618 C CA . SER B 1 333 ? 8.352 55.438 34.594 1 44.75 333 SER B CA 1
ATOM 5619 C C . SER B 1 333 ? 8.281 54.031 35.156 1 44.75 333 SER B C 1
ATOM 5621 O O . SER B 1 333 ? 8.75 53.062 34.531 1 44.75 333 SER B O 1
ATOM 5623 N N . LEU B 1 334 ? 7.535 53.875 36.219 1 44.56 334 LEU B N 1
ATOM 5624 C CA . LEU B 1 334 ? 7.543 52.562 36.844 1 44.56 334 LEU B CA 1
ATOM 5625 C C . LEU B 1 334 ? 6.621 51.594 36.125 1 44.56 334 LEU B C 1
ATOM 5627 O O . LEU B 1 334 ? 6.941 50.406 36 1 44.56 334 LEU B O 1
ATOM 5631 N N . CYS B 1 335 ? 5.395 51.969 35.906 1 43.28 335 CYS B N 1
ATOM 5632 C CA . CYS B 1 335 ? 4.445 51.062 35.25 1 43.28 335 CYS B CA 1
ATOM 5633 C C . CYS B 1 335 ? 4.945 50.656 33.844 1 43.28 335 CYS B C 1
ATOM 5635 O O . CYS B 1 335 ? 4.805 49.5 33.469 1 43.28 335 CYS B O 1
ATOM 5637 N N . ARG B 1 336 ? 5.426 51.688 33.125 1 52.28 336 ARG B N 1
ATOM 5638 C CA . ARG B 1 336 ? 6.062 51.375 31.859 1 52.28 336 ARG B CA 1
ATOM 5639 C C . ARG B 1 336 ? 7.18 50.344 32.031 1 52.28 336 ARG B C 1
ATOM 5641 O O . ARG B 1 336 ? 7.355 49.469 31.188 1 52.28 336 ARG B O 1
ATOM 5648 N N . CYS B 1 337 ? 7.832 50.5 33.156 1 50.38 337 CYS B N 1
ATOM 5649 C CA . CYS B 1 337 ? 8.984 49.656 33.406 1 50.38 337 CYS B CA 1
ATOM 5650 C C . CYS B 1 337 ? 8.547 48.219 33.688 1 50.38 337 CYS B C 1
ATOM 5652 O O . CYS B 1 337 ? 9.164 47.25 33.219 1 50.38 337 CYS B O 1
ATOM 5654 N N . ARG B 1 338 ? 7.43 48 34.5 1 47.94 338 ARG B N 1
ATOM 5655 C CA . ARG B 1 338 ? 7.023 46.656 34.875 1 47.94 338 ARG B CA 1
ATOM 5656 C C . ARG B 1 338 ? 6.43 45.906 33.688 1 47.94 338 ARG B C 1
ATOM 5658 O O . ARG B 1 338 ? 6.68 44.719 33.5 1 47.94 338 ARG B O 1
ATOM 5665 N N . CYS B 1 339 ? 5.664 46.562 32.906 1 55.66 339 CYS B N 1
ATOM 5666 C CA . CYS B 1 339 ? 5.027 45.938 31.75 1 55.66 339 CYS B CA 1
ATOM 5667 C C . CYS B 1 339 ? 6.059 45.625 30.672 1 55.66 339 CYS B C 1
ATOM 5669 O O . CYS B 1 339 ? 5.977 44.562 30.031 1 55.66 339 CYS B O 1
ATOM 5671 N N . LEU B 1 340 ? 6.988 46.5 30.609 1 59.94 340 LEU B N 1
ATOM 5672 C CA . LEU B 1 340 ? 8.086 46.25 29.688 1 59.94 340 LEU B CA 1
ATOM 5673 C C . LEU B 1 340 ? 8.898 45.031 30.141 1 59.94 340 LEU B C 1
ATOM 5675 O O . LEU B 1 340 ? 9.375 44.25 29.312 1 59.94 340 LEU B O 1
ATOM 5679 N N . LYS B 1 341 ? 8.875 44.938 31.469 1 70.88 341 LYS B N 1
ATOM 5680 C CA . LYS B 1 341 ? 9.594 43.812 32 1 70.88 341 LYS B CA 1
ATOM 5681 C C . LYS B 1 341 ? 8.844 42.5 31.75 1 70.88 341 LYS B C 1
ATOM 5683 O O . LYS B 1 341 ? 9.461 41.469 31.422 1 70.88 341 LYS B O 1
ATOM 5688 N N . SER B 1 342 ? 7.594 42.5 31.75 1 72.31 342 SER B N 1
ATOM 5689 C CA . SER B 1 342 ? 6.789 41.312 31.5 1 72.31 342 SER B CA 1
ATOM 5690 C C . SER B 1 342 ? 6.848 40.906 30.016 1 72.31 342 SER B C 1
ATOM 5692 O O . SER B 1 342 ? 6.961 39.719 29.703 1 72.31 342 SER B O 1
ATOM 5694 N N . ALA B 1 343 ? 6.887 41.875 29.172 1 80.75 343 ALA B N 1
ATOM 5695 C CA . ALA B 1 343 ? 7 41.625 27.75 1 80.75 343 ALA B CA 1
ATOM 5696 C C . ALA B 1 343 ? 8.359 41 27.406 1 80.75 343 ALA B C 1
ATOM 5698 O O . ALA B 1 343 ? 8.453 40.125 26.562 1 80.75 343 ALA B O 1
ATOM 5699 N N . SER B 1 344 ? 9.367 41.469 28.109 1 83.19 344 SER B N 1
ATOM 5700 C CA . SER B 1 344 ? 10.711 40.969 27.891 1 83.19 344 SER B CA 1
ATOM 5701 C C . SER B 1 344 ? 10.844 39.531 28.391 1 83.19 344 SER B C 1
ATOM 5703 O O . SER B 1 344 ? 11.508 38.688 27.75 1 83.19 344 SER B O 1
ATOM 5705 N N . LEU B 1 345 ? 10.164 39.281 29.438 1 87.62 345 LEU B N 1
ATOM 5706 C CA . LEU B 1 345 ? 10.188 37.906 29.969 1 87.62 345 LEU B CA 1
ATOM 5707 C C . LEU B 1 345 ? 9.445 36.969 29.047 1 87.62 345 LEU B C 1
ATOM 5709 O O . LEU B 1 345 ? 9.891 35.844 28.844 1 87.62 345 LEU B O 1
ATOM 5713 N N . LEU B 1 346 ? 8.383 37.375 28.5 1 89.62 346 LEU B N 1
ATOM 5714 C CA . LEU B 1 346 ? 7.621 36.562 27.547 1 89.62 346 LEU B CA 1
ATOM 5715 C C . LEU B 1 346 ? 8.43 36.312 26.297 1 89.62 346 LEU B C 1
ATOM 5717 O O . LEU B 1 346 ? 8.422 35.188 25.781 1 89.62 346 LEU B O 1
ATOM 5721 N N . ASN B 1 347 ? 9.094 37.281 25.859 1 91.31 347 ASN B N 1
ATOM 5722 C CA . ASN B 1 347 ? 9.938 37.125 24.672 1 91.31 347 ASN B CA 1
ATOM 5723 C C . ASN B 1 347 ? 11.094 36.156 24.922 1 91.31 347 ASN B C 1
ATOM 5725 O O . ASN B 1 347 ? 11.414 35.344 24.062 1 91.31 347 ASN B O 1
ATOM 5729 N N . ARG B 1 348 ? 11.664 36.281 26.094 1 92.06 348 ARG B N 1
ATOM 5730 C CA . ARG B 1 348 ? 12.766 35.375 26.438 1 92.06 348 ARG B CA 1
ATOM 5731 C C . ARG B 1 348 ? 12.273 33.938 26.578 1 92.06 348 ARG B C 1
ATOM 5733 O O . ARG B 1 348 ? 12.906 33 26.062 1 92.06 348 ARG B O 1
ATOM 5740 N N . THR B 1 349 ? 11.164 33.75 27.234 1 94.06 349 THR B N 1
ATOM 5741 C CA . THR B 1 349 ? 10.594 32.438 27.406 1 94.06 349 THR B CA 1
ATOM 5742 C C . THR B 1 349 ? 10.172 31.844 26.062 1 94.06 349 THR B C 1
ATOM 5744 O O . THR B 1 349 ? 10.391 30.672 25.781 1 94.06 349 THR B O 1
ATOM 5747 N N . GLY B 1 350 ? 9.555 32.688 25.234 1 95.44 350 GLY B N 1
ATOM 5748 C CA . GLY B 1 350 ? 9.172 32.25 23.906 1 95.44 350 GLY B CA 1
ATOM 5749 C C . GLY B 1 350 ? 10.352 31.797 23.047 1 95.44 350 GLY B C 1
ATOM 5750 O O . GLY B 1 350 ? 10.266 30.812 22.328 1 95.44 350 GLY B O 1
ATOM 5751 N N . PHE B 1 351 ? 11.406 32.594 23.172 1 95.31 351 PHE B N 1
ATOM 5752 C CA . PHE B 1 351 ? 12.617 32.25 22.438 1 95.31 351 PHE B CA 1
ATOM 5753 C C . PHE B 1 351 ? 13.141 30.875 22.859 1 95.31 351 PHE B C 1
ATOM 5755 O O . PHE B 1 351 ? 13.5 30.047 22.016 1 95.31 351 PHE B O 1
ATOM 5762 N N . VAL B 1 352 ? 13.148 30.609 24.125 1 96.62 352 VAL B N 1
ATOM 5763 C CA . VAL B 1 352 ? 13.672 29.344 24.656 1 96.62 352 VAL B CA 1
ATOM 5764 C C . VAL B 1 352 ? 12.789 28.188 24.188 1 96.62 352 VAL B C 1
ATOM 5766 O O . VAL B 1 352 ? 13.289 27.141 23.797 1 96.62 352 VAL B O 1
ATOM 5769 N N . VAL B 1 353 ? 11.492 28.359 24.219 1 97.25 353 VAL B N 1
ATOM 5770 C CA . VAL B 1 353 ? 10.57 27.312 23.797 1 97.25 353 VAL B CA 1
ATOM 5771 C C . VAL B 1 353 ? 10.742 27.031 22.312 1 97.25 353 VAL B C 1
ATOM 5773 O O . VAL B 1 353 ? 10.859 25.875 21.906 1 97.25 353 VAL B O 1
ATOM 5776 N N . SER B 1 354 ? 10.789 28.062 21.516 1 97.56 354 SER B N 1
ATOM 5777 C CA . SER B 1 354 ? 10.969 27.891 20.078 1 97.56 354 SER B CA 1
ATOM 5778 C C . SER B 1 354 ? 12.312 27.234 19.766 1 97.56 354 SER B C 1
ATOM 5780 O O . SER B 1 354 ? 12.391 26.328 18.922 1 97.56 354 SER B O 1
ATOM 5782 N N . PHE B 1 355 ? 13.289 27.672 20.469 1 97 355 PHE B N 1
ATOM 5783 C CA . PHE B 1 355 ? 14.625 27.125 20.25 1 97 355 PHE B CA 1
ATOM 5784 C C . PHE B 1 355 ? 14.672 25.656 20.641 1 97 355 PHE B C 1
ATOM 5786 O O . PHE B 1 355 ? 15.297 24.844 19.953 1 97 355 PHE B O 1
ATOM 5793 N N . THR B 1 356 ? 14.031 25.297 21.672 1 98 356 THR B N 1
ATOM 5794 C CA . THR B 1 356 ? 13.984 23.906 22.109 1 98 356 THR B CA 1
ATOM 5795 C C . THR B 1 356 ? 13.234 23.047 21.094 1 98 356 THR B C 1
ATOM 5797 O O . THR B 1 356 ? 13.617 21.891 20.844 1 98 356 THR B O 1
ATOM 5800 N N . LEU B 1 357 ? 12.188 23.562 20.562 1 98.12 357 LEU B N 1
ATOM 5801 C CA . LEU B 1 357 ? 11.445 22.828 19.547 1 98.12 357 LEU B CA 1
ATOM 5802 C C . LEU B 1 357 ? 12.297 22.609 18.297 1 98.12 357 LEU B C 1
ATOM 5804 O O . LEU B 1 357 ? 12.266 21.531 17.703 1 98.12 357 LEU B O 1
ATOM 5808 N N . ILE B 1 358 ? 13.062 23.625 17.922 1 97.81 358 ILE B N 1
ATOM 5809 C CA . ILE B 1 358 ? 13.945 23.516 16.766 1 97.81 358 ILE B CA 1
ATOM 5810 C C . ILE B 1 358 ? 15.039 22.484 17.047 1 97.81 358 ILE B C 1
ATOM 5812 O O . ILE B 1 358 ? 15.359 21.672 16.172 1 97.81 358 ILE B O 1
ATOM 5816 N N . LEU B 1 359 ? 15.539 22.484 18.266 1 97.62 359 LEU B N 1
ATOM 5817 C CA . LEU B 1 359 ? 16.547 21.516 18.625 1 97.62 359 LEU B CA 1
ATOM 5818 C C . LEU B 1 359 ? 15.969 20.094 18.625 1 97.62 359 LEU B C 1
ATOM 5820 O O . LEU B 1 359 ? 16.625 19.156 18.188 1 97.62 359 LEU B O 1
ATOM 5824 N N . ALA B 1 360 ? 14.773 19.969 19.188 1 97.94 360 ALA B N 1
ATOM 5825 C CA . ALA B 1 360 ? 14.094 18.672 19.172 1 97.94 360 ALA B CA 1
ATOM 5826 C C . ALA B 1 360 ? 13.891 18.172 17.75 1 97.94 360 ALA B C 1
ATOM 5828 O O . ALA B 1 360 ? 14.047 16.969 17.484 1 97.94 360 ALA B O 1
ATOM 5829 N N . ALA B 1 361 ? 13.539 19.047 16.844 1 97.62 361 ALA B N 1
ATOM 5830 C CA . ALA B 1 361 ? 13.359 18.688 15.438 1 97.62 361 ALA B CA 1
ATOM 5831 C C . ALA B 1 361 ? 14.656 18.141 14.844 1 97.62 361 ALA B C 1
ATOM 5833 O O . ALA B 1 361 ? 14.648 17.094 14.18 1 97.62 361 ALA B O 1
ATOM 5834 N N . ASN B 1 362 ? 15.758 18.797 15.156 1 96.56 362 ASN B N 1
ATOM 5835 C CA . ASN B 1 362 ? 17.047 18.344 14.656 1 96.56 362 ASN B CA 1
ATOM 5836 C C . ASN B 1 362 ? 17.469 17.016 15.281 1 96.56 362 ASN B C 1
ATOM 5838 O O . ASN B 1 362 ? 18.109 16.188 14.625 1 96.56 362 ASN B O 1
ATOM 5842 N N . PHE B 1 363 ? 17.078 16.828 16.5 1 96.81 363 PHE B N 1
ATOM 5843 C CA . PHE B 1 363 ? 17.391 15.578 17.172 1 96.81 363 PHE B CA 1
ATOM 5844 C C . PHE B 1 363 ? 16.625 14.422 16.547 1 96.81 363 PHE B C 1
ATOM 5846 O O . PHE B 1 363 ? 17.156 13.32 16.406 1 96.81 363 PHE B O 1
ATOM 5853 N N . VAL B 1 364 ? 15.406 14.609 16.188 1 95.5 364 VAL B N 1
ATOM 5854 C CA . VAL B 1 364 ? 14.602 13.594 15.523 1 95.5 364 VAL B CA 1
ATOM 5855 C C . VAL B 1 364 ? 15.281 13.164 14.219 1 95.5 364 VAL B C 1
ATOM 5857 O O . VAL B 1 364 ? 15.383 11.969 13.93 1 95.5 364 VAL B O 1
ATOM 5860 N N . MET B 1 365 ? 15.805 14.141 13.5 1 94.31 365 MET B N 1
ATOM 5861 C CA . MET B 1 365 ? 16.438 13.844 12.219 1 94.31 365 MET B CA 1
ATOM 5862 C C . MET B 1 365 ? 17.781 13.133 12.43 1 94.31 365 MET B C 1
ATOM 5864 O O . MET B 1 365 ? 18.109 12.203 11.695 1 94.31 365 MET B O 1
ATOM 5868 N N . LEU B 1 366 ? 18.484 13.547 13.414 1 93.3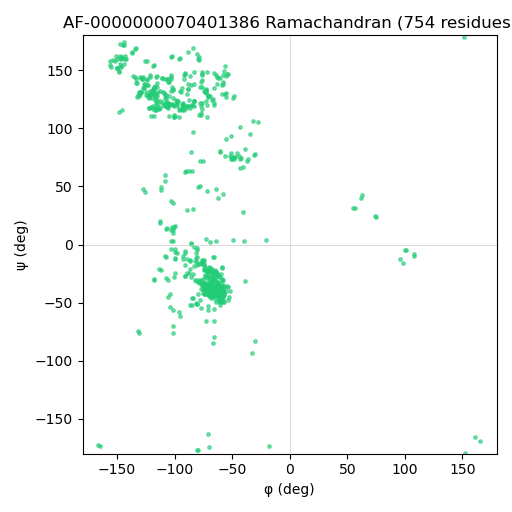8 366 LEU B N 1
ATOM 5869 C CA . LEU B 1 366 ? 19.75 12.891 13.727 1 93.38 366 LEU B CA 1
ATOM 5870 C C . LEU B 1 366 ? 19.531 11.445 14.141 1 93.38 366 LEU B C 1
ATOM 5872 O O . LEU B 1 366 ? 20.266 10.547 13.719 1 93.38 366 LEU B O 1
ATOM 5876 N N . ASN B 1 367 ? 18.547 11.203 14.906 1 92.94 367 ASN B N 1
ATOM 5877 C CA . ASN B 1 367 ? 18.203 9.844 15.328 1 92.94 367 ASN B CA 1
ATOM 5878 C C . ASN B 1 367 ? 17.812 8.977 14.133 1 92.94 367 ASN B C 1
ATOM 5880 O O . ASN B 1 367 ? 18.156 7.793 14.086 1 92.94 367 ASN B O 1
ATOM 5884 N N . ALA B 1 368 ? 17.094 9.531 13.211 1 92.31 368 ALA B N 1
ATOM 5885 C CA . ALA B 1 368 ? 16.672 8.797 12.023 1 92.31 368 ALA B CA 1
ATOM 5886 C C . ALA B 1 368 ? 17.875 8.344 11.203 1 92.31 368 ALA B C 1
ATOM 5888 O O . ALA B 1 368 ? 17.859 7.258 10.617 1 92.31 368 ALA B O 1
ATOM 5889 N N . THR B 1 369 ? 18.922 9.125 11.211 1 88.06 369 THR B N 1
ATOM 5890 C CA . THR B 1 369 ? 20.125 8.773 10.461 1 88.06 369 THR B CA 1
ATOM 5891 C C . THR B 1 369 ? 20.875 7.648 11.156 1 88.06 369 THR B C 1
ATOM 5893 O O . THR B 1 369 ? 21.516 6.824 10.492 1 88.06 369 THR B O 1
ATOM 5896 N N . ILE B 1 370 ? 20.734 7.512 12.406 1 85.31 370 ILE B N 1
ATOM 5897 C CA . ILE B 1 370 ? 21.5 6.535 13.18 1 85.31 370 ILE B CA 1
ATOM 5898 C C . ILE B 1 370 ? 20.797 5.176 13.117 1 85.31 370 ILE B C 1
ATOM 5900 O O . ILE B 1 370 ? 21.453 4.145 12.953 1 85.31 370 ILE B O 1
ATOM 5904 N N . VAL B 1 371 ? 19.516 5.102 13.305 1 76.88 371 VAL B N 1
ATOM 5905 C CA . VAL B 1 371 ? 18.766 3.848 13.383 1 76.88 371 VAL B CA 1
ATOM 5906 C C . VAL B 1 371 ? 18.672 3.217 11.992 1 76.88 371 VAL B C 1
ATOM 5908 O O . VAL B 1 371 ? 18.5 2.002 11.867 1 76.88 371 VAL B O 1
ATOM 5911 N N . SER B 1 372 ? 18.797 3.842 10.977 1 68 372 SER B N 1
ATOM 5912 C CA . SER B 1 372 ? 18.641 3.367 9.602 1 68 372 SER B CA 1
ATOM 5913 C C . SER B 1 372 ? 19.688 2.309 9.258 1 68 372 SER B C 1
ATOM 5915 O O . SER B 1 372 ? 19.641 1.713 8.18 1 68 372 SER B O 1
ATOM 5917 N N . ASP B 1 373 ? 20.469 1.955 10.156 1 66.06 373 ASP B N 1
ATOM 5918 C CA . ASP B 1 373 ? 21.484 0.965 9.812 1 66.06 373 ASP B CA 1
ATOM 5919 C C . ASP B 1 373 ? 20.969 -0.454 10.039 1 66.06 373 ASP B C 1
ATOM 5921 O O . ASP B 1 373 ? 21.75 -1.367 10.32 1 66.06 373 ASP B O 1
ATOM 5925 N N . GLY B 1 374 ? 19.766 -0.667 9.922 1 65 374 GLY B N 1
ATOM 5926 C CA . GLY B 1 374 ? 19.172 -1.96 10.242 1 65 374 GLY B CA 1
ATOM 5927 C C . GLY B 1 374 ? 19.594 -3.057 9.273 1 65 374 GLY B C 1
ATOM 5928 O O . GLY B 1 374 ? 19.688 -4.227 9.664 1 65 374 GLY B O 1
ATOM 5929 N N . CYS B 1 375 ? 19.797 -2.736 8.016 1 72.75 375 CYS B N 1
ATOM 5930 C CA . CYS B 1 375 ? 20.25 -3.768 7.086 1 72.75 375 CYS B CA 1
ATOM 5931 C C . CYS B 1 375 ? 21.625 -4.289 7.469 1 72.75 375 CYS B C 1
ATOM 5933 O O . CYS B 1 375 ? 21.984 -5.418 7.125 1 72.75 375 CYS B O 1
ATOM 5935 N N . ARG B 1 376 ? 22.438 -3.535 8.203 1 60.31 376 ARG B N 1
ATOM 5936 C CA . ARG B 1 376 ? 23.828 -3.904 8.484 1 60.31 376 ARG B CA 1
ATOM 5937 C C . ARG B 1 376 ? 23.922 -4.746 9.75 1 60.31 376 ARG B C 1
ATOM 5939 O O . ARG B 1 376 ? 24.844 -5.543 9.906 1 60.31 376 ARG B O 1
ATOM 5946 N N . ILE B 1 377 ? 22.938 -4.574 10.594 1 51.91 377 ILE B N 1
ATOM 5947 C CA . ILE B 1 377 ? 23.062 -5.363 11.812 1 51.91 377 ILE B CA 1
ATOM 5948 C C . ILE B 1 377 ? 22.625 -6.801 11.547 1 51.91 377 ILE B C 1
ATOM 5950 O O . ILE B 1 377 ? 23.141 -7.742 12.148 1 51.91 377 ILE B O 1
ATOM 5954 N N . LYS B 1 378 ? 21.844 -6.988 10.773 1 48.97 378 LYS B N 1
ATOM 5955 C CA . LYS B 1 378 ? 21.359 -8.352 10.586 1 48.97 378 LYS B CA 1
ATOM 5956 C C . LYS B 1 378 ? 22.312 -9.156 9.703 1 48.97 378 LYS B C 1
ATOM 5958 O O . LYS B 1 378 ? 22.062 -10.32 9.406 1 48.97 378 LYS B O 1
ATOM 5963 N N . ASP B 1 379 ? 23.266 -8.695 9.117 1 43.97 379 ASP B N 1
ATOM 5964 C CA . ASP B 1 379 ? 24.281 -9.57 8.547 1 43.97 379 ASP B CA 1
ATOM 5965 C C . ASP B 1 379 ? 25.141 -10.211 9.641 1 43.97 379 ASP B C 1
ATOM 5967 O O . ASP B 1 379 ? 25.531 -9.547 10.602 1 43.97 379 ASP B O 1
#

Sequence (758 aa):
MVGFWFLLFFGIRPIFSLMEADLKKSLLSPVVYDPSVRPRINASHVVHVQLDIQVIYILGLEDREGKFSQALNLILTWTDEFLRWNTSEYDDVETFVTEPASIWTPDVTVYGKMDTNQGVDLSLVRVRSDGKVTTKFVGILSTHCIMNAAHFPFDYQLCYFYVGSDVYVTSEVVMETNVMEIYESAKINPSWDLIFVRFVNSTPGVCGVEYCLYRKSLYLGVLYMVPTSMHAILILMTYVVPSEVGERISFGMSLFLSFMVFLLQLNGDLPEISTSIPALEIFFMLHMSSGVVALVVAATTAYVTLNTTQTVSLGSVRDVSTVTSLNKKPLRSLCRCRCLKSASLLNRTGFVVSFTLILAANFVMLNATIVSDGCRIKDMVGFWFLLFFGIRPIFSLMEADLKKSLLSPVVYDPSVRPRINASHVVHVQLDIQVIYILGLEDREGKFSQALNLILTWTDEFLRWNTSEYDDVETFVTEPASIWTPDVTVYGKMDTNQGVDLSLVRVRSDGKVTTKFVGILSTHCIMNAAHFPFDYQLCYFYVGSDVYVTSEVVMETNVMEIYESAKINPSWDLIFVRFVNSTPGVCGVEYCLYRKSLYLGVLYMVPTSMHAILILMTYVVPSEVGERISFGMSLFLSFMVFLLQLNGDLPEISTSIPALEIFFMLHMSSGVVALVVAATTAYVTLNTTQTVSLGSVRDVSTVTSLNKKPLRSLCRCRCLKSASLLNRTGFVVSFTLILAANFVMLNATIVSDGCRIKD